Protein AF-U6N3C4-F1 (afdb_monomer)

Nearest PDB structures (foldseek):
  5prn-assembly1_A  TM=5.596E-01  e=6.646E+00  Pseudogemmobacter blasticus
  7prn-assembly1_A  TM=5.660E-01  e=7.927E+00  Pseudogemmobacter blasticus
  8prn-assembly1_A  TM=5.061E-01  e=7.048E+00  Pseudogemmobacter blasticus

Organism: NCBI:txid51315

pLDDT: mean 79.76, std 24.14, range [25.44, 98.75]

Radius of gyration: 31.4 Å; Cα contacts (8 Å, |Δi|>4): 634; chains: 1; bounding box: 82×65×113 Å

Secondary structure (DSSP, 8-state):
--SSHHHHHHHHHHT--EE-----HHHHHHHHHHHHHHHHHTT-EEE---STTTHHHHHHHHHHHHHHHHHHSS--SEEEEEEEEEE----HHHHHHHHHHHTSGGGG-TTHHHHHS-GGGGG--S-PPPPP---S-EEETTTEEEE--TTHHHHHHHHHHHHHHTTSTT-TT-EEEEEEE-TT-HHHHHHHHHHHHHHHHHHHSHHHHHHHHHTT-SPPTTPPPPHHHHHH-EEEEEEEEEETTEEEEEEEEESSS-IIIIIHHHHHHHHHHHHHH-GGGS-S--EEE-HHHHTSHHHHHHHHHTT-EEEEEEEEHHHHHHHHHHHHHHHHHHS----TT------------------------------------------------------------------

Foldseek 3Di:
DPPVVVVLVVCLVVLHEAEDQALALVVLLVLQVPCQVSFQVSLYEHAYNLALLAPFLQQQQLVQQVVQCVVPVAGFQEKEKEWADWFFDDAPVNLVSLLVRVPDCLLVDLQSCLCRRAPCNVVCPDDQADEDDFQAWDQDPVQGTWGDDSSFSSNSNQNVNLCRLVVNSNHSSHYYTYTYRQPNDPVSSVVVSVVVVVVVVLSNDPVSVVVCVVVVVHHDHVDHDDPVSFFQIKTKMWMWGAHPFAIKIKMKMARTGHRRPGLRVQSRVQLSCLCVPVVVQFASDTGYHYSCNTRNPSSLVSSVVVPIDTDMDGDGPVNVVVVVVVVVVVVVVPDPPPPPPDDDDDDDDDDDDDDDDDDDDDDDDDYDDDDDDDDDDDDDDDDDDDDDDDDDDDDDDDDDDDDDDDD

Mean predicted aligned error: 13.17 Å

InterPro domains:
  IPR051276 Saccharopine dehydrogenase-like oxidoreductase [PTHR12286] (2-313)

Solvent-accessible surface area (backbone atoms only — not comparable to full-atom values): 23406 Å² total; per-residue (Å²): 117,94,71,60,57,68,58,53,49,52,23,47,75,71,56,36,69,40,75,41,56,56,81,53,60,70,46,51,23,47,48,25,74,76,40,18,64,63,14,38,80,59,68,12,36,40,30,42,29,27,17,51,84,28,42,46,60,32,43,25,51,51,50,44,33,51,51,30,28,73,75,66,76,42,41,30,55,42,39,41,34,31,40,66,44,80,38,61,60,67,28,20,56,55,52,54,56,48,58,70,46,74,78,41,71,59,70,76,38,75,50,40,43,34,68,48,42,40,91,69,44,75,78,54,86,54,85,73,59,87,67,74,76,53,77,50,81,46,78,39,95,91,58,32,24,26,23,56,36,92,58,32,58,54,33,43,17,48,44,53,27,31,28,55,74,57,71,36,65,44,44,82,70,48,38,56,41,45,29,26,34,30,55,87,38,66,67,58,30,51,51,53,46,52,52,49,53,50,50,51,50,40,60,68,37,70,69,50,35,50,50,34,46,75,70,64,75,45,56,50,82,88,37,67,56,52,72,66,44,37,56,67,3,20,32,32,34,41,28,46,30,54,47,97,69,21,42,31,42,14,33,29,30,30,84,70,20,6,38,76,51,60,42,15,52,50,43,35,50,39,47,50,45,29,54,76,76,38,47,91,70,27,46,92,67,48,10,55,35,37,50,46,48,37,32,36,66,50,30,52,54,48,42,41,76,71,65,34,46,70,48,73,47,79,47,44,46,72,58,52,53,52,51,51,52,50,50,51,54,50,52,58,69,68,47,80,81,75,75,90,80,82,88,80,86,89,78,88,83,92,82,83,87,82,85,81,89,84,90,79,89,79,80,87,80,85,86,78,91,86,80,92,83,89,82,90,84,90,91,83,90,81,92,85,91,87,85,85,89,82,85,88,82,90,79,90,80,85,87,85,85,80,79,90,78,91,130

Sequence (407 aa):
MLYGEPVARACVEARTHYCDLTAEMPFVAMLHARHGLAAKERGVKLISFCGFDSIPSDLCVFMIQNKAIELTGKPCKEVKLAVRSIRGGVSGATIESALNVMGHSSMSNPYYLLQHAADNSQTLGQQLPVQPRVCALHYDQDFGYSTFFVMSRVNENVVRWTNALLGYRYGPSFVYYEMLACSFNLLTAAVVLVCTYTSLLAVGCPVSRLLLRLLRLLPAAGEGPSVRTLRSGCFRMEAVGRCSAGTLRAAVGSSWGDPGYSETAKMIAETALAVALELSCCSKLTGTLSPAAAAGEPLI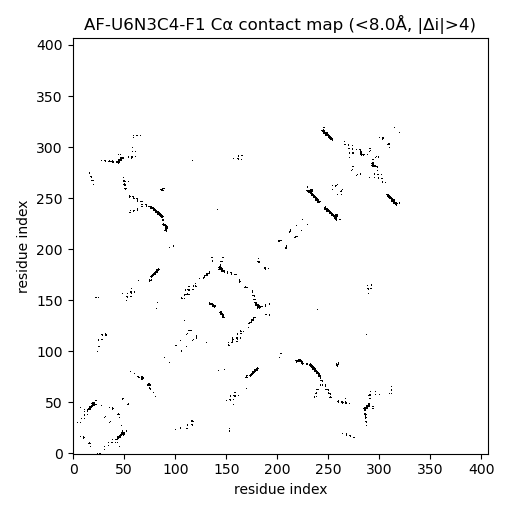RRLRAKGLQVEVNLEPAAAAAAAQQQQQQQEEALTPRATLQLLLPAASQAAAAQLPARRSSSSSSSSNSSGSSSSSSSKHAGCSTSRSSSVLLEKEERPLLLQQKSK

Structure (mmCIF, N/CA/C/O backbone):
data_AF-U6N3C4-F1
#
_entry.id   AF-U6N3C4-F1
#
loop_
_atom_site.group_PDB
_atom_site.id
_atom_site.type_symbol
_atom_site.label_atom_id
_atom_site.label_alt_id
_atom_site.label_comp_id
_atom_site.label_asym_id
_atom_site.label_entity_id
_atom_site.label_seq_id
_atom_site.pdbx_PDB_ins_code
_atom_site.Cartn_x
_atom_site.Cartn_y
_atom_site.Cartn_z
_atom_site.occupancy
_atom_site.B_iso_or_equiv
_atom_site.auth_seq_id
_atom_site.auth_comp_id
_atom_site.auth_asym_id
_atom_site.auth_atom_id
_atom_site.pdbx_PDB_model_num
ATOM 1 N N . MET A 1 1 ? 8.497 7.021 -13.443 1.00 57.22 1 MET A N 1
ATOM 2 C CA . MET A 1 1 ? 7.926 6.989 -14.818 1.00 57.22 1 MET A CA 1
ATOM 3 C C . MET A 1 1 ? 8.869 6.455 -15.896 1.00 57.22 1 MET A C 1
ATOM 5 O O . MET A 1 1 ? 8.383 5.990 -16.915 1.00 57.22 1 MET A O 1
ATOM 9 N N . LEU A 1 2 ? 10.192 6.537 -15.722 1.00 62.38 2 LEU A N 1
ATOM 10 C CA . LEU A 1 2 ? 11.150 6.431 -16.833 1.00 62.38 2 LEU A CA 1
ATOM 11 C C . LEU A 1 2 ? 11.337 5.022 -17.429 1.00 62.38 2 LEU A C 1
ATOM 13 O O . LEU A 1 2 ? 11.741 4.919 -18.580 1.00 62.38 2 LEU A O 1
ATOM 17 N N . TYR A 1 3 ? 11.052 3.952 -16.675 1.00 77.06 3 TYR A N 1
ATOM 18 C CA . TYR A 1 3 ? 11.472 2.594 -17.070 1.00 77.06 3 TYR A CA 1
ATOM 19 C C . TYR A 1 3 ? 10.393 1.505 -16.972 1.00 77.06 3 TYR A C 1
ATOM 21 O O . TYR A 1 3 ? 10.577 0.429 -17.530 1.00 77.06 3 TYR A O 1
ATOM 29 N N . GLY A 1 4 ? 9.276 1.744 -16.276 1.00 85.38 4 GLY A N 1
ATOM 30 C CA . GLY A 1 4 ? 8.285 0.691 -16.003 1.00 85.38 4 GLY A CA 1
ATOM 31 C C . GLY A 1 4 ? 7.328 0.395 -17.164 1.00 85.38 4 GLY A C 1
ATOM 32 O O . GLY A 1 4 ? 6.893 -0.742 -17.334 1.00 85.38 4 GLY A O 1
ATOM 33 N N . GLU A 1 5 ? 7.014 1.398 -17.989 1.00 93.88 5 GLU A N 1
ATOM 34 C CA . GLU A 1 5 ? 5.996 1.279 -19.045 1.00 93.88 5 GLU A CA 1
ATOM 35 C C . GLU A 1 5 ? 6.304 0.182 -20.079 1.00 93.88 5 GLU A C 1
ATOM 37 O O . GLU A 1 5 ? 5.401 -0.607 -20.362 1.00 93.88 5 GLU A O 1
ATOM 42 N N . PRO A 1 6 ? 7.535 0.051 -20.624 1.00 95.69 6 PRO A N 1
ATOM 43 C CA . PRO A 1 6 ? 7.812 -0.971 -21.632 1.00 95.69 6 PRO A CA 1
ATOM 44 C C . PRO A 1 6 ? 7.551 -2.398 -21.135 1.00 95.69 6 PRO A C 1
ATOM 46 O O . PRO A 1 6 ? 7.073 -3.227 -21.905 1.00 95.69 6 PRO A O 1
ATOM 49 N N . VAL A 1 7 ? 7.814 -2.670 -19.850 1.00 95.44 7 VAL A N 1
ATOM 50 C CA . VAL A 1 7 ? 7.564 -3.980 -19.231 1.00 95.44 7 VAL A CA 1
ATOM 51 C C . VAL A 1 7 ? 6.063 -4.225 -19.094 1.00 95.44 7 VAL A C 1
ATOM 53 O O . VAL A 1 7 ? 5.571 -5.261 -19.533 1.00 95.44 7 VAL A O 1
ATOM 56 N N . ALA A 1 8 ? 5.319 -3.254 -18.554 1.00 96.56 8 ALA A N 1
ATOM 57 C CA . ALA A 1 8 ? 3.867 -3.361 -18.424 1.00 96.56 8 ALA A CA 1
ATOM 58 C C . ALA A 1 8 ? 3.185 -3.548 -19.791 1.00 96.56 8 ALA A C 1
ATOM 60 O O . ALA A 1 8 ? 2.315 -4.408 -19.939 1.00 96.56 8 ALA A O 1
ATOM 61 N N . ARG A 1 9 ? 3.623 -2.802 -20.814 1.00 97.31 9 ARG A N 1
ATOM 62 C CA . ARG A 1 9 ? 3.142 -2.943 -22.193 1.00 97.31 9 ARG A CA 1
ATOM 63 C C . ARG A 1 9 ? 3.395 -4.346 -22.741 1.00 97.31 9 ARG A C 1
ATOM 65 O O .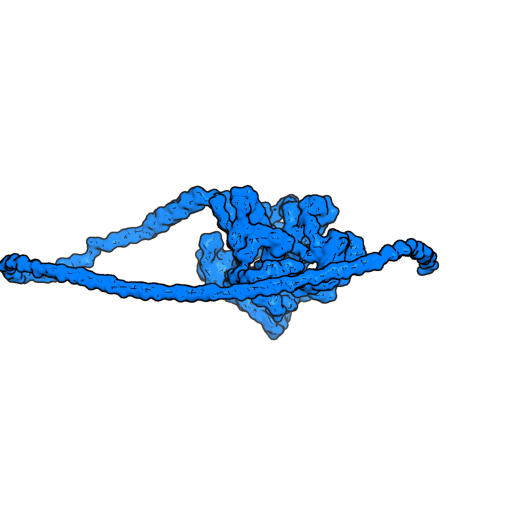 ARG A 1 9 ? 2.460 -4.968 -23.238 1.00 97.31 9 ARG A O 1
ATOM 72 N N . ALA A 1 10 ? 4.618 -4.862 -22.606 1.00 97.75 10 ALA A N 1
ATOM 73 C CA . ALA A 1 10 ? 4.964 -6.209 -23.060 1.00 97.75 10 ALA A CA 1
ATOM 74 C C . ALA A 1 10 ? 4.112 -7.287 -22.364 1.00 97.75 10 ALA A C 1
ATOM 76 O O . ALA A 1 10 ? 3.636 -8.216 -23.014 1.00 97.75 10 ALA A O 1
ATOM 77 N N . CYS A 1 11 ? 3.846 -7.132 -21.063 1.00 98.00 11 CYS A N 1
ATOM 78 C CA . CYS A 1 11 ? 2.936 -8.001 -20.317 1.00 98.00 11 CYS A CA 1
ATOM 79 C C . CYS A 1 11 ? 1.514 -7.991 -20.908 1.00 98.00 11 CYS A C 1
ATOM 81 O O . CYS A 1 11 ? 0.949 -9.054 -21.165 1.00 98.00 11 CYS A O 1
ATOM 83 N N . VAL A 1 12 ? 0.945 -6.816 -21.207 1.00 98.38 12 VAL A N 1
ATOM 84 C CA . VAL A 1 12 ? -0.378 -6.718 -21.859 1.00 98.38 12 VAL A CA 1
ATOM 85 C C . VAL A 1 12 ? -0.370 -7.342 -23.256 1.00 98.38 12 VAL A C 1
ATOM 87 O O . VAL A 1 12 ? -1.299 -8.071 -23.624 1.00 98.38 12 VAL A O 1
ATOM 90 N N . GLU A 1 13 ? 0.680 -7.088 -24.037 1.00 98.00 13 GLU A N 1
ATOM 91 C CA . GLU A 1 13 ? 0.858 -7.644 -25.380 1.00 98.00 13 GLU A CA 1
ATOM 92 C C . GLU A 1 13 ? 0.892 -9.181 -25.356 1.00 98.00 13 GLU A C 1
ATOM 94 O O . GLU A 1 13 ? 0.198 -9.818 -26.152 1.00 98.00 13 GLU A O 1
ATOM 99 N N . ALA A 1 14 ? 1.595 -9.760 -24.380 1.00 98.31 14 ALA A N 1
ATOM 100 C CA . ALA A 1 14 ? 1.763 -11.200 -24.192 1.00 98.31 14 ALA A CA 1
ATOM 101 C C . ALA A 1 14 ? 0.632 -11.894 -23.405 1.00 98.31 14 ALA A C 1
ATOM 103 O O . ALA A 1 14 ? 0.667 -13.112 -23.250 1.00 98.31 14 ALA A O 1
ATOM 104 N N . ARG A 1 15 ? -0.376 -11.151 -22.921 1.00 98.00 15 ARG A N 1
ATOM 105 C CA . ARG A 1 15 ? -1.434 -11.652 -22.015 1.00 98.00 15 ARG A CA 1
ATOM 106 C C . ARG A 1 15 ? -0.902 -12.199 -20.682 1.00 98.00 15 ARG A C 1
ATOM 108 O O . ARG A 1 15 ? -1.433 -13.161 -20.133 1.00 98.00 15 ARG A O 1
ATOM 115 N N . THR A 1 16 ? 0.114 -11.542 -20.139 1.00 97.88 16 THR A N 1
ATOM 116 C CA . THR A 1 16 ? 0.759 -11.889 -18.869 1.00 97.88 16 THR A CA 1
ATOM 117 C C . THR A 1 16 ? 0.435 -10.839 -17.812 1.00 97.88 16 THR A C 1
ATOM 119 O O . THR A 1 16 ? 0.453 -9.642 -18.092 1.00 97.88 16 THR A O 1
ATOM 122 N N . HIS A 1 17 ? 0.145 -11.267 -16.583 1.00 98.25 17 HIS A N 1
ATOM 123 C CA . HIS A 1 17 ? -0.052 -10.348 -15.459 1.00 98.25 17 HIS A CA 1
ATOM 124 C C . HIS A 1 17 ? 1.246 -9.608 -15.100 1.00 98.25 17 HIS A C 1
ATOM 126 O O . HIS A 1 17 ? 2.346 -10.120 -15.291 1.00 98.25 17 HIS A O 1
ATOM 132 N N . TYR A 1 18 ? 1.107 -8.404 -14.557 1.00 98.12 18 TYR A N 1
ATOM 133 C CA . TYR A 1 18 ? 2.212 -7.538 -14.158 1.00 98.12 18 TYR A CA 1
ATOM 134 C C . TYR A 1 18 ? 2.000 -7.068 -12.722 1.00 98.12 18 TYR A C 1
ATOM 136 O O . TYR A 1 18 ? 0.869 -6.763 -12.334 1.00 98.12 18 TYR A O 1
ATOM 144 N N . CYS A 1 19 ? 3.085 -6.964 -11.956 1.00 97.50 19 CYS A N 1
ATOM 145 C CA . CYS A 1 19 ? 3.073 -6.271 -10.679 1.00 97.50 19 CYS A CA 1
ATOM 146 C C . CYS A 1 19 ? 4.313 -5.397 -10.476 1.00 97.50 19 CYS A C 1
ATOM 148 O O . CYS A 1 19 ? 5.416 -5.780 -10.866 1.00 97.50 19 CYS A O 1
ATOM 150 N N . ASP A 1 20 ? 4.136 -4.261 -9.805 1.00 96.50 20 ASP A N 1
ATOM 151 C CA . ASP A 1 20 ? 5.221 -3.401 -9.334 1.00 96.50 20 ASP A CA 1
ATOM 152 C C . ASP A 1 20 ? 4.954 -2.847 -7.933 1.00 96.50 20 ASP A C 1
ATOM 154 O O . ASP A 1 20 ? 3.867 -2.991 -7.377 1.00 96.50 20 ASP A O 1
ATOM 158 N N . LEU A 1 21 ? 5.968 -2.198 -7.368 1.00 93.75 21 LEU A N 1
ATOM 159 C CA . LEU A 1 21 ? 5.951 -1.567 -6.048 1.00 93.75 21 LEU A CA 1
ATOM 160 C C . LEU A 1 21 ? 6.009 -0.033 -6.124 1.00 93.75 21 LEU A C 1
ATOM 162 O O . LEU A 1 21 ? 6.457 0.606 -5.178 1.00 93.75 21 LEU A O 1
ATOM 166 N N . THR A 1 22 ? 5.614 0.567 -7.254 1.00 91.81 22 THR A N 1
ATOM 167 C CA . THR A 1 22 ? 5.703 2.025 -7.425 1.00 91.81 22 THR A CA 1
ATOM 168 C C . THR A 1 22 ? 4.873 2.767 -6.376 1.00 91.81 22 THR A C 1
ATOM 170 O O . THR A 1 22 ? 3.770 2.341 -6.052 1.00 91.81 22 THR A O 1
ATOM 173 N N . ALA A 1 23 ? 5.372 3.907 -5.898 1.00 88.38 23 ALA A N 1
ATOM 174 C CA . ALA A 1 23 ? 4.594 4.886 -5.132 1.00 88.38 23 ALA A CA 1
ATOM 175 C C . ALA A 1 23 ? 4.130 6.073 -6.006 1.00 88.38 23 ALA A C 1
ATOM 177 O O . ALA A 1 23 ? 3.531 7.037 -5.526 1.00 88.38 23 ALA A O 1
ATOM 178 N N . GLU A 1 24 ? 4.413 6.032 -7.311 1.00 91.25 24 GLU A N 1
ATOM 179 C CA . GLU A 1 24 ? 4.150 7.125 -8.243 1.00 91.25 24 GLU A CA 1
ATOM 180 C C . GLU A 1 24 ? 2.722 7.032 -8.810 1.00 91.25 24 GLU A C 1
ATOM 182 O O . GLU A 1 24 ? 2.494 6.466 -9.880 1.00 91.25 24 GLU A O 1
ATOM 187 N N . MET A 1 25 ? 1.741 7.643 -8.138 1.00 94.31 25 MET A N 1
ATOM 188 C CA . MET A 1 25 ? 0.352 7.680 -8.635 1.00 94.31 25 MET A CA 1
ATOM 189 C C . MET A 1 25 ? 0.207 8.137 -10.103 1.00 94.31 25 MET A C 1
ATOM 191 O O . MET A 1 25 ? -0.587 7.539 -10.832 1.00 94.31 25 MET A O 1
ATOM 195 N N . PRO A 1 26 ? 0.967 9.140 -10.591 1.00 93.31 26 PRO A N 1
ATOM 196 C CA . PRO A 1 26 ? 0.911 9.549 -11.995 1.00 93.31 26 PRO A CA 1
ATOM 197 C C . PRO A 1 26 ? 1.369 8.470 -12.988 1.00 93.31 26 PRO A C 1
ATOM 199 O O . PRO A 1 26 ? 0.867 8.410 -14.108 1.00 93.31 26 PRO A O 1
ATOM 202 N N . PHE A 1 27 ? 2.299 7.596 -12.591 1.00 93.50 27 PHE A N 1
ATOM 203 C CA . PHE A 1 27 ? 2.705 6.464 -13.423 1.00 93.50 27 PHE A CA 1
ATOM 204 C C . PHE A 1 27 ? 1.566 5.445 -13.552 1.00 93.50 27 PHE A C 1
ATOM 206 O O . PHE A 1 27 ? 1.288 4.981 -14.653 1.00 93.50 27 PHE A O 1
ATOM 213 N N . VAL A 1 28 ? 0.845 5.167 -12.462 1.00 96.00 28 VAL A N 1
ATOM 214 C CA . VAL A 1 28 ? -0.323 4.269 -12.485 1.00 96.00 28 VAL A CA 1
ATOM 215 C C . VAL A 1 28 ? -1.469 4.858 -13.311 1.00 96.00 28 VAL A C 1
ATOM 217 O O . VAL A 1 28 ? -2.075 4.145 -14.108 1.00 96.00 28 VAL A O 1
ATOM 220 N N . ALA A 1 29 ? -1.719 6.165 -13.195 1.00 95.38 29 ALA A N 1
ATOM 221 C CA . ALA A 1 29 ? -2.663 6.881 -14.055 1.00 95.38 29 ALA A CA 1
ATOM 222 C C . ALA A 1 29 ? -2.288 6.775 -15.545 1.00 95.38 29 ALA A C 1
ATOM 224 O O . ALA A 1 29 ? -3.147 6.535 -16.392 1.00 95.38 29 ALA A O 1
ATOM 225 N N . MET A 1 30 ? -0.998 6.891 -15.873 1.00 95.50 30 MET A N 1
ATOM 226 C CA . MET A 1 30 ? -0.506 6.693 -17.237 1.00 95.50 30 MET A CA 1
ATOM 227 C C . MET A 1 30 ? -0.721 5.249 -17.715 1.00 95.50 30 MET A C 1
ATOM 229 O O . MET A 1 30 ? -1.258 5.058 -18.808 1.00 95.50 30 MET A O 1
ATOM 233 N N . LEU A 1 31 ? -0.376 4.241 -16.901 1.00 96.56 31 LEU A N 1
ATOM 234 C CA . LEU A 1 31 ? -0.612 2.832 -17.242 1.00 96.56 31 LEU A CA 1
ATOM 235 C C . LEU A 1 31 ? -2.097 2.558 -17.490 1.00 96.56 31 LEU A C 1
ATOM 237 O O . LEU A 1 31 ? -2.447 1.857 -18.440 1.00 96.56 31 LEU A O 1
ATOM 241 N N . HIS A 1 32 ? -2.971 3.139 -16.669 1.00 96.75 32 HIS A N 1
ATOM 242 C CA . HIS A 1 32 ? -4.412 3.039 -16.846 1.00 96.75 32 HIS A CA 1
ATOM 243 C C . HIS A 1 32 ? -4.857 3.646 -18.177 1.00 96.75 32 HIS A C 1
ATOM 245 O O . HIS A 1 32 ? -5.503 2.968 -18.973 1.00 96.75 32 HIS A O 1
ATOM 251 N N . ALA A 1 33 ? -4.455 4.888 -18.451 1.00 96.50 33 ALA A N 1
ATOM 252 C CA . ALA A 1 33 ? -4.845 5.599 -19.662 1.00 96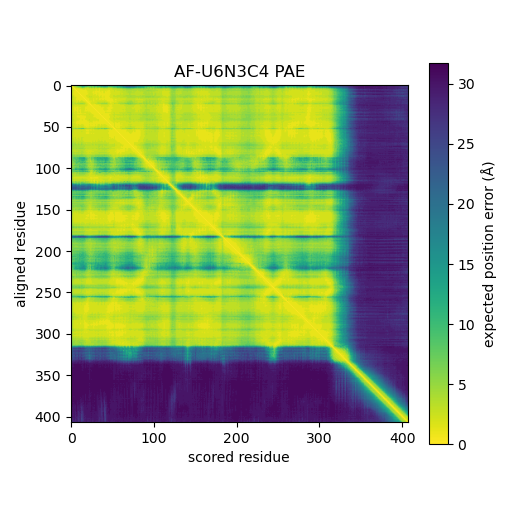.50 33 ALA A CA 1
ATOM 253 C C . ALA A 1 33 ? -4.347 4.914 -20.946 1.00 96.50 33 ALA A C 1
ATOM 255 O O . ALA A 1 33 ? -5.077 4.853 -21.932 1.00 96.50 33 ALA A O 1
ATOM 256 N N . ARG A 1 34 ? -3.113 4.391 -20.952 1.00 96.75 34 ARG A N 1
ATOM 257 C CA . ARG A 1 34 ? -2.501 3.798 -22.155 1.00 96.75 34 ARG A CA 1
ATOM 258 C C . ARG A 1 34 ? -2.820 2.321 -22.349 1.00 96.75 34 ARG A C 1
ATOM 260 O O . ARG A 1 34 ? -2.896 1.856 -23.484 1.00 96.75 34 ARG A O 1
ATOM 267 N N . HIS A 1 35 ? -2.964 1.569 -21.260 1.00 97.25 35 HIS A N 1
ATOM 268 C CA . HIS A 1 35 ? -3.010 0.107 -21.308 1.00 97.25 35 HIS A CA 1
ATOM 269 C C . HIS A 1 35 ? -4.177 -0.507 -20.529 1.00 97.25 35 HIS A C 1
ATOM 271 O O . HIS A 1 35 ? -4.405 -1.709 -20.651 1.00 97.25 35 HIS A O 1
ATOM 277 N N . GLY A 1 36 ? -4.942 0.279 -19.765 1.00 96.50 36 GLY A N 1
ATOM 278 C CA . GLY A 1 36 ? -6.023 -0.214 -18.909 1.00 96.50 36 GLY A CA 1
ATOM 279 C C . GLY A 1 36 ? -7.119 -0.954 -19.676 1.00 96.50 36 GLY A C 1
ATOM 280 O O . GLY A 1 36 ? -7.472 -2.070 -19.293 1.00 96.50 36 GLY A O 1
ATOM 281 N N . LEU A 1 37 ? -7.607 -0.381 -20.784 1.00 96.81 37 LEU A N 1
ATOM 282 C CA . LEU A 1 37 ? -8.637 -1.007 -21.623 1.00 96.81 37 LEU A CA 1
ATOM 283 C C . LEU A 1 37 ? -8.129 -2.304 -22.270 1.00 96.81 37 LEU A C 1
ATOM 285 O O . LEU A 1 37 ? -8.737 -3.357 -22.102 1.00 96.81 37 LEU A O 1
ATOM 289 N N . ALA A 1 38 ? -6.964 -2.256 -22.922 1.00 97.94 38 ALA A N 1
ATOM 290 C CA . ALA A 1 38 ? -6.364 -3.430 -23.554 1.00 97.94 38 ALA A CA 1
ATOM 291 C C . ALA A 1 38 ? -6.075 -4.552 -22.541 1.00 97.94 38 ALA A C 1
ATOM 293 O O . ALA A 1 38 ? -6.277 -5.729 -22.836 1.00 97.94 38 ALA A O 1
ATOM 294 N N . ALA A 1 39 ? -5.632 -4.205 -21.327 1.00 98.12 39 ALA A N 1
ATOM 295 C CA . ALA A 1 39 ? -5.443 -5.170 -20.252 1.00 98.12 39 ALA A CA 1
ATOM 296 C C . ALA A 1 39 ? -6.774 -5.816 -19.834 1.00 98.12 39 ALA A C 1
ATOM 298 O O . ALA A 1 39 ? -6.823 -7.034 -19.664 1.00 98.12 39 ALA A O 1
ATOM 299 N N . LYS A 1 40 ? -7.862 -5.041 -19.732 1.00 97.19 40 LYS A N 1
ATOM 300 C CA . LYS A 1 40 ? -9.200 -5.564 -19.412 1.00 97.19 40 LYS A CA 1
ATOM 301 C C . LYS A 1 40 ? -9.706 -6.552 -20.450 1.00 97.19 40 LY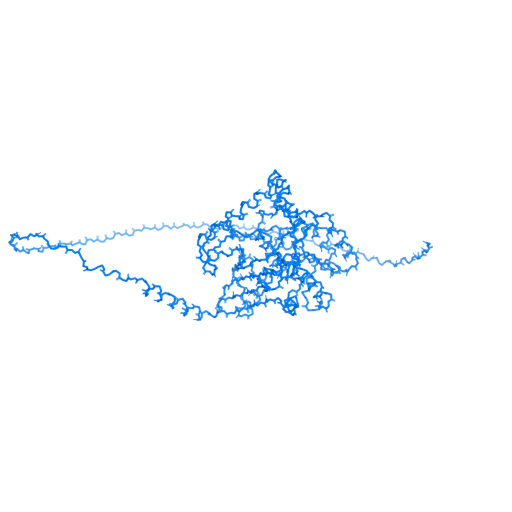S A C 1
ATOM 303 O O . LYS A 1 40 ? -10.052 -7.674 -20.087 1.00 97.19 40 LYS A O 1
ATOM 308 N N . GLU A 1 41 ? -9.683 -6.159 -21.721 1.00 97.88 41 GLU A N 1
ATOM 309 C CA . GLU A 1 41 ? -10.132 -6.987 -22.851 1.00 97.88 41 GLU A CA 1
ATOM 310 C C . GLU A 1 41 ? -9.358 -8.306 -22.953 1.00 97.88 41 GLU A C 1
ATOM 312 O O . GLU A 1 41 ? -9.897 -9.333 -23.358 1.00 97.88 41 GLU A O 1
ATOM 317 N N . ARG A 1 42 ? -8.082 -8.294 -22.555 1.00 98.06 42 ARG A N 1
ATOM 318 C CA . ARG A 1 42 ? -7.194 -9.461 -22.599 1.00 98.06 42 ARG A CA 1
ATOM 319 C C . ARG A 1 42 ? -7.179 -10.285 -21.314 1.00 98.06 42 ARG A C 1
ATOM 321 O O . ARG A 1 42 ? -6.430 -11.255 -21.243 1.00 98.06 42 ARG A O 1
ATOM 328 N N . GLY A 1 43 ? -7.954 -9.905 -20.300 1.00 97.62 43 GLY A N 1
ATOM 329 C CA . GLY A 1 43 ? -7.973 -10.600 -19.013 1.00 97.62 43 GLY A CA 1
ATOM 330 C C . GLY A 1 43 ? -6.724 -10.377 -18.146 1.00 97.62 43 GLY A C 1
ATOM 331 O O . GLY A 1 43 ? -6.490 -11.115 -17.192 1.00 97.62 43 GLY A O 1
ATOM 332 N N . VAL A 1 44 ? -5.904 -9.374 -18.463 1.00 98.44 44 VAL A N 1
ATOM 333 C CA . VAL A 1 44 ? -4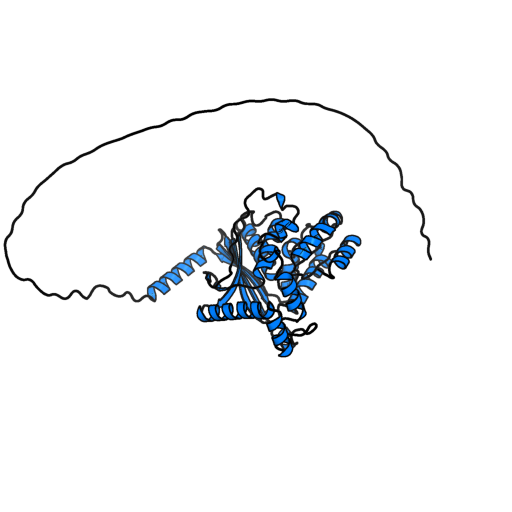.633 -9.079 -17.789 1.00 98.44 44 VAL A CA 1
ATOM 334 C C . VAL A 1 44 ? -4.861 -8.206 -16.555 1.00 98.44 44 VAL A C 1
ATOM 336 O O . VAL A 1 44 ? -5.754 -7.364 -16.508 1.00 98.44 44 VAL A O 1
ATOM 339 N N . LYS A 1 45 ? -4.009 -8.391 -15.545 1.00 98.50 45 LYS A N 1
ATOM 340 C CA . LYS A 1 45 ? -3.985 -7.614 -14.298 1.00 98.50 45 LYS A CA 1
ATOM 341 C C . LYS A 1 45 ? -2.680 -6.831 -14.268 1.00 98.50 45 LYS A C 1
ATOM 343 O O . LYS A 1 45 ? -1.623 -7.444 -14.402 1.00 98.50 45 LYS A O 1
ATOM 348 N N . LEU A 1 46 ? -2.766 -5.519 -14.099 1.00 98.38 46 LEU A N 1
ATOM 349 C CA . LEU A 1 46 ? -1.639 -4.615 -13.888 1.00 98.38 46 LEU A CA 1
ATOM 350 C C . LEU A 1 46 ? -1.719 -4.121 -12.442 1.00 98.38 46 LEU A C 1
ATOM 352 O O . LEU A 1 46 ? -2.544 -3.265 -12.131 1.00 98.38 46 LEU A O 1
ATOM 356 N N . ILE A 1 47 ? -0.934 -4.714 -11.546 1.00 98.50 47 ILE A N 1
ATOM 357 C CA . ILE A 1 47 ? -1.067 -4.510 -10.100 1.00 98.50 47 ILE A CA 1
ATOM 358 C C . ILE A 1 47 ? 0.056 -3.598 -9.613 1.00 98.50 47 ILE A C 1
ATOM 360 O O . ILE A 1 47 ? 1.219 -3.989 -9.600 1.00 98.50 47 ILE A O 1
ATOM 364 N N . SER A 1 48 ? -0.276 -2.382 -9.205 1.00 97.94 48 SER A N 1
ATOM 365 C CA . SER A 1 48 ? 0.718 -1.427 -8.697 1.00 97.94 48 SER A CA 1
ATOM 366 C C . SER A 1 48 ? 0.644 -1.302 -7.180 1.00 97.94 48 SER A C 1
ATOM 368 O O . SER A 1 48 ? -0.321 -1.752 -6.564 1.00 97.94 48 SER A O 1
ATOM 370 N N . PHE A 1 49 ? 1.653 -0.666 -6.580 1.00 97.56 49 PHE A N 1
ATOM 371 C CA . PHE A 1 49 ? 1.767 -0.454 -5.130 1.00 97.56 49 PHE A CA 1
ATOM 372 C C . PHE A 1 49 ? 1.961 -1.744 -4.309 1.00 97.56 49 PHE A C 1
ATOM 374 O O . PHE A 1 49 ? 1.581 -1.816 -3.140 1.00 97.56 49 PHE A O 1
ATOM 381 N N . CYS A 1 50 ? 2.587 -2.771 -4.891 1.00 97.81 50 CYS A N 1
ATOM 382 C CA . CYS A 1 50 ? 2.833 -4.071 -4.257 1.00 97.81 50 CYS A CA 1
ATOM 383 C C . CYS A 1 50 ? 4.005 -4.068 -3.252 1.00 97.81 50 CYS A C 1
ATOM 385 O O . CYS A 1 50 ? 4.718 -5.062 -3.131 1.00 97.81 50 CYS A O 1
ATOM 387 N N . GLY A 1 51 ? 4.234 -2.962 -2.545 1.00 96.31 51 GLY A N 1
ATOM 388 C CA . GLY A 1 51 ? 5.303 -2.818 -1.552 1.00 96.31 51 GLY A CA 1
ATOM 389 C C . GLY A 1 51 ? 4.791 -2.397 -0.179 1.00 96.31 51 GLY A C 1
ATOM 390 O O . GLY A 1 51 ? 3.590 -2.183 0.006 1.00 96.31 51 GLY A O 1
ATOM 391 N N . PHE A 1 52 ? 5.717 -2.247 0.775 1.00 95.06 52 PHE A N 1
ATOM 392 C CA . PHE A 1 52 ? 5.403 -1.785 2.133 1.00 95.06 52 PHE A CA 1
ATOM 393 C C . PHE A 1 52 ? 4.677 -0.447 2.145 1.00 95.06 52 PHE A C 1
ATOM 395 O O . PHE A 1 52 ? 3.845 -0.234 3.020 1.00 95.06 52 PHE A O 1
ATOM 402 N N . ASP A 1 53 ? 4.971 0.415 1.174 1.00 90.31 53 ASP A N 1
ATOM 403 C CA . ASP A 1 53 ? 4.364 1.733 1.082 1.00 90.31 53 ASP A CA 1
ATOM 404 C C . ASP A 1 53 ? 2.844 1.643 1.213 1.00 90.31 53 ASP A C 1
ATOM 406 O O . ASP A 1 53 ? 2.306 2.322 2.079 1.00 90.31 53 ASP A O 1
ATOM 410 N N . SER A 1 54 ? 2.171 0.741 0.481 1.00 96.94 54 SER A N 1
ATOM 411 C CA . SER A 1 54 ? 0.700 0.694 0.462 1.00 96.94 54 SER A CA 1
ATOM 412 C C . SER A 1 54 ? 0.051 -0.653 0.799 1.00 96.94 54 SER A C 1
ATOM 414 O O . SER A 1 54 ? -1.104 -0.636 1.218 1.00 96.94 54 SER A O 1
ATOM 416 N N . ILE A 1 55 ? 0.723 -1.810 0.675 1.00 98.31 55 ILE A N 1
ATOM 417 C CA . ILE A 1 55 ? 0.101 -3.117 0.998 1.00 98.31 55 ILE A CA 1
ATOM 418 C C . ILE A 1 55 ? -0.438 -3.185 2.436 1.00 98.31 55 ILE A C 1
ATOM 420 O O . ILE A 1 55 ? -1.580 -3.615 2.606 1.00 98.31 55 ILE A O 1
ATOM 424 N N . PRO A 1 56 ? 0.313 -2.780 3.478 1.00 98.06 56 PRO A N 1
ATOM 425 C CA . PRO A 1 56 ? -0.184 -2.796 4.850 1.00 98.06 56 PRO A CA 1
ATOM 426 C C . PRO A 1 56 ? -1.480 -2.001 5.017 1.00 98.06 56 PRO A C 1
ATOM 428 O O . PRO A 1 56 ? -2.442 -2.511 5.588 1.00 98.06 56 PRO A O 1
ATOM 431 N N . SER A 1 57 ? -1.530 -0.785 4.472 1.00 98.38 57 SER A N 1
ATOM 432 C CA . SER A 1 57 ? -2.712 0.073 4.524 1.00 98.38 57 SER A CA 1
ATOM 433 C C . SER A 1 57 ? -3.893 -0.511 3.762 1.00 98.38 57 SER A C 1
ATOM 435 O O . SER A 1 57 ? -4.994 -0.621 4.308 1.00 98.38 57 SER A O 1
ATOM 437 N N . ASP A 1 58 ? -3.651 -0.940 2.524 1.00 98.62 58 ASP A N 1
ATOM 438 C CA . ASP A 1 58 ? -4.671 -1.487 1.636 1.00 98.62 58 ASP A CA 1
ATOM 439 C C . ASP A 1 58 ? -5.292 -2.770 2.216 1.00 98.62 58 ASP A C 1
ATOM 441 O O . ASP A 1 58 ? -6.517 -2.902 2.296 1.00 98.62 58 ASP A O 1
ATOM 445 N N . LEU A 1 59 ? -4.459 -3.685 2.729 1.00 98.75 59 LEU A N 1
ATOM 446 C CA . LEU A 1 59 ? -4.919 -4.935 3.337 1.00 98.75 59 LEU A CA 1
ATOM 447 C C . LEU A 1 59 ? -5.587 -4.732 4.700 1.00 98.75 59 LEU A C 1
ATOM 449 O O . LEU A 1 59 ? -6.595 -5.385 4.965 1.00 98.75 59 LEU A O 1
ATOM 453 N N . CYS A 1 60 ? -5.088 -3.834 5.559 1.00 98.69 60 CYS A N 1
ATOM 454 C CA . CYS A 1 60 ? -5.742 -3.523 6.836 1.00 98.69 60 CYS A CA 1
ATOM 455 C C . CYS A 1 60 ? -7.188 -3.061 6.627 1.00 98.69 60 CYS A C 1
ATOM 457 O O . CYS A 1 60 ? -8.109 -3.576 7.267 1.00 98.69 60 CYS A O 1
ATOM 459 N N . VAL A 1 61 ? -7.403 -2.121 5.701 1.00 98.75 61 VAL A N 1
ATOM 460 C CA . VAL A 1 61 ? -8.745 -1.603 5.406 1.00 98.75 61 VAL A CA 1
ATOM 461 C C . VAL A 1 61 ? -9.607 -2.672 4.738 1.00 98.75 61 VAL A C 1
ATOM 463 O O . VAL A 1 61 ? -10.759 -2.846 5.133 1.00 98.75 61 VAL A O 1
ATOM 466 N N . PHE A 1 62 ? -9.057 -3.436 3.790 1.00 98.75 62 PHE A N 1
ATOM 467 C CA . PHE A 1 62 ? -9.765 -4.549 3.152 1.00 98.75 62 PHE A CA 1
ATOM 468 C C . PHE A 1 62 ? -10.256 -5.587 4.172 1.00 98.75 62 PHE A C 1
ATOM 470 O O . PHE A 1 62 ? -11.418 -5.997 4.127 1.00 98.75 62 PHE A O 1
ATOM 477 N N . MET A 1 63 ? -9.408 -5.972 5.131 1.00 98.75 63 MET A N 1
ATOM 478 C CA . MET A 1 63 ? -9.768 -6.910 6.198 1.00 98.75 63 MET A CA 1
ATOM 479 C C . MET A 1 63 ? -10.855 -6.349 7.120 1.00 98.75 63 MET A C 1
ATOM 481 O O . MET A 1 63 ? -11.839 -7.045 7.374 1.00 98.75 63 MET A O 1
ATOM 485 N N . ILE A 1 64 ? -10.724 -5.097 7.584 1.00 98.69 64 ILE A N 1
ATOM 486 C CA . ILE A 1 64 ? -11.750 -4.451 8.425 1.00 98.69 64 ILE A CA 1
ATOM 487 C C . ILE A 1 64 ? -13.086 -4.404 7.695 1.00 98.69 64 ILE A C 1
ATOM 489 O O . ILE A 1 64 ? -14.108 -4.779 8.263 1.00 98.69 64 ILE A O 1
ATOM 493 N N . GLN A 1 65 ? -13.088 -3.967 6.437 1.00 98.62 65 GLN A N 1
ATOM 494 C CA . GLN A 1 65 ? -14.327 -3.791 5.691 1.00 98.62 65 GLN A CA 1
ATOM 495 C C . GLN A 1 65 ? -15.007 -5.123 5.391 1.00 98.62 65 GLN A C 1
ATOM 497 O O . GLN A 1 65 ? -16.220 -5.245 5.564 1.00 98.62 65 GLN A O 1
ATOM 502 N N . ASN A 1 66 ? -14.242 -6.152 5.022 1.00 98.25 66 ASN A N 1
ATOM 503 C CA . ASN A 1 66 ? -14.802 -7.488 4.846 1.00 98.25 66 ASN A CA 1
ATOM 504 C C . ASN A 1 66 ? -15.369 -8.044 6.148 1.00 98.25 66 ASN A C 1
ATOM 506 O O . ASN A 1 66 ? -16.482 -8.567 6.127 1.00 98.25 66 ASN A O 1
ATOM 510 N N . LYS A 1 67 ? -14.663 -7.876 7.273 1.00 98.44 67 LYS A N 1
ATOM 511 C CA . LYS A 1 67 ? -15.149 -8.369 8.563 1.00 98.44 67 LYS A CA 1
ATOM 512 C C . LYS A 1 67 ? -16.385 -7.605 9.046 1.00 98.44 67 LYS A C 1
ATOM 514 O O . LYS A 1 67 ? -17.317 -8.219 9.551 1.00 98.44 67 LYS A O 1
ATOM 519 N N . ALA A 1 68 ? -16.443 -6.289 8.842 1.00 98.38 68 ALA A N 1
ATOM 520 C CA . ALA A 1 68 ? -17.617 -5.477 9.164 1.00 98.38 68 ALA A CA 1
ATOM 521 C C . ALA A 1 68 ? -18.852 -5.911 8.361 1.00 98.38 68 ALA A C 1
ATOM 523 O O . ALA A 1 68 ? -19.929 -6.097 8.934 1.00 98.38 68 ALA A O 1
ATOM 524 N N . ILE A 1 69 ? -18.686 -6.128 7.051 1.00 98.12 69 ILE A N 1
ATOM 525 C CA . ILE A 1 69 ? -19.762 -6.591 6.166 1.00 98.12 69 ILE A CA 1
ATOM 526 C C . ILE A 1 69 ? -20.207 -8.007 6.545 1.00 98.12 69 ILE A C 1
ATOM 528 O O . ILE A 1 69 ? -21.405 -8.253 6.610 1.00 98.12 69 ILE A O 1
ATOM 532 N N . GLU A 1 70 ? -19.274 -8.917 6.835 1.00 97.62 70 GLU A N 1
ATOM 533 C CA . GLU A 1 70 ? -19.580 -10.277 7.303 1.00 97.62 70 GLU A CA 1
ATOM 534 C C . GLU A 1 70 ? -20.428 -10.256 8.585 1.00 97.62 70 GLU A C 1
ATOM 536 O O . GLU A 1 70 ? -21.417 -10.975 8.683 1.00 97.62 70 GLU A O 1
ATOM 541 N N . LEU A 1 71 ? -20.067 -9.405 9.551 1.00 97.31 71 LEU A N 1
ATOM 542 C CA . LEU A 1 71 ? -20.719 -9.350 10.862 1.00 97.31 71 LEU A CA 1
ATOM 543 C C . LEU A 1 71 ? -22.043 -8.575 10.867 1.00 97.31 71 LEU A C 1
ATOM 545 O O . LEU A 1 71 ? -22.918 -8.866 11.678 1.00 97.31 71 LEU A O 1
ATOM 549 N N . THR A 1 72 ? -22.177 -7.543 10.029 1.00 96.88 72 THR A N 1
ATOM 550 C CA . THR A 1 72 ? -23.270 -6.555 10.149 1.00 96.88 72 THR A CA 1
ATOM 551 C C . THR A 1 72 ? -24.037 -6.301 8.852 1.00 96.88 72 THR A C 1
ATOM 553 O O . THR A 1 72 ? -25.003 -5.537 8.842 1.00 96.88 72 THR A O 1
ATOM 556 N N . GLY A 1 73 ? -23.595 -6.884 7.735 1.00 97.44 73 GLY A N 1
ATOM 557 C CA . GLY A 1 73 ? -24.104 -6.587 6.395 1.00 97.44 73 GLY A CA 1
ATOM 558 C C . GLY A 1 73 ? -23.720 -5.199 5.868 1.00 97.44 73 GLY A C 1
ATOM 559 O O . GLY A 1 73 ? -24.137 -4.835 4.769 1.00 97.44 73 GLY A O 1
ATOM 560 N N . LYS A 1 74 ? -22.948 -4.401 6.624 1.00 97.19 74 LYS A N 1
ATOM 561 C CA . LYS A 1 74 ? -22.560 -3.030 6.264 1.00 97.19 74 LYS A CA 1
ATOM 562 C C . LYS A 1 74 ? -21.064 -2.779 6.510 1.00 97.19 74 LYS A C 1
ATOM 564 O O . LYS A 1 74 ? -20.509 -3.306 7.471 1.00 97.19 74 LYS A O 1
ATOM 569 N N . PRO A 1 75 ? -20.407 -1.957 5.673 1.00 97.75 75 PRO A N 1
ATOM 570 C CA . PRO A 1 75 ? -19.033 -1.531 5.913 1.00 97.75 75 PRO A CA 1
ATOM 571 C C . PRO A 1 75 ? -18.936 -0.531 7.076 1.00 97.75 75 PRO A C 1
ATOM 573 O O . PRO A 1 75 ? -19.910 0.136 7.442 1.00 97.75 75 PRO A O 1
ATOM 576 N N . CYS A 1 76 ? -17.729 -0.372 7.615 1.00 97.75 76 CYS A N 1
ATOM 577 C CA . CYS A 1 76 ? -17.378 0.758 8.469 1.00 97.75 76 CYS A CA 1
ATOM 578 C C . CYS A 1 76 ? -17.446 2.056 7.649 1.00 97.75 76 CYS A C 1
ATOM 580 O O . CYS A 1 76 ? -16.876 2.135 6.559 1.00 97.75 76 CYS A O 1
ATOM 582 N N . LYS A 1 77 ? -18.102 3.094 8.187 1.00 96.06 77 LYS A N 1
ATOM 583 C CA . LYS A 1 77 ? -18.174 4.421 7.540 1.00 96.06 77 LYS A CA 1
ATOM 584 C C . LYS A 1 77 ? -16.819 5.127 7.501 1.00 96.06 77 LYS A C 1
ATOM 586 O O . LYS A 1 77 ? -16.528 5.858 6.560 1.00 96.06 77 LYS A O 1
ATOM 591 N N . GLU A 1 78 ? -16.014 4.893 8.528 1.00 97.00 78 GLU A N 1
ATOM 592 C CA . GLU A 1 78 ? -14.692 5.470 8.699 1.00 97.00 78 GLU A CA 1
ATOM 593 C C . GLU A 1 78 ? -13.732 4.386 9.186 1.00 97.00 78 GLU A C 1
ATOM 595 O O . GLU A 1 78 ? -14.085 3.560 10.037 1.00 97.00 78 GLU A O 1
ATOM 600 N N . VAL A 1 79 ? -12.525 4.396 8.631 1.00 98.38 79 VAL A N 1
ATOM 601 C CA . VAL A 1 79 ? -11.384 3.638 9.140 1.00 98.38 79 VAL A CA 1
ATOM 602 C C . VAL A 1 79 ? -10.212 4.599 9.246 1.00 98.38 79 VAL A C 1
ATOM 604 O O . VAL A 1 79 ? -9.979 5.392 8.346 1.00 98.38 79 VAL A O 1
ATOM 607 N N . LYS A 1 80 ? -9.440 4.517 10.318 1.00 97.62 80 LYS A N 1
ATOM 608 C CA . LYS A 1 80 ? -8.186 5.263 10.464 1.00 97.62 80 LYS A CA 1
ATOM 609 C C . LYS A 1 80 ? -7.044 4.294 10.676 1.00 97.62 80 LYS A C 1
ATOM 611 O O . LYS A 1 80 ? -7.264 3.216 11.224 1.00 97.62 80 LYS A O 1
ATOM 616 N N . LEU A 1 81 ? -5.842 4.661 10.255 1.00 98.00 81 LEU A N 1
ATOM 617 C CA . LEU A 1 81 ? -4.655 3.830 10.426 1.00 98.00 81 LEU A CA 1
ATOM 618 C C . LEU A 1 81 ? -3.521 4.625 11.060 1.00 98.00 81 LEU A C 1
ATOM 620 O O . LEU A 1 81 ? -3.284 5.774 10.699 1.00 98.00 81 LEU A O 1
ATOM 624 N N . ALA A 1 82 ? -2.786 3.985 11.963 1.00 97.06 82 ALA A N 1
ATOM 625 C CA . ALA A 1 82 ? -1.550 4.516 12.501 1.00 97.06 82 ALA A CA 1
ATOM 626 C C . ALA A 1 82 ? -0.361 3.591 12.235 1.00 97.06 82 ALA A C 1
ATOM 628 O O . ALA A 1 82 ? -0.410 2.382 12.478 1.00 97.06 82 ALA A O 1
ATOM 629 N N . VAL A 1 83 ? 0.756 4.188 11.825 1.00 96.19 83 VAL A N 1
ATOM 630 C CA . VAL A 1 83 ? 2.073 3.554 11.917 1.00 96.19 83 VAL A CA 1
ATOM 631 C C . VAL A 1 83 ? 2.486 3.580 13.390 1.00 96.19 83 VAL A C 1
ATOM 633 O O . VAL A 1 83 ? 2.729 4.648 13.951 1.00 96.19 83 VAL A O 1
ATOM 636 N N . ARG A 1 84 ? 2.517 2.411 14.039 1.00 94.81 84 ARG A N 1
ATOM 637 C CA . ARG A 1 84 ? 2.837 2.248 15.471 1.00 94.81 84 ARG A CA 1
ATOM 638 C C . ARG A 1 84 ? 4.333 2.125 15.714 1.00 94.81 84 ARG A C 1
ATOM 640 O O . ARG A 1 84 ? 4.842 2.593 16.727 1.00 94.81 84 ARG A O 1
ATOM 647 N N . SER A 1 85 ? 5.033 1.483 14.790 1.00 92.44 85 SER A N 1
ATOM 648 C CA . SER A 1 85 ? 6.486 1.395 14.802 1.00 92.44 85 SER A CA 1
ATOM 649 C C . SER A 1 85 ? 7.005 1.263 13.381 1.00 92.44 85 SER A C 1
ATOM 651 O O . SER A 1 85 ? 6.382 0.628 12.529 1.00 92.44 85 SER A O 1
ATOM 653 N N . ILE A 1 86 ? 8.157 1.874 13.133 1.00 92.44 86 ILE A N 1
ATOM 654 C CA . ILE A 1 86 ? 8.888 1.740 11.883 1.00 92.44 86 ILE A CA 1
ATOM 655 C C . ILE A 1 86 ? 10.380 1.840 12.188 1.00 92.44 86 ILE A C 1
ATOM 657 O O . ILE A 1 86 ? 10.856 2.814 12.771 1.00 92.44 86 ILE A O 1
ATOM 661 N N . ARG A 1 87 ? 11.122 0.795 11.836 1.00 91.19 87 ARG A N 1
ATOM 662 C CA . ARG A 1 87 ? 12.577 0.740 11.912 1.00 91.19 87 ARG A CA 1
ATOM 663 C C . ARG A 1 87 ? 13.089 0.153 10.613 1.00 91.19 87 ARG A C 1
ATOM 665 O O . ARG A 1 87 ? 12.823 -1.003 10.300 1.00 91.19 87 ARG A O 1
ATOM 672 N N . GLY A 1 88 ? 13.843 0.954 9.882 1.00 87.62 88 GLY A N 1
ATOM 673 C CA . GLY A 1 88 ? 14.378 0.582 8.588 1.00 87.62 88 GLY A CA 1
ATOM 674 C C . GLY A 1 88 ? 15.374 1.608 8.082 1.00 87.62 88 GLY A C 1
ATOM 675 O O . GLY A 1 88 ? 15.685 2.581 8.773 1.00 87.62 88 GLY A O 1
ATOM 676 N N . GLY A 1 89 ? 15.885 1.371 6.884 1.00 83.75 89 GLY A N 1
ATOM 677 C CA . GLY A 1 89 ? 16.730 2.314 6.171 1.00 83.75 89 GLY A CA 1
ATOM 678 C C . GLY A 1 89 ? 16.109 2.761 4.856 1.00 83.75 89 GLY A C 1
ATOM 679 O O . GLY A 1 89 ? 15.109 2.227 4.389 1.00 83.75 89 GLY A O 1
ATOM 680 N N . VAL A 1 90 ? 16.734 3.761 4.251 1.00 84.00 90 VAL A N 1
ATOM 681 C CA . VAL A 1 90 ? 16.328 4.352 2.975 1.00 84.00 90 VAL A CA 1
ATOM 682 C C . VAL A 1 90 ? 17.546 4.306 2.053 1.00 84.00 90 VAL A C 1
ATOM 684 O O . VAL A 1 90 ? 18.663 4.505 2.525 1.00 84.00 90 VAL A O 1
ATOM 687 N N . SER A 1 91 ? 17.361 4.013 0.765 1.00 82.31 91 SER A N 1
ATOM 688 C CA . SER A 1 91 ? 18.428 4.086 -0.244 1.00 82.31 91 SER A CA 1
ATOM 689 C C . SER A 1 91 ? 18.440 5.447 -0.925 1.00 82.31 91 SER A C 1
ATOM 691 O O . SER A 1 91 ? 17.446 6.182 -0.910 1.00 82.31 91 SER A O 1
ATOM 693 N N . GLY A 1 92 ? 19.538 5.748 -1.621 1.00 80.31 92 GLY A N 1
ATOM 694 C CA . GLY A 1 92 ? 19.604 6.922 -2.490 1.00 80.31 92 GLY A CA 1
ATOM 695 C C . GLY A 1 92 ? 18.504 6.917 -3.560 1.00 80.31 92 GLY A C 1
ATOM 696 O O . GLY A 1 92 ? 17.927 7.961 -3.851 1.00 80.31 92 GLY A O 1
ATOM 697 N N . ALA A 1 93 ? 18.140 5.739 -4.084 1.00 77.38 93 ALA A N 1
ATOM 698 C CA . ALA A 1 93 ? 17.077 5.601 -5.080 1.00 77.38 93 ALA A CA 1
ATOM 699 C C . ALA A 1 93 ? 15.693 5.957 -4.513 1.00 77.38 93 ALA A C 1
ATOM 701 O O . ALA A 1 93 ? 14.903 6.613 -5.191 1.00 77.38 93 ALA A O 1
ATOM 702 N N . THR A 1 94 ? 15.409 5.596 -3.257 1.00 80.12 94 THR A N 1
ATOM 703 C CA . THR A 1 94 ? 14.160 5.996 -2.590 1.00 80.12 94 THR A CA 1
ATOM 704 C C . THR A 1 94 ? 14.081 7.510 -2.409 1.00 80.12 94 THR A C 1
ATOM 706 O O . THR A 1 94 ? 13.016 8.085 -2.606 1.00 80.12 94 THR A O 1
ATOM 709 N N . ILE A 1 95 ? 15.198 8.174 -2.091 1.00 81.31 95 ILE A N 1
ATOM 710 C CA . ILE A 1 95 ? 15.238 9.639 -1.972 1.00 81.31 95 ILE A CA 1
ATOM 711 C C . ILE A 1 95 ? 14.936 10.301 -3.321 1.00 81.31 95 ILE A C 1
ATOM 713 O O . ILE A 1 95 ? 14.100 11.200 -3.381 1.00 81.31 95 ILE A O 1
ATOM 717 N N . GLU A 1 96 ? 15.568 9.847 -4.406 1.00 78.62 96 GLU A N 1
ATOM 718 C CA . GLU A 1 96 ? 15.299 10.373 -5.753 1.00 78.62 96 GLU A CA 1
ATOM 719 C C . GLU A 1 96 ? 13.847 10.128 -6.184 1.00 78.62 96 GLU A C 1
ATOM 721 O O . GLU A 1 96 ? 13.182 11.027 -6.701 1.00 78.62 96 GLU A O 1
ATOM 726 N N . SER A 1 97 ? 13.314 8.934 -5.906 1.00 77.88 97 SER A N 1
ATOM 727 C CA . SER A 1 97 ? 11.908 8.620 -6.167 1.00 77.88 97 SER A CA 1
ATOM 728 C C . SER A 1 97 ? 10.971 9.544 -5.389 1.00 77.88 97 SER A C 1
ATOM 730 O O . SER A 1 97 ? 10.012 10.064 -5.957 1.00 77.88 97 SER A O 1
ATOM 732 N N . ALA A 1 98 ? 11.249 9.790 -4.106 1.00 80.00 98 ALA A N 1
ATOM 733 C CA . ALA A 1 98 ? 10.451 10.695 -3.288 1.00 80.00 98 ALA A CA 1
ATOM 734 C C . ALA A 1 98 ? 10.474 12.122 -3.854 1.00 80.00 98 ALA A C 1
ATOM 736 O O . ALA A 1 98 ? 9.427 12.756 -3.956 1.00 80.00 98 ALA A O 1
ATOM 737 N N . LEU A 1 99 ? 11.641 12.612 -4.282 1.00 80.69 99 LEU A N 1
ATOM 738 C CA . LEU A 1 99 ? 11.798 13.948 -4.864 1.00 80.69 99 LEU A CA 1
ATOM 739 C C . LEU A 1 99 ? 11.017 14.129 -6.168 1.00 80.69 99 LEU A C 1
ATOM 741 O O . LEU A 1 99 ? 10.388 15.172 -6.351 1.00 80.69 99 LEU A O 1
ATOM 745 N N . ASN A 1 100 ? 10.995 13.112 -7.032 1.00 77.25 100 ASN A N 1
ATOM 746 C CA . ASN A 1 100 ? 10.219 13.147 -8.275 1.00 77.25 100 ASN A CA 1
ATOM 747 C C . ASN A 1 100 ? 8.709 13.276 -8.024 1.00 77.25 100 ASN A C 1
ATOM 749 O O . ASN A 1 100 ? 7.992 13.877 -8.823 1.00 77.25 100 ASN A O 1
ATOM 753 N N . VAL A 1 101 ? 8.221 12.737 -6.905 1.00 77.00 101 VAL A N 1
ATOM 754 C CA . VAL A 1 101 ? 6.796 12.765 -6.550 1.00 77.00 101 VAL A CA 1
ATOM 755 C C . VAL A 1 101 ? 6.431 14.003 -5.718 1.00 77.00 101 VAL A C 1
ATOM 757 O O . VAL A 1 101 ? 5.318 14.515 -5.844 1.00 77.00 101 VAL A O 1
ATOM 760 N N . MET A 1 102 ? 7.360 14.529 -4.910 1.00 70.88 102 MET A N 1
ATOM 761 C CA . MET A 1 102 ? 7.126 15.586 -3.909 1.00 70.88 102 MET A CA 1
ATOM 762 C C . MET A 1 102 ? 6.645 16.931 -4.489 1.00 70.88 102 MET A C 1
ATOM 764 O O . MET A 1 102 ? 6.072 17.733 -3.754 1.00 70.88 102 MET A O 1
ATOM 768 N N . GLY A 1 103 ? 6.815 17.169 -5.793 1.00 69.06 103 GLY A N 1
ATOM 769 C CA . GLY A 1 103 ? 6.327 18.368 -6.493 1.00 69.06 103 GLY A CA 1
ATOM 770 C C . GLY A 1 103 ? 5.105 18.153 -7.391 1.00 69.06 103 GLY A C 1
ATOM 771 O O . GLY A 1 103 ? 4.597 19.112 -7.970 1.00 69.06 103 GLY A O 1
ATOM 772 N N . HIS A 1 104 ? 4.627 16.917 -7.544 1.00 82.50 104 HIS A N 1
ATOM 773 C CA . HIS A 1 104 ? 3.541 16.622 -8.473 1.00 82.50 104 HIS A CA 1
ATOM 774 C C . HIS A 1 104 ? 2.167 16.925 -7.849 1.00 82.50 104 HIS A C 1
ATOM 776 O O . HIS A 1 104 ? 1.915 16.626 -6.679 1.00 82.50 104 HIS A O 1
ATOM 782 N N . SER A 1 105 ? 1.234 17.467 -8.641 1.00 81.81 105 SER A N 1
ATOM 783 C CA . SER A 1 105 ? -0.113 17.866 -8.184 1.00 81.81 105 SER A CA 1
ATOM 784 C C . SER A 1 105 ? -0.926 16.714 -7.577 1.00 81.81 105 SER A C 1
ATOM 786 O O . SER A 1 105 ? -1.796 16.937 -6.732 1.00 81.81 105 SER A O 1
ATOM 788 N N . SER A 1 106 ? -0.591 15.474 -7.939 1.00 86.06 106 SER A N 1
ATOM 789 C CA . SER A 1 106 ? -1.165 14.251 -7.368 1.00 86.06 106 SER A CA 1
ATOM 790 C C . SER A 1 106 ? -1.027 14.180 -5.848 1.00 86.06 106 SER A C 1
ATOM 792 O O . SER A 1 106 ? -1.936 13.695 -5.186 1.00 86.06 106 SER A O 1
ATOM 794 N N . MET A 1 107 ? 0.053 14.718 -5.271 1.00 87.06 107 MET A N 1
ATOM 795 C CA . MET A 1 107 ? 0.275 14.698 -3.819 1.00 87.06 107 MET A CA 1
ATOM 796 C C . MET A 1 107 ? -0.656 15.631 -3.040 1.00 87.06 107 MET A C 1
ATOM 798 O O . MET A 1 107 ? -0.736 15.537 -1.814 1.00 87.06 107 MET A O 1
ATOM 802 N N . SER A 1 108 ? -1.347 16.542 -3.722 1.00 87.38 108 SER A N 1
ATOM 803 C CA . SER A 1 108 ? -2.303 17.469 -3.112 1.00 87.38 108 SER A CA 1
ATOM 804 C C . SER A 1 108 ? -3.755 17.045 -3.327 1.00 87.38 108 SER A C 1
ATOM 806 O O . SER A 1 108 ? -4.642 17.602 -2.677 1.00 87.38 108 SER A O 1
ATOM 808 N N . ASN A 1 109 ? -4.015 16.063 -4.193 1.00 90.81 109 ASN A N 1
ATOM 809 C CA . ASN A 1 109 ? -5.354 15.592 -4.527 1.00 90.81 109 ASN A CA 1
ATOM 810 C C . ASN A 1 109 ? -5.659 14.266 -3.793 1.00 90.81 109 ASN A C 1
ATOM 812 O O . ASN A 1 109 ? -5.004 13.260 -4.062 1.00 90.81 109 ASN A O 1
ATOM 816 N N . PRO A 1 110 ? -6.651 14.227 -2.878 1.00 91.56 110 PRO A N 1
ATOM 817 C CA . PRO A 1 110 ? -6.975 13.019 -2.113 1.00 91.56 110 PRO A CA 1
ATOM 818 C C . PRO A 1 110 ? -7.695 11.940 -2.942 1.00 91.56 110 PRO A C 1
ATOM 820 O O . PRO A 1 110 ? -7.938 10.849 -2.433 1.00 91.56 110 PRO A O 1
ATOM 823 N N . TYR A 1 111 ? -8.050 12.248 -4.193 1.00 92.38 111 TYR A N 1
ATOM 824 C CA . TYR A 1 111 ? -8.798 11.385 -5.107 1.00 92.38 111 TYR A CA 1
ATOM 825 C C . TYR A 1 111 ? -8.116 11.233 -6.472 1.00 92.38 111 TYR A C 1
ATOM 827 O O . TYR A 1 111 ? -8.768 10.869 -7.447 1.00 92.38 111 TYR A O 1
ATOM 835 N N . TYR A 1 112 ? -6.814 11.502 -6.563 1.00 94.12 112 TYR A N 1
ATOM 836 C CA . TYR A 1 112 ? -6.065 11.461 -7.817 1.00 94.12 112 TYR A CA 1
ATOM 837 C C . TYR A 1 112 ? -6.187 10.107 -8.533 1.00 94.12 112 TYR A C 1
ATOM 839 O O . TYR A 1 112 ? -6.559 10.061 -9.703 1.00 94.12 112 TYR A O 1
ATOM 847 N N . LEU A 1 113 ? -5.932 8.991 -7.836 1.00 94.81 113 LEU A N 1
ATOM 848 C CA . LEU A 1 113 ? -6.047 7.657 -8.446 1.00 94.81 113 LEU A CA 1
ATOM 849 C C . LEU A 1 113 ? -7.488 7.327 -8.843 1.00 94.81 113 LEU A C 1
ATOM 851 O O . LEU A 1 113 ? -7.720 6.741 -9.893 1.00 94.81 113 LEU A O 1
ATOM 855 N N . LEU A 1 114 ? -8.467 7.745 -8.043 1.00 92.25 114 LEU A N 1
ATOM 856 C CA . LEU A 1 114 ? -9.876 7.555 -8.376 1.00 92.25 114 LEU A CA 1
ATOM 857 C C . LEU A 1 114 ? -10.261 8.316 -9.653 1.00 92.25 114 LEU A C 1
ATOM 859 O O . LEU A 1 114 ? -11.001 7.787 -10.472 1.00 92.25 114 LEU A O 1
ATOM 863 N N . GLN A 1 115 ? -9.748 9.532 -9.840 1.00 91.50 115 GLN A N 1
ATOM 864 C CA . GLN A 1 115 ? -10.052 10.374 -11.000 1.00 91.50 115 GLN A CA 1
ATOM 865 C C . GLN A 1 115 ? -9.327 9.932 -12.276 1.00 91.50 115 GLN A C 1
ATOM 867 O O . GLN A 1 115 ? -9.849 10.140 -13.368 1.00 91.50 115 GLN A O 1
ATOM 872 N N . HIS A 1 116 ? -8.137 9.338 -12.151 1.00 92.81 116 HIS A N 1
ATOM 873 C CA . HIS A 1 116 ? -7.260 9.073 -13.298 1.00 92.81 116 HIS A CA 1
ATOM 874 C C . HIS A 1 116 ? -6.948 7.593 -13.557 1.00 92.81 116 HIS A C 1
ATOM 876 O O . HIS A 1 116 ? -6.363 7.278 -14.591 1.00 92.81 116 HIS A O 1
ATOM 882 N N . ALA A 1 117 ? -7.306 6.688 -12.644 1.00 91.88 117 ALA A N 1
ATOM 883 C CA . ALA A 1 117 ? -6.996 5.260 -12.736 1.00 91.88 117 ALA A CA 1
ATOM 884 C C . ALA A 1 117 ? -8.204 4.342 -12.460 1.00 91.88 117 ALA A C 1
ATOM 886 O O . ALA A 1 117 ? -8.031 3.156 -12.166 1.00 91.88 117 ALA A O 1
ATOM 887 N N . ALA A 1 118 ? -9.433 4.863 -12.533 1.00 88.25 118 ALA A N 1
ATOM 888 C CA . ALA A 1 118 ? -10.659 4.079 -12.395 1.00 88.25 118 ALA A CA 1
ATOM 889 C C . ALA A 1 118 ? -11.715 4.478 -13.439 1.00 88.25 118 ALA A C 1
ATOM 891 O O . ALA A 1 118 ? -12.081 5.648 -13.549 1.00 88.25 118 ALA A O 1
ATOM 892 N N . ASP A 1 119 ? -12.274 3.485 -14.137 1.00 84.00 119 ASP A N 1
ATOM 893 C CA . ASP A 1 119 ? -13.348 3.683 -15.127 1.00 84.00 119 ASP A CA 1
ATOM 894 C C . ASP A 1 119 ? -14.607 4.293 -14.493 1.00 84.00 119 ASP A C 1
ATOM 896 O O . ASP A 1 119 ? -15.295 5.111 -15.093 1.00 84.00 119 ASP A O 1
ATOM 900 N N . ASN A 1 120 ? -14.883 3.924 -13.240 1.00 70.31 120 ASN A N 1
ATOM 901 C CA . ASN A 1 120 ? -16.088 4.309 -12.502 1.00 70.31 120 ASN A CA 1
ATOM 902 C C . ASN A 1 120 ? -15.948 5.672 -11.797 1.00 70.31 120 ASN A C 1
ATOM 904 O O . ASN A 1 120 ? -16.667 5.956 -10.830 1.00 70.31 120 ASN A O 1
ATOM 908 N N . SER A 1 121 ? -15.021 6.518 -12.251 1.00 61.56 121 SER A N 1
ATOM 909 C CA . SER A 1 121 ? -14.830 7.875 -11.725 1.00 61.56 121 SER A CA 1
ATOM 910 C C . SER A 1 121 ? -16.086 8.741 -11.905 1.00 61.56 121 SER A C 1
ATOM 912 O O . SER A 1 121 ? -16.417 9.538 -11.030 1.00 61.56 121 SER A O 1
ATOM 914 N N . GLN A 1 122 ? -16.840 8.516 -12.989 1.00 52.44 122 GLN A N 1
ATOM 915 C CA . GLN A 1 122 ? -18.053 9.267 -13.345 1.00 52.44 122 GLN A CA 1
ATOM 916 C C . GLN A 1 122 ? -19.292 8.908 -12.510 1.00 52.44 122 GLN A C 1
ATOM 918 O O . GLN A 1 122 ? -20.241 9.686 -12.456 1.00 52.44 122 GLN A O 1
ATOM 923 N N . THR A 1 123 ? -19.297 7.763 -11.817 1.00 52.09 123 THR A N 1
ATOM 924 C CA . THR A 1 123 ? -20.435 7.341 -10.973 1.00 52.09 123 THR A CA 1
ATOM 925 C C . THR A 1 123 ? -20.634 8.222 -9.736 1.00 52.09 123 THR A C 1
ATOM 927 O O . THR A 1 123 ? -21.675 8.158 -9.087 1.00 52.09 123 THR A O 1
ATOM 930 N N . LEU A 1 124 ? -19.667 9.083 -9.415 1.00 52.62 124 LEU A N 1
ATOM 931 C CA . LEU A 1 124 ? -19.780 10.085 -8.363 1.00 52.62 124 LEU A CA 1
ATOM 932 C C . LEU A 1 124 ? -20.281 11.413 -8.946 1.00 52.62 124 LEU A C 1
ATOM 934 O O . LEU A 1 124 ? -19.605 12.434 -8.896 1.00 52.62 124 LEU A O 1
ATOM 938 N N . GLY A 1 125 ? -21.531 11.423 -9.415 1.00 49.62 125 GLY A N 1
ATOM 939 C CA . GLY A 1 125 ? -22.333 12.656 -9.458 1.00 49.62 125 GLY A CA 1
ATOM 940 C C . GLY A 1 125 ? -22.628 13.222 -8.053 1.00 49.62 125 GLY A C 1
ATOM 941 O O . GLY A 1 125 ? -23.287 14.248 -7.918 1.00 49.62 125 GLY A O 1
ATOM 942 N N . GLN A 1 126 ? -22.156 12.545 -7.000 1.00 58.22 126 GLN A N 1
ATOM 943 C CA . GLN A 1 126 ? -22.199 12.958 -5.603 1.00 58.22 126 GLN A CA 1
ATOM 944 C C . GLN A 1 126 ? -20.888 13.650 -5.216 1.00 58.22 126 GLN A C 1
ATOM 946 O O . GLN A 1 126 ? -19.807 13.179 -5.569 1.00 58.22 126 GLN A O 1
ATOM 951 N N . GLN A 1 127 ? -20.978 14.741 -4.445 1.00 69.12 127 GLN A N 1
ATOM 952 C CA . GLN A 1 127 ? -19.816 15.357 -3.801 1.00 69.12 127 GLN A CA 1
ATOM 953 C C . GLN A 1 127 ? -19.036 14.289 -3.0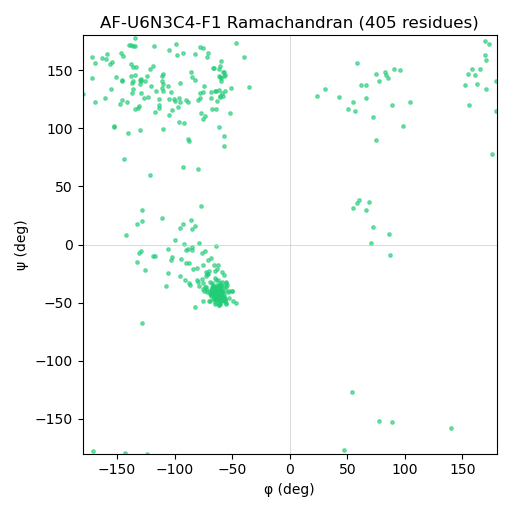29 1.00 69.12 127 GLN A C 1
ATOM 955 O O . GLN A 1 127 ? -19.526 13.729 -2.048 1.00 69.12 127 GLN A O 1
ATOM 960 N N . LEU A 1 128 ? -17.820 14.010 -3.497 1.00 79.94 128 LEU A N 1
ATOM 961 C CA . LEU A 1 128 ? -16.862 13.167 -2.799 1.00 79.94 128 LEU A CA 1
ATOM 962 C C . LEU A 1 128 ? -16.715 13.651 -1.346 1.00 79.94 128 LEU A C 1
ATOM 964 O O . LEU A 1 128 ? -16.593 14.861 -1.131 1.00 79.94 128 LEU A O 1
ATOM 968 N N . PRO A 1 129 ? -16.715 12.747 -0.348 1.00 85.56 129 PRO A N 1
ATOM 969 C CA . PRO A 1 129 ? -16.617 13.147 1.049 1.00 85.56 129 PRO A CA 1
ATOM 970 C C . PRO A 1 129 ? -15.353 13.976 1.303 1.00 85.56 129 PRO A C 1
ATOM 972 O O . PRO A 1 129 ? -14.294 13.734 0.717 1.00 85.56 129 PRO A O 1
ATOM 975 N N . VAL A 1 130 ? -15.439 14.957 2.196 1.00 87.62 130 VAL A N 1
ATOM 976 C CA . VAL A 1 130 ? -14.240 15.668 2.652 1.00 87.62 130 VAL A CA 1
ATOM 977 C C . VAL A 1 130 ? -13.404 14.698 3.474 1.00 87.62 130 VAL A C 1
ATOM 979 O O . VAL A 1 130 ? -13.921 14.006 4.347 1.00 87.62 130 VAL A O 1
ATOM 982 N N . GLN A 1 131 ? -12.112 14.631 3.170 1.00 89.94 131 GLN A N 1
ATOM 983 C CA . GLN A 1 131 ? -11.205 13.688 3.808 1.00 89.94 131 GLN A CA 1
ATOM 984 C C . GLN A 1 131 ? -10.350 14.396 4.853 1.00 89.94 131 GLN A C 1
ATOM 986 O O . GLN A 1 131 ? -9.768 15.439 4.530 1.00 89.94 131 GLN A O 1
ATOM 991 N N . PRO A 1 132 ? -10.255 13.849 6.079 1.00 90.31 132 PRO A N 1
ATOM 992 C CA . PRO A 1 132 ? -9.344 14.360 7.088 1.00 90.31 132 PRO A CA 1
ATOM 993 C C . PRO A 1 132 ? -7.908 14.356 6.571 1.00 90.31 132 PRO A C 1
ATOM 995 O O . PRO A 1 132 ? -7.517 13.500 5.778 1.00 90.31 132 PRO A O 1
ATOM 998 N N . ARG A 1 133 ? -7.112 15.319 7.035 1.00 86.69 133 ARG A N 1
ATOM 999 C CA . ARG A 1 133 ? -5.679 15.380 6.749 1.00 86.69 133 ARG A CA 1
ATOM 1000 C C . ARG A 1 133 ? -4.907 15.592 8.030 1.00 86.69 133 ARG A C 1
ATOM 1002 O O . ARG A 1 133 ? -5.035 16.630 8.676 1.00 86.69 133 ARG A O 1
ATOM 1009 N N . VAL A 1 134 ? -4.050 14.634 8.348 1.00 88.50 134 VAL A N 1
ATOM 1010 C CA . VAL A 1 134 ? -3.123 14.751 9.468 1.00 88.50 134 VAL A CA 1
ATOM 1011 C C . VAL A 1 134 ? -1.850 15.424 8.969 1.00 88.50 134 VAL A C 1
ATOM 1013 O O . VAL A 1 134 ? -0.931 14.770 8.494 1.00 88.50 134 VAL A O 1
ATOM 1016 N N . CYS A 1 135 ? -1.807 16.753 9.051 1.00 84.12 135 CYS A N 1
ATOM 1017 C CA . CYS A 1 135 ? -0.615 17.544 8.709 1.00 84.12 135 CYS A CA 1
ATOM 1018 C C . CYS A 1 135 ? 0.146 18.040 9.947 1.00 84.12 135 CYS A C 1
ATOM 1020 O O . CYS A 1 135 ? 1.268 18.526 9.833 1.00 84.12 135 CYS A O 1
ATOM 1022 N N . ALA A 1 136 ? -0.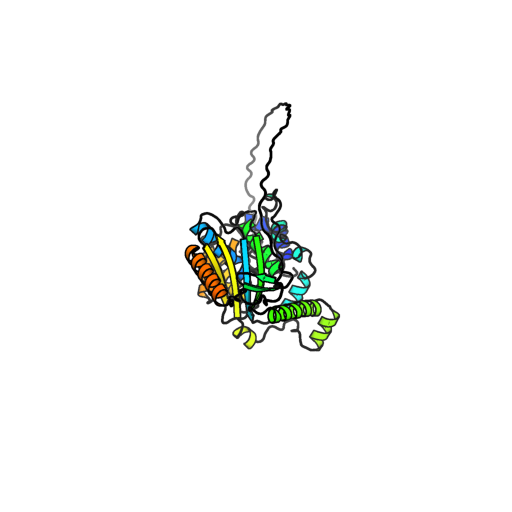463 17.959 11.125 1.00 87.88 136 ALA A N 1
ATOM 1023 C CA . ALA A 1 136 ? 0.084 18.496 12.358 1.00 87.88 136 ALA A CA 1
ATOM 1024 C C . ALA A 1 136 ? -0.097 17.505 13.506 1.00 87.88 136 ALA A C 1
ATOM 1026 O O . ALA A 1 136 ? -0.792 16.490 13.387 1.00 87.88 136 ALA A O 1
ATOM 1027 N N . LEU A 1 137 ? 0.543 17.839 14.620 1.00 91.81 137 LEU A N 1
ATOM 1028 C CA . LEU A 1 137 ? 0.377 17.139 15.875 1.00 91.81 137 LEU A CA 1
ATOM 1029 C C . LEU A 1 137 ? -1.085 17.221 16.323 1.00 91.81 137 LEU A C 1
ATOM 1031 O O . LEU A 1 137 ? -1.653 18.309 16.399 1.00 91.81 137 LEU A O 1
ATOM 1035 N N . HIS A 1 138 ? -1.678 16.076 16.632 1.00 91.00 138 HIS A N 1
ATOM 1036 C CA . HIS A 1 138 ? -3.009 15.992 17.218 1.00 91.00 138 HIS A CA 1
ATOM 1037 C C . HIS A 1 138 ? -3.084 14.800 18.172 1.00 91.00 138 HIS A C 1
ATOM 1039 O O . HIS A 1 138 ? -2.216 13.926 18.164 1.00 91.00 138 HIS A O 1
ATOM 1045 N N . TYR A 1 139 ? -4.114 14.775 19.012 1.00 92.56 139 TYR A N 1
ATOM 1046 C CA . TYR A 1 139 ? -4.403 13.639 19.875 1.00 92.56 139 TYR A CA 1
ATOM 1047 C C . TYR A 1 139 ? -5.510 12.788 19.250 1.00 92.56 139 TYR A C 1
ATOM 1049 O O . TYR A 1 139 ? -6.596 13.296 18.969 1.00 92.56 139 TYR A O 1
ATOM 1057 N N . ASP A 1 140 ? -5.230 11.506 19.035 1.00 92.88 140 ASP A N 1
ATOM 1058 C CA . ASP A 1 140 ? -6.189 10.514 18.562 1.00 92.88 140 ASP A CA 1
ATOM 1059 C C . ASP A 1 140 ? -6.600 9.582 19.712 1.00 92.88 140 ASP A C 1
ATOM 1061 O O . ASP A 1 140 ? -5.758 9.112 20.473 1.00 92.88 140 ASP A O 1
ATOM 1065 N N . GLN A 1 141 ? -7.894 9.282 19.831 1.00 92.19 141 GLN A N 1
ATOM 1066 C CA . GLN A 1 141 ? -8.427 8.477 20.940 1.00 92.19 141 GLN A CA 1
ATOM 1067 C C . GLN A 1 141 ? -7.924 7.026 20.959 1.00 92.19 141 GLN A C 1
ATOM 1069 O O . GLN A 1 141 ? -7.855 6.421 22.022 1.00 92.19 141 GLN A O 1
ATOM 1074 N N . ASP A 1 142 ? -7.597 6.454 19.798 1.00 92.81 142 ASP A N 1
ATOM 1075 C CA . ASP A 1 142 ? -7.150 5.062 19.690 1.00 92.81 142 ASP A CA 1
ATOM 1076 C C . ASP A 1 142 ? -5.622 4.948 19.690 1.00 92.81 142 ASP A C 1
ATOM 1078 O O . ASP A 1 142 ? -5.077 3.919 20.091 1.00 92.81 142 ASP A O 1
ATOM 1082 N N . PHE A 1 143 ? -4.924 5.992 19.233 1.00 92.94 143 PHE A N 1
ATOM 1083 C CA . PHE A 1 143 ? -3.480 5.938 19.000 1.00 92.94 143 PHE A CA 1
ATOM 1084 C C . PHE A 1 143 ? -2.644 6.888 19.863 1.00 92.94 143 PHE A C 1
ATOM 1086 O O . PHE A 1 143 ? -1.419 6.732 19.899 1.00 92.94 143 PHE A O 1
ATOM 1093 N N . GLY A 1 144 ? -3.279 7.804 20.597 1.00 92.56 144 GLY A N 1
ATOM 1094 C CA . GLY A 1 144 ? -2.622 8.838 21.390 1.00 92.56 144 GLY A CA 1
ATOM 1095 C C . GLY A 1 144 ? -2.111 9.993 20.527 1.00 92.56 144 GLY A C 1
ATOM 1096 O O . GLY A 1 144 ? -2.657 10.287 19.459 1.00 92.56 144 GLY A O 1
ATOM 1097 N N . TYR A 1 145 ? -1.045 10.659 20.978 1.00 93.88 145 TYR A N 1
ATOM 1098 C CA . TYR A 1 145 ? -0.436 11.740 20.207 1.00 93.88 145 TYR A CA 1
ATOM 1099 C C . TYR A 1 145 ? 0.114 11.214 18.884 1.00 93.88 145 TYR A C 1
ATOM 1101 O O . TYR A 1 145 ? 0.935 10.297 18.844 1.00 93.88 145 TYR A O 1
ATOM 1109 N N . SER A 1 146 ? -0.357 11.811 17.797 1.00 92.81 146 SER A N 1
ATOM 1110 C CA . SER A 1 146 ? -0.096 11.362 16.439 1.00 92.81 146 SER A CA 1
ATOM 1111 C C . SER A 1 146 ? 0.240 12.541 15.538 1.00 92.81 146 SER A C 1
ATOM 1113 O O . SER A 1 146 ? -0.160 13.682 15.782 1.00 92.81 146 SER A O 1
ATOM 1115 N N . THR A 1 147 ? 1.006 12.269 14.489 1.00 92.12 147 THR A N 1
ATOM 1116 C CA . THR A 1 147 ? 1.538 13.303 13.607 1.00 92.12 147 THR A CA 1
ATOM 1117 C C . THR A 1 147 ? 1.578 12.867 12.145 1.00 92.12 147 THR A C 1
ATOM 1119 O O . THR A 1 147 ? 1.140 11.769 11.798 1.00 92.12 147 THR A O 1
ATOM 1122 N N . PHE A 1 148 ? 2.070 13.752 11.278 1.00 89.50 148 PHE A N 1
ATOM 1123 C CA . PHE A 1 148 ? 2.162 13.523 9.840 1.00 89.50 148 PHE A CA 1
ATOM 1124 C C . PHE A 1 148 ? 3.002 12.280 9.510 1.00 89.50 148 PHE A C 1
ATOM 1126 O O . PHE A 1 148 ? 4.150 12.154 9.937 1.00 89.50 148 PHE A O 1
ATOM 1133 N N . PHE A 1 149 ? 2.431 11.389 8.699 1.00 90.88 149 PHE A N 1
ATOM 1134 C CA . PHE A 1 149 ? 3.137 10.267 8.091 1.00 90.88 149 PHE A CA 1
ATOM 1135 C C . PHE A 1 149 ? 3.400 10.558 6.611 1.00 90.88 149 PHE A C 1
ATOM 1137 O O . PHE A 1 149 ? 2.473 10.833 5.858 1.00 90.88 149 PHE A O 1
ATOM 1144 N N . VAL A 1 150 ? 4.662 10.470 6.180 1.00 87.00 150 VAL A N 1
ATOM 1145 C CA . VAL A 1 150 ? 5.099 10.905 4.837 1.00 87.00 150 VAL A CA 1
ATOM 1146 C C . VAL A 1 150 ? 4.331 10.218 3.702 1.00 87.00 150 VAL A C 1
ATOM 1148 O O . VAL A 1 150 ? 3.990 10.876 2.718 1.00 87.00 150 VAL A O 1
ATOM 1151 N N . MET A 1 151 ? 4.025 8.924 3.844 1.00 88.81 151 MET A N 1
ATOM 1152 C CA . MET A 1 151 ? 3.366 8.139 2.793 1.00 88.81 151 MET A CA 1
ATOM 1153 C C . MET A 1 151 ? 1.836 8.192 2.838 1.00 88.81 151 MET A C 1
ATOM 1155 O O . MET A 1 151 ? 1.197 7.698 1.907 1.00 88.81 151 MET A O 1
ATOM 1159 N N . SER A 1 152 ? 1.238 8.852 3.841 1.00 92.75 152 SER A N 1
ATOM 1160 C CA . SER A 1 152 ? -0.221 8.875 4.019 1.00 92.75 152 SER A CA 1
ATOM 1161 C C . SER A 1 152 ? -0.953 9.320 2.754 1.00 92.75 152 SER A C 1
ATOM 1163 O O . SER A 1 152 ? -1.931 8.711 2.343 1.00 92.75 152 SER A O 1
ATOM 1165 N N . ARG A 1 153 ? -0.418 10.323 2.051 1.00 92.19 153 ARG A N 1
ATOM 1166 C CA . ARG A 1 153 ? -1.023 10.892 0.835 1.00 92.19 153 ARG A CA 1
ATOM 1167 C C . ARG A 1 153 ? -1.157 9.889 -0.313 1.00 92.19 153 ARG A C 1
ATOM 1169 O O . ARG A 1 153 ? -2.127 9.960 -1.070 1.00 92.19 153 ARG A O 1
ATOM 1176 N N . VAL A 1 154 ? -0.184 8.990 -0.464 1.00 94.50 154 VAL A N 1
ATOM 1177 C CA . VAL A 1 154 ? -0.219 7.933 -1.487 1.00 94.50 154 VAL A CA 1
ATOM 1178 C C . VAL A 1 154 ? -1.191 6.849 -1.042 1.00 94.50 154 VAL A C 1
ATOM 1180 O O . VAL A 1 154 ? -2.100 6.485 -1.784 1.00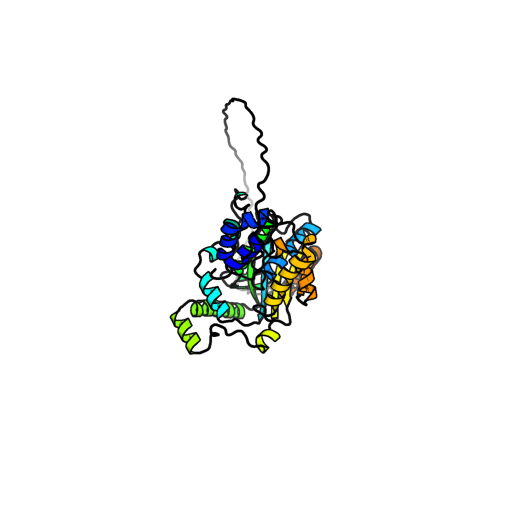 94.50 154 VAL A O 1
ATOM 1183 N N . ASN A 1 155 ? -1.063 6.393 0.199 1.00 96.75 155 ASN A N 1
ATOM 1184 C CA . ASN A 1 155 ? -1.832 5.264 0.705 1.00 96.75 155 ASN A CA 1
ATOM 1185 C C . ASN A 1 155 ? -3.324 5.565 0.833 1.00 96.75 155 ASN A C 1
ATOM 1187 O O . ASN A 1 155 ? -4.160 4.741 0.468 1.00 96.75 155 ASN A O 1
ATOM 1191 N N . GLU A 1 156 ? -3.672 6.778 1.263 1.00 96.69 156 GLU A N 1
ATOM 1192 C CA . GLU A 1 156 ? -5.052 7.252 1.300 1.00 96.69 156 GLU A CA 1
ATOM 1193 C C . GLU A 1 156 ? -5.692 7.228 -0.092 1.00 96.69 156 GLU A C 1
ATOM 1195 O O . GLU A 1 156 ? -6.848 6.829 -0.233 1.00 96.69 156 GLU A O 1
ATOM 1200 N N . ASN A 1 157 ? -4.938 7.603 -1.133 1.00 96.25 157 ASN A N 1
ATOM 1201 C CA . ASN A 1 157 ? -5.385 7.481 -2.519 1.00 96.25 157 ASN A CA 1
ATOM 1202 C C . ASN A 1 157 ? -5.559 6.011 -2.926 1.00 96.25 157 ASN A C 1
ATOM 1204 O O . ASN A 1 157 ? -6.572 5.683 -3.544 1.00 96.25 157 ASN A O 1
ATOM 1208 N N . VAL A 1 158 ? -4.614 5.130 -2.572 1.00 98.00 158 VAL A N 1
ATOM 1209 C CA . VAL A 1 158 ? -4.675 3.691 -2.893 1.00 98.00 158 VAL A CA 1
ATOM 1210 C C . VAL A 1 158 ? -5.896 3.035 -2.255 1.00 98.00 158 VAL A C 1
ATOM 1212 O O . VAL A 1 158 ? -6.658 2.384 -2.957 1.00 98.00 158 VAL A O 1
ATOM 1215 N N . VAL A 1 159 ? -6.162 3.268 -0.969 1.00 98.00 159 VAL A N 1
ATOM 1216 C CA . VAL A 1 159 ? -7.321 2.687 -0.266 1.00 98.00 159 VAL A CA 1
ATOM 1217 C C . VAL A 1 159 ? -8.650 3.141 -0.884 1.00 98.00 159 VAL A C 1
ATOM 1219 O O . VAL A 1 159 ? -9.580 2.347 -1.062 1.00 98.00 159 VAL A O 1
ATOM 1222 N N . ARG A 1 160 ? -8.762 4.423 -1.251 1.00 96.00 160 ARG A N 1
ATOM 1223 C CA . ARG A 1 160 ? -9.953 4.942 -1.948 1.00 96.00 160 ARG A CA 1
ATOM 1224 C C . ARG A 1 160 ? -10.090 4.372 -3.347 1.00 96.00 160 ARG A C 1
ATOM 1226 O O . ARG A 1 160 ? -11.202 4.082 -3.785 1.00 96.00 160 ARG A O 1
ATOM 1233 N N . TRP A 1 161 ? -8.970 4.211 -4.040 1.00 96.56 161 TRP A N 1
ATOM 1234 C CA . TRP A 1 161 ? -8.928 3.587 -5.350 1.00 96.56 161 TRP A CA 1
ATOM 1235 C C . TRP A 1 161 ? -9.368 2.123 -5.270 1.00 96.56 161 TRP A C 1
ATOM 1237 O O . TRP A 1 161 ? -10.250 1.728 -6.025 1.00 96.56 161 TRP A O 1
ATOM 1247 N N . THR A 1 162 ? -8.893 1.362 -4.281 1.00 97.94 162 THR A N 1
ATOM 1248 C CA . THR A 1 162 ? -9.380 0.013 -3.959 1.00 97.94 162 THR A CA 1
ATOM 1249 C C . THR A 1 162 ? -10.893 -0.008 -3.762 1.00 97.94 162 THR A C 1
ATOM 1251 O O . THR A 1 162 ? -11.564 -0.861 -4.339 1.00 97.94 162 THR A O 1
ATOM 1254 N N . ASN A 1 163 ? -11.459 0.943 -3.009 1.00 96.19 163 ASN A N 1
ATOM 1255 C CA . ASN A 1 163 ? -12.913 1.038 -2.843 1.00 96.19 163 ASN A CA 1
ATOM 1256 C C . ASN A 1 163 ? -13.637 1.206 -4.191 1.00 96.19 163 ASN A C 1
ATOM 1258 O O . ASN A 1 163 ? -14.600 0.493 -4.467 1.00 96.19 163 ASN A O 1
ATOM 1262 N N . ALA A 1 164 ? -13.158 2.113 -5.049 1.00 94.56 164 ALA A N 1
ATOM 1263 C CA . ALA A 1 164 ? -13.741 2.340 -6.372 1.00 94.56 164 ALA A CA 1
ATOM 1264 C C . ALA A 1 164 ? -13.616 1.109 -7.289 1.00 94.56 164 ALA A C 1
ATOM 1266 O O . ALA A 1 164 ? -14.586 0.737 -7.952 1.00 94.56 164 ALA A O 1
ATOM 1267 N N . LEU A 1 165 ? -12.456 0.440 -7.287 1.00 95.75 165 LEU A N 1
ATOM 1268 C CA . LEU A 1 165 ? -12.214 -0.797 -8.040 1.00 95.75 165 LEU A CA 1
ATOM 1269 C C . LEU A 1 165 ? -13.147 -1.933 -7.600 1.00 95.75 165 LEU A C 1
ATOM 1271 O O . LEU A 1 165 ? -13.621 -2.702 -8.432 1.00 95.75 165 LEU A O 1
ATOM 1275 N N . LEU A 1 166 ? -13.449 -2.014 -6.303 1.00 95.06 166 LEU A N 1
ATOM 1276 C CA . LEU A 1 166 ? -14.378 -2.985 -5.721 1.00 95.06 166 LEU A CA 1
ATOM 1277 C C . LEU A 1 166 ? -15.855 -2.561 -5.831 1.00 95.06 166 LEU A C 1
ATOM 1279 O O . LEU A 1 166 ? -16.702 -3.116 -5.131 1.00 95.06 166 LEU A O 1
ATOM 1283 N N . GLY A 1 167 ? -16.182 -1.580 -6.679 1.00 92.81 167 GLY A N 1
ATOM 1284 C CA . GLY A 1 167 ? -17.561 -1.139 -6.902 1.00 92.81 167 GLY A CA 1
ATOM 1285 C C . GLY A 1 167 ? -18.174 -0.417 -5.700 1.00 92.81 167 GLY A C 1
ATOM 1286 O O . GLY A 1 167 ? -19.351 -0.598 -5.409 1.00 92.81 167 GLY A O 1
ATOM 1287 N N . TYR A 1 168 ? -17.373 0.373 -4.982 1.00 93.50 168 TYR A N 1
ATOM 1288 C CA . TYR A 1 168 ? -17.768 1.110 -3.776 1.00 93.50 168 TYR A CA 1
ATOM 1289 C C . TYR A 1 168 ? -18.291 0.220 -2.640 1.00 93.50 168 TYR A C 1
ATOM 1291 O O . TYR A 1 168 ? -19.174 0.619 -1.878 1.00 93.50 168 TYR A O 1
ATOM 1299 N N . ARG A 1 169 ? -17.720 -0.982 -2.482 1.00 94.56 169 ARG A N 1
ATOM 1300 C CA . ARG A 1 169 ? -18.070 -1.938 -1.414 1.00 94.56 169 ARG A CA 1
ATOM 1301 C C . ARG A 1 169 ? -17.910 -1.363 0.001 1.00 94.56 169 ARG A C 1
ATOM 1303 O O . ARG A 1 169 ? -18.605 -1.807 0.910 1.00 94.56 169 ARG A O 1
ATOM 1310 N N . TYR A 1 170 ? -17.033 -0.377 0.202 1.00 95.44 170 TYR A N 1
ATOM 1311 C CA . TYR A 1 170 ? -16.856 0.309 1.493 1.00 95.44 170 TYR A CA 1
ATOM 1312 C C . TYR A 1 170 ? -17.858 1.462 1.691 1.00 95.44 170 TYR A C 1
ATOM 1314 O O . TYR A 1 170 ? -17.910 2.074 2.754 1.00 95.44 170 TYR A O 1
ATOM 1322 N N . GLY A 1 171 ? -18.671 1.747 0.673 1.00 92.06 171 GLY A N 1
ATOM 1323 C CA . GLY A 1 171 ? -19.600 2.867 0.601 1.00 92.06 171 GLY A CA 1
ATOM 1324 C C . GLY A 1 171 ? -19.010 4.082 -0.136 1.00 92.06 171 GLY A C 1
ATOM 1325 O O . GLY A 1 171 ? -17.797 4.308 -0.089 1.00 92.06 171 GLY A O 1
ATOM 1326 N N . PRO A 1 172 ? -19.846 4.896 -0.809 1.00 88.38 172 PRO A N 1
ATOM 1327 C CA . PRO A 1 172 ? -19.399 6.096 -1.528 1.00 88.38 172 PRO A CA 1
ATOM 1328 C C . PRO A 1 172 ? -18.970 7.230 -0.582 1.00 88.38 172 PRO A C 1
ATOM 1330 O O . PRO A 1 172 ? -18.135 8.055 -0.938 1.00 88.38 172 PRO A O 1
ATOM 1333 N N . SER A 1 173 ? -19.499 7.249 0.645 1.00 89.81 173 SER A N 1
ATOM 1334 C CA . SER A 1 173 ? -19.162 8.229 1.688 1.00 89.81 173 SER A CA 1
ATOM 1335 C C . SER A 1 173 ? -18.039 7.759 2.623 1.00 89.81 173 SER A C 1
ATOM 1337 O O . SER A 1 173 ? -17.912 8.281 3.726 1.00 89.81 173 SER A O 1
ATOM 1339 N N . PHE A 1 174 ? -17.264 6.745 2.224 1.00 94.88 174 PHE A N 1
ATOM 1340 C CA . PHE A 1 174 ? -16.214 6.160 3.055 1.00 94.88 174 PHE A CA 1
ATOM 1341 C C . PHE A 1 174 ? -15.086 7.162 3.355 1.00 94.88 174 PHE A C 1
ATOM 1343 O O . PHE A 1 174 ? -14.552 7.825 2.455 1.00 94.88 174 PHE A O 1
ATOM 1350 N N . VAL A 1 175 ? -14.704 7.245 4.629 1.00 96.00 175 VAL A N 1
ATOM 1351 C CA . VAL A 1 175 ? -13.628 8.110 5.124 1.00 96.00 175 VAL A CA 1
ATOM 1352 C C . VAL A 1 175 ? -12.437 7.266 5.567 1.00 96.00 175 VAL A C 1
ATOM 1354 O O . VAL A 1 175 ? -12.589 6.251 6.246 1.00 96.00 175 VAL A O 1
ATOM 1357 N N . TYR A 1 176 ? -11.244 7.698 5.165 1.00 97.25 176 TYR A N 1
ATOM 1358 C CA . TYR A 1 176 ? -9.989 7.043 5.519 1.00 97.25 176 TYR A CA 1
ATOM 1359 C C . TYR A 1 176 ? -8.873 8.065 5.687 1.00 97.25 176 TYR A C 1
ATOM 1361 O O . TYR A 1 176 ? -8.821 9.014 4.911 1.00 97.25 176 TYR A O 1
ATOM 1369 N N . TYR A 1 177 ? -7.997 7.888 6.670 1.00 96.31 177 TYR A N 1
ATOM 1370 C CA . TYR A 1 177 ? -6.805 8.719 6.840 1.00 96.31 177 TYR A CA 1
ATOM 1371 C C . TYR A 1 177 ? -5.726 7.981 7.633 1.00 96.31 177 TYR A C 1
ATOM 1373 O O . TYR A 1 177 ? -6.025 7.074 8.422 1.00 96.31 177 TYR A O 1
ATOM 1381 N N . GLU A 1 178 ? -4.471 8.385 7.428 1.00 95.62 178 GLU A N 1
ATOM 1382 C CA . GLU A 1 178 ? -3.323 7.785 8.106 1.00 95.62 178 GLU A CA 1
ATOM 1383 C C . GLU A 1 178 ? -2.558 8.776 8.975 1.00 95.62 178 GLU A C 1
ATOM 1385 O O . GLU A 1 178 ? -2.514 9.981 8.721 1.00 95.62 178 GLU A O 1
ATOM 1390 N N . MET A 1 179 ? -1.894 8.238 9.991 1.00 95.56 179 MET A N 1
ATOM 1391 C CA . MET A 1 179 ? -1.050 9.000 10.898 1.00 95.56 179 MET A CA 1
ATOM 1392 C C . MET A 1 179 ? 0.173 8.198 11.343 1.00 95.56 179 MET A C 1
ATOM 1394 O O . MET A 1 179 ? 0.218 6.971 11.257 1.00 95.56 179 MET A O 1
ATOM 1398 N N . LEU A 1 180 ? 1.174 8.901 11.858 1.00 94.69 180 LEU A N 1
ATOM 1399 C CA . LEU A 1 180 ? 2.276 8.308 12.604 1.00 94.69 180 LEU A CA 1
ATOM 1400 C C . LEU A 1 180 ? 1.958 8.439 14.093 1.00 94.69 180 LEU A C 1
ATOM 1402 O O . LEU A 1 180 ? 1.846 9.559 14.587 1.00 94.69 180 LEU A O 1
ATOM 1406 N N . ALA A 1 181 ? 1.820 7.324 14.810 1.00 93.75 181 ALA A N 1
ATOM 1407 C CA . ALA A 1 181 ? 1.626 7.370 16.256 1.00 93.75 181 ALA A CA 1
ATOM 1408 C C . ALA A 1 181 ? 2.963 7.641 16.956 1.00 93.75 181 ALA A C 1
ATOM 1410 O O . ALA A 1 181 ? 3.963 6.969 16.702 1.00 93.75 181 ALA A O 1
ATOM 1411 N N . CYS A 1 182 ? 2.988 8.613 17.862 1.00 86.94 182 CYS A N 1
ATOM 1412 C CA . CYS A 1 182 ? 4.199 9.095 18.518 1.00 86.94 182 CYS A CA 1
ATOM 1413 C C . CYS A 1 182 ? 4.108 8.938 20.034 1.00 86.94 182 CYS A C 1
ATOM 1415 O O . CYS A 1 182 ? 4.195 9.924 20.756 1.00 86.94 182 CYS A O 1
ATOM 1417 N N . SER A 1 183 ? 3.940 7.696 20.499 1.00 71.62 183 SER A N 1
ATOM 1418 C CA . SER A 1 183 ? 3.765 7.346 21.919 1.00 71.62 183 SER A CA 1
ATOM 1419 C C . SER A 1 183 ? 2.732 8.233 22.653 1.00 71.62 183 SER A C 1
ATOM 1421 O O . SER A 1 183 ? 2.022 9.043 22.064 1.00 71.62 183 SER A O 1
ATOM 1423 N N . PHE A 1 184 ? 2.549 8.047 23.960 1.00 69.06 184 PHE A N 1
ATOM 1424 C CA . PHE A 1 184 ? 1.567 8.833 24.724 1.00 69.06 184 PHE A CA 1
ATOM 1425 C C . PHE A 1 184 ? 2.121 10.186 25.212 1.00 69.06 184 PHE A C 1
ATOM 1427 O O . PHE A 1 184 ? 1.499 10.831 26.051 1.00 69.06 184 PHE A O 1
ATOM 1434 N N . ASN A 1 185 ? 3.276 10.642 24.702 1.00 83.00 185 ASN A N 1
ATOM 1435 C CA . ASN A 1 185 ? 3.942 11.860 25.171 1.00 83.00 185 ASN A CA 1
ATOM 1436 C C . ASN A 1 185 ? 3.960 12.967 24.100 1.00 83.00 185 ASN A C 1
ATOM 1438 O O . ASN A 1 185 ? 4.615 12.840 23.064 1.00 83.00 185 ASN A O 1
ATOM 1442 N N . LEU A 1 186 ? 3.305 14.093 24.408 1.00 88.25 186 LEU A N 1
ATOM 1443 C CA . LEU A 1 186 ? 3.243 15.291 23.565 1.00 88.25 186 LEU A CA 1
ATOM 1444 C C . LEU A 1 186 ? 4.634 15.795 23.148 1.00 88.25 186 LEU A C 1
ATOM 1446 O O . LEU A 1 186 ? 4.825 16.179 21.996 1.00 88.25 186 LEU A O 1
ATOM 1450 N N . LEU A 1 187 ? 5.612 15.773 24.060 1.00 89.38 187 LEU A N 1
ATOM 1451 C CA . LEU A 1 187 ? 6.970 16.244 23.782 1.00 89.38 187 LEU A CA 1
ATOM 1452 C C . LEU A 1 187 ? 7.652 15.370 22.727 1.00 89.38 187 LEU A C 1
ATOM 1454 O O . LEU A 1 187 ? 8.229 15.887 21.773 1.00 89.38 187 LEU A O 1
ATOM 1458 N N . THR A 1 188 ? 7.557 14.045 22.867 1.00 85.88 188 THR A N 1
ATOM 1459 C CA . THR A 1 188 ? 8.108 13.103 21.885 1.00 85.88 188 THR A CA 1
ATOM 1460 C C . THR A 1 188 ? 7.461 13.313 20.522 1.00 85.88 188 THR A C 1
ATOM 1462 O O . THR A 1 188 ? 8.160 13.378 19.513 1.00 85.88 188 THR A O 1
ATOM 1465 N N . ALA A 1 189 ? 6.143 13.491 20.489 1.00 88.19 189 ALA A N 1
ATOM 1466 C CA . ALA A 1 189 ? 5.410 13.731 19.256 1.00 88.19 189 ALA A CA 1
ATOM 1467 C C . ALA A 1 189 ? 5.779 15.068 18.585 1.00 88.19 189 ALA A C 1
ATOM 1469 O O . ALA A 1 189 ? 5.941 15.117 17.363 1.00 88.19 189 ALA A O 1
ATOM 1470 N N . ALA A 1 190 ? 5.997 16.130 19.366 1.00 90.31 190 ALA A N 1
ATOM 1471 C CA . ALA A 1 190 ? 6.488 17.410 18.861 1.00 90.31 190 ALA A CA 1
ATOM 1472 C C . ALA A 1 190 ? 7.906 17.292 18.275 1.00 90.31 190 ALA A C 1
ATOM 1474 O O . ALA A 1 190 ? 8.155 17.784 17.174 1.00 90.31 190 ALA A O 1
ATOM 1475 N N . VAL A 1 191 ? 8.816 16.586 18.957 1.00 90.56 191 VAL A N 1
ATOM 1476 C CA . VAL A 1 191 ? 10.178 16.331 18.456 1.00 90.56 191 VAL A CA 1
ATOM 1477 C C . VAL A 1 191 ? 10.139 15.537 17.152 1.00 90.56 191 VAL A C 1
ATOM 1479 O O . VAL A 1 191 ? 10.764 15.945 16.176 1.00 90.56 191 VAL A O 1
ATOM 1482 N N . VAL A 1 192 ? 9.363 14.449 17.092 1.00 89.94 192 VAL A N 1
ATOM 1483 C CA . VAL A 1 192 ? 9.213 13.640 15.870 1.00 89.94 192 VAL A CA 1
ATOM 1484 C C . VAL A 1 192 ? 8.680 14.485 14.715 1.00 89.94 192 VAL A C 1
ATOM 1486 O O . VAL A 1 192 ? 9.189 14.378 13.598 1.00 89.94 192 VAL A O 1
ATOM 1489 N N . LEU A 1 193 ? 7.706 15.362 14.970 1.00 90.44 193 LEU A N 1
ATOM 1490 C CA . LEU A 1 193 ? 7.162 16.252 13.949 1.00 90.44 193 LEU A CA 1
ATOM 1491 C C . LEU A 1 193 ? 8.211 17.230 13.408 1.00 90.44 193 LEU A C 1
ATOM 1493 O O . LEU A 1 193 ? 8.381 17.338 12.191 1.00 90.44 193 LEU A O 1
ATOM 1497 N N . VAL A 1 194 ? 8.923 17.920 14.304 1.00 91.38 194 VAL A N 1
ATOM 1498 C CA . VAL A 1 194 ? 9.972 18.878 13.930 1.00 91.38 194 VAL A CA 1
ATOM 1499 C C . VAL A 1 194 ? 11.081 18.172 13.156 1.00 91.38 194 VAL A C 1
ATOM 1501 O O . VAL A 1 194 ? 11.467 18.648 12.088 1.00 91.38 194 VAL A O 1
ATOM 1504 N N . CYS A 1 195 ? 11.553 17.017 13.634 1.00 89.88 195 CYS A N 1
ATOM 1505 C CA . CYS A 1 195 ? 12.552 16.217 12.931 1.00 89.88 195 CYS A CA 1
ATOM 1506 C C . CYS A 1 195 ? 12.062 15.809 11.538 1.00 89.88 195 CYS A C 1
ATOM 1508 O O . CYS A 1 195 ? 12.785 16.008 10.568 1.00 89.88 195 CYS A O 1
ATOM 1510 N N . THR A 1 196 ? 10.825 15.323 11.417 1.00 88.25 196 THR A N 1
ATOM 1511 C CA . THR A 1 196 ? 10.252 14.887 10.133 1.00 88.25 196 THR A CA 1
ATOM 1512 C C . THR A 1 196 ? 10.193 16.035 9.126 1.00 88.25 196 THR A C 1
ATOM 1514 O O . THR A 1 196 ? 10.710 15.901 8.017 1.00 88.25 196 THR A O 1
ATOM 1517 N N . TYR A 1 197 ? 9.629 17.189 9.501 1.00 89.62 197 TYR A N 1
ATOM 1518 C CA . TYR A 1 197 ? 9.559 18.341 8.593 1.00 89.62 197 TYR A CA 1
ATOM 1519 C C . TYR A 1 197 ? 10.933 18.926 8.266 1.00 89.62 197 TYR A C 1
ATOM 1521 O O . TYR A 1 197 ? 11.173 19.305 7.120 1.00 89.62 197 TYR A O 1
ATOM 1529 N N . THR A 1 198 ? 11.855 18.943 9.230 1.00 88.50 198 THR A N 1
ATOM 1530 C CA . THR A 1 198 ? 13.234 19.394 8.996 1.00 88.50 198 THR A CA 1
ATOM 1531 C C . THR A 1 198 ? 13.951 18.468 8.017 1.00 88.50 198 THR A C 1
ATOM 1533 O O . THR A 1 198 ? 14.590 18.947 7.084 1.00 88.50 198 THR A O 1
ATOM 1536 N N . SER A 1 199 ? 13.804 17.147 8.164 1.00 86.06 199 SER A N 1
ATOM 1537 C CA . SER A 1 199 ? 14.356 16.168 7.224 1.00 86.06 199 SER A CA 1
ATOM 1538 C C . SER A 1 199 ? 13.760 16.319 5.824 1.00 86.06 199 SER A C 1
ATOM 1540 O O . SER A 1 199 ? 14.509 16.319 4.848 1.00 86.06 199 SER A O 1
ATOM 1542 N N . LEU A 1 200 ? 12.440 16.508 5.708 1.00 86.81 200 LEU A N 1
ATOM 1543 C CA . LEU A 1 200 ? 11.784 16.751 4.418 1.00 86.81 200 LEU A CA 1
ATOM 1544 C C . LEU A 1 200 ? 12.296 18.033 3.753 1.00 86.81 200 LEU A C 1
ATOM 1546 O O . LEU A 1 200 ? 12.612 18.013 2.566 1.00 86.81 200 LEU A O 1
ATOM 1550 N N . LEU A 1 201 ? 12.438 19.125 4.509 1.00 87.50 201 LEU A N 1
ATOM 1551 C CA . LEU A 1 201 ? 12.972 20.387 3.997 1.00 87.50 201 LEU A CA 1
ATOM 1552 C C . LEU A 1 201 ? 14.439 20.251 3.566 1.00 87.50 201 LEU A C 1
ATOM 1554 O O . LEU A 1 201 ? 14.812 20.708 2.484 1.00 87.50 201 LEU A O 1
ATOM 1558 N N . ALA A 1 202 ? 15.263 19.587 4.379 1.00 86.38 202 ALA A N 1
ATOM 1559 C CA . ALA A 1 202 ? 16.682 19.385 4.103 1.00 86.38 202 ALA A CA 1
ATOM 1560 C C . ALA A 1 202 ? 16.920 18.510 2.862 1.00 86.38 202 ALA A C 1
ATOM 1562 O O . ALA A 1 202 ? 17.845 18.770 2.090 1.00 86.38 202 ALA A O 1
ATOM 1563 N N . VAL A 1 203 ? 16.070 17.503 2.638 1.00 84.38 203 VAL A N 1
ATOM 1564 C CA . VAL A 1 203 ? 16.083 16.692 1.413 1.00 84.38 203 VAL A CA 1
ATOM 1565 C C . VAL A 1 203 ? 15.498 17.474 0.233 1.00 84.38 203 VAL A C 1
ATOM 1567 O O . VAL A 1 203 ? 16.040 17.410 -0.870 1.00 84.38 203 VAL A O 1
ATOM 1570 N N . GLY A 1 204 ? 14.432 18.249 0.437 1.00 85.69 204 GLY A N 1
ATOM 1571 C CA . GLY A 1 204 ? 13.763 19.030 -0.606 1.00 85.69 204 GLY A CA 1
ATOM 1572 C C . GLY A 1 204 ? 14.623 20.154 -1.192 1.00 85.69 204 GLY A C 1
ATOM 1573 O O . GLY A 1 204 ? 14.611 20.358 -2.405 1.00 85.69 204 GLY A O 1
ATOM 1574 N N . CYS A 1 205 ? 15.431 20.832 -0.374 1.00 87.56 205 CYS A N 1
ATOM 1575 C CA . CYS A 1 205 ? 16.298 21.918 -0.831 1.00 87.56 205 CYS A CA 1
ATOM 1576 C C . CYS A 1 205 ? 17.591 21.385 -1.502 1.00 87.56 205 CYS A C 1
ATOM 1578 O O . CYS A 1 205 ? 18.340 20.623 -0.885 1.00 87.56 205 CYS A O 1
ATOM 1580 N N . PRO A 1 206 ? 17.904 21.781 -2.757 1.00 86.88 206 PRO A N 1
ATOM 1581 C CA . PRO A 1 206 ? 19.081 21.284 -3.480 1.00 86.88 206 PRO A CA 1
ATOM 1582 C C . PRO A 1 206 ? 20.417 21.574 -2.783 1.00 86.88 206 PRO A C 1
ATOM 1584 O O . PRO A 1 206 ? 21.312 20.731 -2.799 1.00 86.88 206 PRO A O 1
ATOM 1587 N N . VAL A 1 207 ? 20.546 22.743 -2.143 1.00 89.31 207 VAL A N 1
ATOM 1588 C CA . VAL A 1 207 ? 21.788 23.181 -1.480 1.00 89.31 207 VAL A CA 1
ATOM 1589 C C . VAL A 1 207 ? 22.069 22.344 -0.233 1.00 89.31 207 VAL A C 1
ATOM 1591 O O . VAL A 1 207 ? 23.167 21.809 -0.081 1.00 89.31 207 VAL A O 1
ATOM 1594 N N . SER A 1 208 ? 21.071 22.166 0.638 1.00 86.94 208 SER A N 1
ATOM 1595 C CA . SER A 1 208 ? 21.212 21.306 1.819 1.00 86.94 208 SER A CA 1
ATOM 1596 C C . SER A 1 208 ? 21.412 19.847 1.426 1.00 86.94 208 SER A C 1
ATOM 1598 O O . SER A 1 208 ? 22.226 19.165 2.041 1.00 86.94 208 SER A O 1
ATOM 1600 N N . ARG A 1 209 ? 20.743 19.367 0.370 1.00 86.56 209 ARG A N 1
ATOM 1601 C CA . ARG A 1 209 ? 20.937 18.006 -0.147 1.00 86.56 209 ARG A CA 1
ATOM 1602 C C . ARG A 1 209 ? 22.367 17.777 -0.631 1.00 86.56 209 ARG A C 1
ATOM 1604 O O . ARG A 1 209 ? 22.940 16.730 -0.333 1.00 86.56 209 ARG A O 1
ATOM 1611 N N . LEU A 1 210 ? 22.951 18.743 -1.345 1.00 85.19 210 LEU A N 1
ATOM 1612 C CA . LEU A 1 210 ? 24.352 18.685 -1.767 1.00 85.19 210 LEU A CA 1
ATOM 1613 C C . LEU A 1 210 ? 25.282 18.609 -0.551 1.00 85.19 210 LEU A C 1
ATOM 1615 O O . LEU A 1 210 ? 26.135 17.727 -0.497 1.00 85.19 210 LEU A O 1
ATOM 1619 N N . LEU A 1 211 ? 25.069 19.466 0.451 1.00 88.50 211 LEU A N 1
ATOM 1620 C CA . LEU A 1 211 ? 25.850 19.451 1.688 1.00 88.50 211 LEU A CA 1
ATOM 1621 C C . LEU A 1 211 ? 25.732 18.110 2.430 1.00 88.50 211 LEU A C 1
ATOM 1623 O O . LEU A 1 211 ? 26.742 17.530 2.813 1.00 88.50 211 LEU A O 1
ATOM 1627 N N . LEU A 1 212 ? 24.521 17.574 2.586 1.00 86.06 212 LEU A N 1
ATOM 1628 C CA . LEU A 1 212 ? 24.291 16.287 3.246 1.00 86.06 212 LEU A CA 1
ATOM 1629 C C . LEU A 1 212 ? 24.966 15.116 2.512 1.00 86.06 212 LEU A C 1
ATOM 1631 O O . LEU A 1 212 ? 25.462 14.195 3.162 1.00 86.06 212 LEU A O 1
ATOM 1635 N N . ARG A 1 213 ? 25.020 15.155 1.173 1.00 82.88 213 ARG A N 1
ATOM 1636 C CA . ARG A 1 213 ? 25.776 14.181 0.367 1.00 82.88 213 ARG A CA 1
ATOM 1637 C C . ARG A 1 213 ? 27.281 14.328 0.566 1.00 82.88 213 ARG A C 1
ATOM 1639 O O . ARG A 1 213 ? 27.957 13.324 0.767 1.00 82.88 213 ARG A O 1
ATOM 1646 N N . LEU A 1 214 ? 27.799 15.559 0.559 1.00 85.44 214 LEU A N 1
ATOM 1647 C CA . LEU A 1 214 ? 29.219 15.836 0.811 1.00 85.44 214 LEU A CA 1
ATOM 1648 C C . LEU A 1 214 ? 29.652 15.356 2.203 1.00 85.44 214 LEU A C 1
ATOM 1650 O O . LEU A 1 214 ? 30.723 14.775 2.350 1.00 85.44 214 LEU A O 1
ATOM 1654 N N . LEU A 1 215 ? 28.785 15.527 3.203 1.00 87.81 215 LEU A N 1
ATOM 1655 C CA . LEU A 1 215 ? 28.995 15.049 4.572 1.00 87.81 215 LEU A CA 1
ATOM 1656 C C . LEU A 1 215 ? 28.725 13.542 4.754 1.00 87.81 215 LEU A C 1
ATOM 1658 O O . LEU A 1 215 ? 28.844 13.045 5.871 1.00 87.81 215 LEU A O 1
ATOM 1662 N N . ARG A 1 216 ? 28.361 12.806 3.690 1.00 80.88 216 ARG A N 1
ATOM 1663 C CA . ARG A 1 216 ? 28.008 11.370 3.719 1.00 80.88 216 ARG A CA 1
ATOM 1664 C C . ARG A 1 216 ? 26.893 11.017 4.716 1.00 80.88 216 ARG A C 1
ATOM 1666 O O . ARG A 1 216 ? 26.861 9.918 5.262 1.00 80.88 216 ARG A O 1
ATOM 1673 N N . LEU A 1 217 ? 25.969 11.951 4.946 1.00 81.88 217 LEU A N 1
ATOM 1674 C CA . LEU A 1 217 ? 24.796 11.761 5.808 1.00 81.88 217 LEU A CA 1
ATOM 1675 C C . LEU A 1 217 ? 23.575 11.235 5.038 1.00 81.88 217 LEU A C 1
ATOM 1677 O O . LEU A 1 217 ? 22.624 10.754 5.649 1.00 81.88 217 LEU A O 1
ATOM 1681 N N . LEU A 1 218 ? 23.595 11.322 3.704 1.00 79.12 218 LEU A N 1
ATOM 1682 C CA . LEU A 1 218 ? 22.615 10.691 2.821 1.00 79.12 218 LEU A CA 1
ATOM 1683 C C . LEU A 1 218 ? 23.279 9.553 2.033 1.00 79.12 218 LEU A C 1
ATOM 1685 O O . LEU A 1 218 ? 24.406 9.742 1.570 1.00 79.12 218 LEU A O 1
ATOM 1689 N N . PRO A 1 219 ? 22.584 8.421 1.822 1.00 79.12 219 PRO A N 1
ATOM 1690 C CA . PRO A 1 219 ? 23.077 7.352 0.960 1.00 79.12 219 PRO A CA 1
ATOM 1691 C C . PRO A 1 219 ? 23.311 7.854 -0.469 1.00 79.12 219 PRO A C 1
ATOM 1693 O O . PRO A 1 219 ? 22.506 8.632 -1.002 1.00 79.12 219 PRO A O 1
ATOM 1696 N N . ALA A 1 220 ? 24.386 7.388 -1.106 1.00 75.19 220 ALA A N 1
ATOM 1697 C CA . ALA A 1 220 ? 24.629 7.678 -2.513 1.00 75.19 220 ALA A CA 1
ATOM 1698 C C . ALA A 1 220 ? 23.646 6.919 -3.426 1.00 75.19 220 ALA A C 1
ATOM 1700 O O . ALA A 1 220 ? 22.964 5.971 -3.024 1.00 75.19 220 ALA A O 1
ATOM 1701 N N . ALA A 1 221 ? 23.562 7.333 -4.692 1.00 71.25 221 ALA A N 1
ATOM 1702 C CA . ALA A 1 221 ? 22.802 6.589 -5.691 1.00 71.25 221 ALA A CA 1
ATOM 1703 C C . ALA A 1 221 ? 23.381 5.168 -5.835 1.00 71.25 221 ALA A C 1
ATOM 1705 O O . ALA A 1 221 ? 24.581 5.005 -6.031 1.00 71.25 221 ALA A O 1
ATOM 1706 N N . GLY A 1 222 ? 22.527 4.146 -5.718 1.00 74.50 222 GLY A N 1
ATOM 1707 C CA . GLY A 1 222 ? 22.935 2.735 -5.725 1.00 74.50 222 GLY A CA 1
ATOM 1708 C C . GLY A 1 222 ? 23.325 2.163 -4.356 1.00 74.50 222 GLY A C 1
ATOM 1709 O O . GLY A 1 222 ? 23.445 0.946 -4.232 1.00 74.50 222 GLY A O 1
ATOM 1710 N N . GLU A 1 223 ? 23.454 2.989 -3.314 1.00 80.12 223 GLU A N 1
ATOM 1711 C CA . GLU A 1 223 ? 23.687 2.512 -1.948 1.00 80.12 223 GLU A CA 1
ATOM 1712 C C . GLU A 1 223 ? 22.362 2.228 -1.234 1.00 80.12 223 GLU A C 1
ATOM 1714 O O . GLU A 1 223 ? 21.494 3.097 -1.097 1.00 80.12 223 GLU A O 1
ATOM 1719 N N . GLY A 1 224 ? 22.216 0.985 -0.776 1.00 83.00 224 GLY A N 1
ATOM 1720 C CA . GLY A 1 224 ? 21.109 0.533 0.058 1.00 83.00 224 GLY A CA 1
ATOM 1721 C C . GLY A 1 224 ? 21.473 0.478 1.545 1.00 83.00 224 GLY A C 1
ATOM 1722 O O . GLY A 1 224 ? 22.637 0.636 1.922 1.00 83.00 224 GLY A O 1
ATOM 1723 N N . PRO A 1 225 ? 20.487 0.223 2.415 1.00 85.88 225 PRO A N 1
ATOM 1724 C CA . PRO A 1 225 ? 20.740 0.024 3.835 1.00 85.88 225 PRO A CA 1
ATOM 1725 C C . PRO A 1 225 ? 21.655 -1.178 4.098 1.00 85.88 225 PRO A C 1
ATOM 1727 O O . PRO A 1 225 ? 21.653 -2.172 3.372 1.00 85.88 225 PRO A O 1
ATOM 1730 N N . SER A 1 226 ? 22.415 -1.105 5.192 1.00 88.75 226 SER A N 1
ATOM 1731 C CA . SER A 1 226 ? 23.310 -2.190 5.601 1.00 88.75 226 SER A CA 1
ATOM 1732 C C . SER A 1 226 ? 22.548 -3.496 5.871 1.00 88.75 226 SER A C 1
ATOM 1734 O O . SER A 1 226 ? 21.399 -3.478 6.314 1.00 88.75 226 SER A O 1
ATOM 1736 N N . VAL A 1 227 ? 23.216 -4.647 5.727 1.00 90.25 227 VAL A N 1
ATOM 1737 C CA . VAL A 1 227 ? 22.640 -5.966 6.069 1.00 90.25 227 VAL A CA 1
ATOM 1738 C C . VAL A 1 227 ? 22.128 -6.008 7.514 1.00 90.25 227 VAL A C 1
ATOM 1740 O O . VAL A 1 227 ? 21.104 -6.628 7.799 1.00 90.25 227 VAL A O 1
ATOM 1743 N N . ARG A 1 228 ? 22.807 -5.317 8.438 1.00 90.00 228 ARG A N 1
ATOM 1744 C CA . ARG A 1 228 ? 22.366 -5.200 9.832 1.00 90.00 228 ARG A CA 1
ATOM 1745 C C . ARG A 1 228 ? 21.049 -4.433 9.939 1.00 90.00 228 ARG A C 1
ATOM 1747 O O . ARG A 1 228 ? 20.152 -4.884 10.647 1.00 90.00 228 ARG A O 1
ATOM 1754 N N . THR A 1 229 ? 20.923 -3.308 9.238 1.00 89.81 229 THR A N 1
ATOM 1755 C CA . THR A 1 229 ? 19.679 -2.525 9.172 1.00 89.81 229 THR A CA 1
ATOM 1756 C C . THR A 1 229 ? 18.550 -3.361 8.579 1.00 89.81 229 THR A C 1
ATOM 1758 O O . THR A 1 229 ? 17.480 -3.430 9.171 1.00 89.81 229 THR A O 1
ATOM 1761 N N . LEU A 1 230 ? 18.820 -4.082 7.487 1.00 90.69 230 LEU A N 1
ATOM 1762 C CA . LEU A 1 230 ? 17.851 -4.969 6.843 1.00 90.69 230 LEU A CA 1
ATOM 1763 C C . LEU A 1 230 ? 17.322 -6.054 7.792 1.00 90.69 230 LEU A C 1
ATOM 1765 O O . LEU A 1 230 ? 16.117 -6.257 7.888 1.00 90.69 230 LEU A O 1
ATOM 1769 N N . ARG A 1 231 ? 18.216 -6.733 8.521 1.00 90.62 231 ARG A N 1
ATOM 1770 C CA . ARG A 1 231 ? 17.850 -7.838 9.428 1.00 90.62 231 ARG A CA 1
ATOM 1771 C C . ARG A 1 231 ? 17.201 -7.382 10.728 1.00 90.62 231 ARG A C 1
ATOM 1773 O O . ARG A 1 231 ? 16.391 -8.106 11.292 1.00 90.62 231 ARG A O 1
ATOM 1780 N N . SER A 1 232 ? 17.600 -6.217 11.232 1.00 92.31 232 SER A N 1
ATOM 1781 C CA . SER A 1 232 ? 17.047 -5.663 12.468 1.00 92.31 232 SER A CA 1
ATOM 1782 C C . SER A 1 232 ? 15.829 -4.778 12.224 1.00 92.31 232 SER A C 1
ATOM 1784 O O . SER A 1 232 ? 15.229 -4.321 13.187 1.00 92.31 232 SER A O 1
ATOM 1786 N N . GLY A 1 233 ? 15.430 -4.509 10.985 1.00 93.62 233 GLY A N 1
ATOM 1787 C CA . GLY A 1 233 ? 14.239 -3.712 10.731 1.00 93.62 233 GLY A CA 1
ATOM 1788 C C . GLY A 1 233 ? 12.970 -4.330 11.323 1.00 93.62 233 GLY A C 1
ATOM 1789 O O . GLY A 1 233 ? 12.920 -5.521 11.630 1.00 93.62 233 GLY A O 1
ATOM 1790 N N . CYS A 1 234 ? 11.961 -3.500 11.536 1.00 95.88 234 CYS A N 1
ATOM 1791 C CA . CYS A 1 234 ? 10.633 -3.934 11.946 1.00 95.88 234 CYS A CA 1
ATOM 1792 C C . CYS A 1 234 ? 9.609 -2.853 11.614 1.00 95.88 234 CYS A C 1
ATOM 1794 O O . CYS A 1 234 ? 9.949 -1.678 11.459 1.00 95.88 234 CYS A O 1
ATOM 1796 N N . PHE A 1 235 ? 8.341 -3.231 11.538 1.00 96.69 235 PHE A N 1
ATOM 1797 C CA . PHE A 1 235 ? 7.256 -2.270 11.430 1.00 96.69 235 PHE A CA 1
ATOM 1798 C C . PHE A 1 235 ? 5.955 -2.844 11.984 1.00 96.69 235 PHE A C 1
ATOM 1800 O O . PHE A 1 235 ? 5.758 -4.061 12.012 1.00 96.69 235 PHE A O 1
ATOM 1807 N N . ARG A 1 236 ? 5.043 -1.960 12.382 1.00 97.06 236 ARG A N 1
ATOM 1808 C CA . ARG A 1 236 ? 3.659 -2.311 12.702 1.00 97.06 236 ARG A CA 1
ATOM 1809 C C . ARG A 1 236 ? 2.736 -1.171 12.304 1.00 97.06 236 ARG A C 1
ATOM 1811 O O . ARG A 1 236 ? 2.916 -0.040 12.754 1.00 97.06 236 ARG A O 1
ATOM 1818 N N . MET A 1 237 ? 1.745 -1.485 11.482 1.00 97.81 237 MET A N 1
ATOM 1819 C CA . MET A 1 237 ? 0.666 -0.588 11.080 1.00 97.81 237 MET A CA 1
ATOM 1820 C C . MET A 1 237 ? -0.644 -1.163 11.591 1.00 97.81 237 MET A C 1
ATOM 1822 O O . MET A 1 237 ? -0.894 -2.354 11.428 1.00 97.81 237 MET A O 1
ATOM 1826 N N . GLU A 1 238 ? -1.456 -0.330 12.229 1.00 98.00 238 GLU A N 1
ATOM 1827 C CA . GLU A 1 238 ? -2.708 -0.743 12.856 1.00 98.00 238 GLU A CA 1
ATOM 1828 C C . GLU A 1 238 ? -3.843 0.161 12.390 1.00 98.00 238 GLU A C 1
ATOM 1830 O O . GLU A 1 238 ? -3.726 1.382 12.438 1.00 98.00 238 GLU A O 1
ATOM 1835 N N . ALA A 1 239 ? -4.940 -0.439 11.944 1.00 98.50 239 ALA A N 1
ATOM 1836 C CA . ALA A 1 239 ? -6.153 0.244 11.547 1.00 98.50 239 ALA A CA 1
ATOM 1837 C C . ALA A 1 239 ? -7.287 -0.022 12.534 1.00 98.50 239 ALA A C 1
ATOM 1839 O O . ALA A 1 239 ? -7.411 -1.121 13.073 1.00 98.50 239 ALA A O 1
ATOM 1840 N N . VAL A 1 240 ? -8.144 0.979 12.709 1.00 98.56 240 VAL A N 1
ATOM 1841 C CA . VAL A 1 240 ? -9.334 0.930 13.557 1.00 98.56 240 VAL A CA 1
ATOM 1842 C C . VAL A 1 240 ? -10.543 1.342 12.734 1.00 98.56 240 VAL A C 1
ATOM 1844 O O . VAL A 1 240 ? -10.556 2.420 12.139 1.00 98.56 240 VAL A O 1
ATOM 1847 N N . GLY A 1 241 ? -11.570 0.498 12.729 1.00 98.06 241 GLY A N 1
ATOM 1848 C CA . GLY A 1 241 ? -12.883 0.795 12.165 1.00 98.06 241 GLY A CA 1
ATOM 1849 C C . GLY A 1 241 ? -13.979 0.449 13.163 1.00 98.06 241 GLY A C 1
ATOM 1850 O O . GLY A 1 241 ? -13.888 -0.552 13.868 1.00 98.06 241 GLY A O 1
ATOM 1851 N N . ARG A 1 242 ? -15.026 1.269 13.233 1.00 96.75 242 ARG A N 1
ATOM 1852 C CA . ARG A 1 242 ? -16.167 1.034 14.129 1.00 96.75 242 ARG A CA 1
ATOM 1853 C C . ARG A 1 242 ? -17.405 0.660 13.322 1.00 96.75 242 ARG A C 1
ATOM 1855 O O . ARG A 1 242 ? -17.755 1.337 12.355 1.00 96.75 242 ARG A O 1
ATOM 1862 N N . CYS A 1 243 ? -18.074 -0.407 13.745 1.00 94.75 243 CYS A N 1
ATOM 1863 C CA . CYS A 1 243 ? -19.334 -0.884 13.177 1.00 94.75 243 CYS A CA 1
ATOM 1864 C C . CYS A 1 243 ? -20.327 -1.218 14.302 1.00 94.75 243 CYS A C 1
ATOM 1866 O O . CYS A 1 243 ? -19.993 -1.129 15.482 1.00 94.75 243 CYS A O 1
ATOM 1868 N N . SER A 1 244 ? -21.554 -1.619 13.964 1.00 93.44 244 SER A N 1
ATOM 1869 C CA . SER A 1 244 ? -22.576 -1.941 14.973 1.00 93.44 244 SER A CA 1
ATOM 1870 C C . SER A 1 244 ? -22.241 -3.163 15.839 1.00 93.44 244 SER A C 1
ATOM 1872 O O . SER A 1 244 ? -22.823 -3.309 16.907 1.00 93.44 244 SER A O 1
ATOM 1874 N N . ALA A 1 245 ? -21.311 -4.027 15.414 1.00 93.00 245 ALA A N 1
ATOM 1875 C CA . ALA A 1 245 ? -20.839 -5.158 16.218 1.00 93.00 245 ALA A CA 1
ATOM 1876 C C . ALA A 1 245 ? -19.781 -4.762 17.271 1.00 93.00 245 ALA A C 1
ATOM 1878 O O . ALA A 1 245 ? -19.571 -5.491 18.242 1.00 93.00 245 ALA A O 1
ATOM 1879 N N . GLY A 1 246 ? -19.111 -3.618 17.098 1.00 95.31 246 GLY A N 1
ATOM 1880 C CA . GLY A 1 246 ? -18.011 -3.176 17.953 1.00 95.31 246 GLY A CA 1
ATOM 1881 C C . GLY A 1 246 ? -16.870 -2.525 17.172 1.00 95.31 246 GLY A C 1
ATOM 1882 O O . GLY A 1 246 ? -17.048 -2.042 16.046 1.00 95.31 246 GLY A O 1
ATOM 1883 N N . THR A 1 247 ? -15.688 -2.522 17.786 1.00 97.81 247 THR A N 1
ATOM 1884 C CA . THR A 1 247 ? -14.463 -1.960 17.208 1.00 97.81 247 THR A CA 1
ATOM 1885 C C . THR A 1 247 ? -13.661 -3.072 16.543 1.00 97.81 247 THR A C 1
ATOM 1887 O O . THR A 1 247 ? -13.304 -4.060 17.175 1.00 97.81 247 THR A O 1
ATOM 1890 N N . LEU A 1 248 ? -13.370 -2.924 15.255 1.00 98.38 248 LEU A N 1
ATOM 1891 C CA . LEU A 1 248 ? -12.482 -3.810 14.513 1.00 98.38 248 LEU A CA 1
ATOM 1892 C C . LEU A 1 248 ? -11.081 -3.203 14.483 1.00 98.38 248 LEU A C 1
ATOM 1894 O O . LEU A 1 248 ? -10.912 -2.063 14.044 1.00 98.38 248 LEU A O 1
ATOM 1898 N N . ARG A 1 249 ? -10.086 -3.985 14.908 1.00 98.38 249 ARG A N 1
ATOM 1899 C CA . ARG A 1 249 ? -8.663 -3.642 14.823 1.00 98.38 249 ARG A CA 1
ATOM 1900 C C . ARG A 1 249 ? -7.973 -4.580 13.854 1.00 98.38 249 ARG A C 1
ATOM 1902 O O . ARG A 1 249 ? -7.980 -5.788 14.074 1.00 98.38 249 ARG A O 1
ATOM 1909 N N . ALA A 1 250 ? -7.380 -4.040 12.799 1.00 98.44 250 ALA A N 1
ATOM 1910 C CA . ALA A 1 250 ? -6.521 -4.806 11.905 1.00 98.44 250 ALA A CA 1
ATOM 1911 C C . ALA A 1 250 ? -5.075 -4.360 12.047 1.00 98.44 250 ALA A C 1
ATOM 1913 O O . ALA A 1 250 ? -4.819 -3.176 12.237 1.00 98.44 250 ALA A O 1
ATOM 1914 N N . ALA A 1 251 ? -4.132 -5.286 11.925 1.00 98.12 251 ALA A N 1
ATOM 1915 C CA . ALA A 1 251 ? -2.719 -4.954 11.926 1.00 98.12 251 ALA A CA 1
ATOM 1916 C C . ALA A 1 251 ? -1.964 -5.709 10.836 1.00 98.12 251 ALA A C 1
ATOM 1918 O O . ALA A 1 251 ? -2.210 -6.892 10.595 1.00 98.12 251 ALA A O 1
ATOM 1919 N N . VAL A 1 252 ? -1.018 -5.008 10.212 1.00 98.25 252 VAL A N 1
ATOM 1920 C CA . VAL A 1 252 ? 0.006 -5.579 9.338 1.00 98.25 252 VAL A CA 1
ATOM 1921 C C . VAL A 1 252 ? 1.376 -5.182 9.884 1.00 98.25 252 VAL A C 1
ATOM 1923 O O . VAL A 1 252 ? 1.641 -4.001 10.120 1.00 98.25 252 VAL A O 1
ATOM 1926 N N . GLY A 1 253 ? 2.255 -6.155 10.109 1.00 97.31 253 GLY A N 1
ATOM 1927 C CA . GLY A 1 253 ? 3.561 -5.910 10.711 1.00 97.31 253 GLY A CA 1
ATOM 1928 C C . GLY A 1 253 ? 4.596 -6.990 10.429 1.00 97.31 253 GLY A C 1
ATOM 1929 O O . GLY A 1 253 ? 4.272 -8.116 10.055 1.00 97.31 253 GLY A O 1
ATOM 1930 N N . SER A 1 254 ? 5.857 -6.646 10.668 1.00 96.81 254 SER A N 1
ATOM 1931 C CA . SER A 1 254 ? 6.970 -7.592 10.753 1.00 96.81 254 SER A CA 1
ATOM 1932 C C . SER A 1 254 ? 7.847 -7.239 11.947 1.00 96.81 254 SER A C 1
ATOM 1934 O O . SER A 1 254 ? 8.204 -6.078 12.152 1.00 96.81 254 SER A O 1
ATOM 1936 N N . SER A 1 255 ? 8.211 -8.247 12.739 1.00 93.44 255 SER A N 1
ATOM 1937 C CA . SER A 1 255 ? 9.148 -8.087 13.857 1.00 93.44 255 SER A CA 1
ATOM 1938 C C . SER A 1 255 ? 10.613 -8.156 13.425 1.00 93.44 255 SER A C 1
ATOM 1940 O O . SER A 1 255 ? 11.469 -7.666 14.158 1.00 93.44 255 SER A O 1
ATOM 1942 N N . TRP A 1 256 ? 10.897 -8.760 12.266 1.00 86.31 256 TRP A N 1
ATOM 1943 C CA . TRP A 1 256 ? 12.250 -9.092 11.813 1.00 86.31 256 TRP A CA 1
ATOM 1944 C C . TRP A 1 256 ? 12.368 -8.908 10.301 1.00 86.31 256 TRP A C 1
ATOM 1946 O O . TRP A 1 256 ? 12.412 -9.867 9.529 1.00 86.31 256 TRP A O 1
ATOM 1956 N N . GLY A 1 257 ? 12.410 -7.649 9.894 1.00 89.69 257 GLY A N 1
ATOM 1957 C CA . GLY A 1 257 ? 12.639 -7.254 8.521 1.00 89.69 257 GLY A CA 1
ATOM 1958 C C . GLY A 1 257 ? 12.405 -5.771 8.318 1.00 89.69 257 GLY A C 1
ATOM 1959 O O . GLY A 1 257 ? 11.420 -5.186 8.771 1.00 89.69 257 GLY A O 1
ATOM 1960 N N . ASP A 1 258 ? 13.351 -5.157 7.625 1.00 93.50 258 ASP A N 1
ATOM 1961 C CA . ASP A 1 258 ? 13.221 -3.802 7.131 1.00 93.50 258 ASP A CA 1
ATOM 1962 C C . ASP A 1 258 ? 12.009 -3.669 6.187 1.00 93.50 258 ASP A C 1
ATOM 1964 O O . ASP A 1 258 ? 11.882 -4.473 5.249 1.00 93.50 258 ASP A O 1
ATOM 1968 N N . PRO A 1 259 ? 11.149 -2.658 6.420 1.00 92.44 259 PRO A N 1
ATOM 1969 C CA . PRO A 1 259 ? 9.938 -2.441 5.642 1.00 92.44 259 PRO A CA 1
ATOM 1970 C C . PRO A 1 259 ? 10.233 -2.096 4.177 1.00 92.44 259 PRO A C 1
ATOM 1972 O O . PRO A 1 259 ? 9.645 -2.690 3.275 1.00 92.44 259 PRO A O 1
ATOM 1975 N N . GLY A 1 260 ? 11.166 -1.173 3.929 1.00 88.81 260 GLY A N 1
ATOM 1976 C CA . GLY A 1 260 ? 11.404 -0.593 2.603 1.00 88.81 260 GLY A CA 1
ATOM 1977 C C . GLY A 1 260 ? 12.031 -1.549 1.585 1.00 88.81 260 GLY A C 1
ATOM 1978 O O . GLY A 1 260 ? 11.873 -1.350 0.385 1.00 88.81 260 GLY A O 1
ATOM 1979 N N . TYR A 1 261 ? 12.718 -2.598 2.043 1.00 91.25 261 TYR A N 1
ATOM 1980 C CA . TYR A 1 261 ? 13.469 -3.513 1.182 1.00 91.25 261 TYR A CA 1
ATOM 1981 C C . TYR A 1 261 ? 13.104 -4.966 1.437 1.00 91.25 261 TYR A C 1
ATOM 1983 O O . TYR A 1 261 ? 12.533 -5.615 0.567 1.00 91.25 261 TYR A O 1
ATOM 1991 N N . SER A 1 262 ? 13.437 -5.504 2.613 1.00 92.31 262 SER A N 1
ATOM 1992 C CA . SER A 1 262 ? 13.334 -6.951 2.838 1.00 92.31 262 SER A CA 1
ATOM 1993 C C . SER A 1 262 ? 11.885 -7.432 2.880 1.00 92.31 262 SER A C 1
ATOM 1995 O O . SER A 1 262 ? 11.551 -8.436 2.254 1.00 92.31 262 SER A O 1
ATOM 1997 N N . GLU A 1 263 ? 11.010 -6.692 3.558 1.00 95.94 263 GLU A N 1
ATOM 1998 C CA . GLU A 1 263 ? 9.588 -7.019 3.629 1.00 95.94 263 GLU A CA 1
ATOM 1999 C C . GLU A 1 263 ? 8.860 -6.598 2.357 1.00 95.94 263 GLU A C 1
ATOM 2001 O O . GLU A 1 263 ? 8.024 -7.346 1.862 1.00 95.94 263 GLU A O 1
ATOM 2006 N N . THR A 1 264 ? 9.254 -5.478 1.748 1.00 95.69 264 THR A N 1
ATOM 2007 C CA . THR A 1 264 ? 8.768 -5.088 0.417 1.00 95.69 264 THR A CA 1
ATOM 2008 C C . THR A 1 264 ? 9.057 -6.160 -0.638 1.00 95.69 264 THR A C 1
ATOM 2010 O O . THR A 1 264 ? 8.169 -6.491 -1.420 1.00 95.69 264 THR A O 1
ATOM 2013 N N . ALA A 1 265 ? 10.249 -6.767 -0.635 1.00 95.94 265 ALA A N 1
ATOM 2014 C CA . ALA A 1 265 ? 10.592 -7.855 -1.551 1.00 95.94 265 ALA A CA 1
ATOM 2015 C C . ALA A 1 265 ? 9.678 -9.076 -1.361 1.00 95.94 265 ALA A C 1
ATOM 2017 O O . ALA A 1 265 ? 9.229 -9.663 -2.345 1.00 95.94 265 ALA A O 1
ATOM 2018 N N . LYS A 1 266 ? 9.346 -9.430 -0.110 1.00 97.00 266 LYS A N 1
ATOM 2019 C CA . LYS A 1 266 ? 8.350 -10.478 0.163 1.00 97.00 266 LYS A CA 1
ATOM 2020 C C . LYS A 1 266 ? 6.972 -10.066 -0.345 1.00 97.00 266 LYS A C 1
ATOM 2022 O O . LYS A 1 266 ? 6.308 -10.862 -0.991 1.00 97.00 266 LYS A O 1
ATOM 2027 N N . MET A 1 267 ? 6.548 -8.831 -0.091 1.00 98.38 267 MET A N 1
ATOM 2028 C CA . MET A 1 267 ? 5.226 -8.342 -0.479 1.00 98.38 267 MET A CA 1
ATOM 2029 C C . MET A 1 267 ? 4.991 -8.383 -1.992 1.00 98.38 267 MET A C 1
ATOM 2031 O O . MET A 1 267 ? 3.977 -8.930 -2.435 1.00 98.38 267 MET A O 1
ATOM 2035 N N . ILE A 1 268 ? 5.939 -7.884 -2.791 1.00 98.25 268 ILE A N 1
ATOM 2036 C CA . ILE A 1 268 ? 5.814 -7.921 -4.253 1.00 98.25 268 ILE A CA 1
ATOM 2037 C C . ILE A 1 268 ? 5.898 -9.356 -4.784 1.00 98.25 268 ILE A C 1
ATOM 2039 O O . ILE A 1 268 ? 5.087 -9.743 -5.625 1.00 98.25 268 ILE A O 1
ATOM 2043 N N . ALA A 1 269 ? 6.814 -10.174 -4.254 1.00 98.44 269 ALA A N 1
ATOM 2044 C CA . ALA A 1 269 ? 6.956 -11.566 -4.669 1.00 98.44 269 ALA A CA 1
ATOM 2045 C C . ALA A 1 269 ? 5.698 -12.384 -4.348 1.00 98.44 269 ALA A C 1
ATOM 2047 O O . ALA A 1 269 ? 5.207 -13.118 -5.201 1.00 98.44 269 ALA A O 1
ATOM 2048 N N . GLU A 1 270 ? 5.130 -12.232 -3.152 1.00 98.56 270 GLU A N 1
ATOM 2049 C CA . GLU A 1 270 ? 3.910 -12.944 -2.770 1.00 98.56 270 GLU A CA 1
ATOM 2050 C C . GLU A 1 270 ? 2.669 -12.414 -3.496 1.00 98.56 270 GLU A C 1
ATOM 2052 O O . GLU A 1 270 ? 1.743 -13.187 -3.736 1.00 98.56 270 GLU A O 1
ATOM 2057 N N . THR A 1 271 ? 2.663 -11.150 -3.936 1.00 98.62 271 THR A N 1
ATOM 2058 C CA . THR A 1 271 ? 1.629 -10.634 -4.850 1.00 98.62 271 THR A CA 1
ATOM 2059 C C . THR A 1 271 ? 1.719 -11.305 -6.218 1.00 98.62 271 THR A C 1
ATOM 2061 O O . THR A 1 271 ? 0.710 -11.797 -6.727 1.00 98.62 271 THR A O 1
ATOM 2064 N N . ALA A 1 272 ? 2.925 -11.400 -6.786 1.00 98.31 272 ALA A N 1
ATOM 2065 C CA . ALA A 1 272 ? 3.155 -12.105 -8.045 1.00 98.31 272 ALA A CA 1
ATOM 2066 C C . ALA A 1 272 ? 2.763 -13.587 -7.939 1.00 98.31 272 ALA A C 1
ATOM 2068 O O . ALA A 1 272 ? 2.046 -14.102 -8.795 1.00 98.31 272 ALA A O 1
ATOM 2069 N N . LEU A 1 273 ? 3.183 -14.265 -6.866 1.00 98.50 273 LEU A N 1
ATOM 2070 C CA . LEU A 1 273 ? 2.893 -15.681 -6.638 1.00 98.50 273 LEU A CA 1
ATOM 2071 C C . LEU A 1 273 ? 1.407 -15.944 -6.374 1.00 98.50 273 LEU A C 1
ATOM 2073 O O . LEU A 1 273 ? 0.895 -16.949 -6.861 1.00 98.50 273 LEU A O 1
ATOM 2077 N N . ALA A 1 274 ? 0.699 -15.053 -5.668 1.00 98.44 274 ALA A N 1
ATOM 2078 C CA . ALA A 1 274 ? -0.752 -15.162 -5.498 1.00 98.44 274 ALA A CA 1
ATOM 2079 C C . ALA A 1 274 ? -1.458 -15.200 -6.859 1.00 98.44 274 ALA A C 1
ATOM 2081 O O . ALA A 1 274 ? -2.291 -16.063 -7.112 1.00 98.44 274 ALA A O 1
ATOM 2082 N N . VAL A 1 275 ? -1.080 -14.300 -7.765 1.00 97.88 275 VAL A N 1
ATOM 2083 C CA . VAL A 1 275 ? -1.700 -14.209 -9.090 1.00 97.88 275 VAL A CA 1
ATOM 2084 C C . VAL A 1 275 ? -1.240 -15.335 -10.012 1.00 97.88 275 VAL A C 1
ATOM 2086 O O . VAL A 1 275 ? -2.049 -15.857 -10.769 1.00 97.88 275 VAL A O 1
ATOM 2089 N N . ALA A 1 276 ? 0.030 -15.733 -9.954 1.00 97.56 276 ALA A N 1
ATOM 2090 C CA . ALA A 1 276 ? 0.577 -16.770 -10.824 1.00 97.56 276 ALA A CA 1
ATOM 2091 C C . ALA A 1 276 ? 0.098 -18.183 -10.453 1.00 97.56 276 ALA A C 1
ATOM 2093 O O . ALA A 1 276 ? -0.109 -19.007 -11.340 1.00 97.56 276 ALA A O 1
ATOM 2094 N N . LEU A 1 277 ? -0.064 -18.471 -9.158 1.00 97.88 277 LEU A N 1
ATOM 2095 C CA . LEU A 1 277 ? -0.357 -19.821 -8.663 1.00 97.88 277 LEU A CA 1
ATOM 2096 C C . LEU A 1 277 ? -1.807 -19.999 -8.203 1.00 97.88 277 LEU A C 1
ATOM 2098 O O . LEU A 1 277 ? -2.308 -21.119 -8.189 1.00 97.88 277 LEU A O 1
ATOM 2102 N N . GLU A 1 278 ? -2.483 -18.917 -7.814 1.00 97.12 278 GLU A N 1
ATOM 2103 C CA . GLU A 1 278 ? -3.809 -18.958 -7.185 1.00 97.12 278 GLU A CA 1
ATOM 2104 C C . GLU A 1 278 ? -4.809 -18.032 -7.901 1.00 97.12 278 GLU A C 1
ATOM 2106 O O . GLU A 1 278 ? -5.756 -17.540 -7.286 1.00 97.12 278 GLU A O 1
ATOM 2111 N N . LEU A 1 279 ? -4.634 -17.810 -9.214 1.00 96.94 279 LEU A N 1
ATOM 2112 C CA . LEU A 1 279 ? -5.451 -16.885 -10.013 1.00 96.94 279 LEU A CA 1
ATOM 2113 C C . LEU A 1 279 ? -6.962 -17.106 -9.845 1.00 96.94 279 LEU A C 1
ATOM 2115 O O . LEU A 1 279 ? -7.718 -16.141 -9.755 1.00 96.94 279 LEU A O 1
ATOM 2119 N N . SER A 1 280 ? -7.403 -18.366 -9.777 1.00 96.56 280 SER A N 1
ATOM 2120 C CA . SER A 1 280 ? -8.813 -18.741 -9.596 1.00 96.56 280 SER A CA 1
ATOM 2121 C C . SER A 1 280 ? -9.398 -18.308 -8.249 1.00 96.56 280 SER A C 1
ATOM 2123 O O . SER A 1 280 ? -10.614 -18.181 -8.125 1.00 96.56 280 SER A O 1
ATOM 2125 N N . CYS A 1 281 ? -8.545 -18.096 -7.246 1.00 96.94 281 CYS A N 1
ATOM 2126 C CA . CYS A 1 281 ? -8.909 -17.625 -5.912 1.00 96.94 281 CYS A CA 1
ATOM 2127 C C . CYS A 1 281 ? -8.782 -16.098 -5.779 1.00 96.94 281 CYS A C 1
ATOM 2129 O O . CYS A 1 281 ? -9.244 -15.528 -4.789 1.00 96.94 281 CYS A O 1
ATOM 2131 N N . CYS A 1 282 ? -8.138 -15.433 -6.742 1.00 97.38 282 CYS A N 1
ATOM 2132 C CA . CYS A 1 282 ? -8.046 -13.981 -6.806 1.00 97.38 282 CYS A CA 1
ATOM 2133 C C . CYS A 1 282 ? -9.346 -13.354 -7.335 1.00 97.38 282 CYS A C 1
ATOM 2135 O O . CYS A 1 282 ? -10.247 -14.021 -7.848 1.00 97.38 282 CYS A O 1
ATOM 2137 N N . SER A 1 283 ? -9.438 -12.027 -7.236 1.00 96.44 283 SER A N 1
ATOM 2138 C CA . SER A 1 283 ? -10.557 -11.270 -7.800 1.00 96.44 283 SER A CA 1
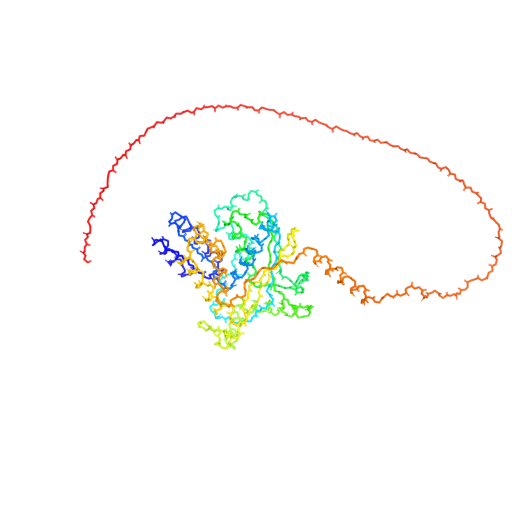ATOM 2139 C C . SER A 1 283 ? -10.682 -11.501 -9.309 1.00 96.44 283 SER A C 1
ATOM 2141 O O . SER A 1 283 ? -9.678 -11.647 -10.004 1.00 96.44 283 SER A O 1
ATOM 2143 N N . LYS A 1 284 ? -11.899 -11.453 -9.858 1.00 96.75 284 LYS A N 1
ATOM 2144 C CA . LYS A 1 284 ? -12.120 -11.514 -11.316 1.00 96.75 284 LYS A CA 1
ATOM 2145 C C . LYS A 1 284 ? -11.801 -10.198 -12.036 1.00 96.75 284 LYS A C 1
ATOM 2147 O O . LYS A 1 284 ? -11.819 -10.166 -13.260 1.00 96.75 284 LYS A O 1
ATOM 2152 N N . LEU A 1 285 ? -11.514 -9.123 -11.296 1.00 96.81 285 LEU A N 1
ATOM 2153 C CA . LEU A 1 285 ? -11.186 -7.814 -11.865 1.00 96.81 285 LEU A CA 1
ATOM 2154 C C . LEU A 1 285 ? -9.919 -7.868 -12.729 1.00 96.81 285 LEU A C 1
ATOM 2156 O O . LEU A 1 285 ? -8.966 -8.578 -12.406 1.00 96.81 285 LEU A O 1
ATOM 2160 N N . THR A 1 286 ? -9.890 -7.084 -13.801 1.00 97.50 286 THR A N 1
ATOM 2161 C CA . THR A 1 286 ? -8.774 -6.968 -14.753 1.00 97.50 286 THR A CA 1
ATOM 2162 C C . THR A 1 286 ? -8.508 -5.491 -15.062 1.00 97.50 286 THR A C 1
ATOM 2164 O O . THR A 1 286 ? -9.268 -4.611 -14.647 1.00 97.50 286 THR A O 1
ATOM 2167 N N . GLY A 1 287 ? -7.408 -5.195 -15.754 1.00 97.38 287 GLY A N 1
ATOM 2168 C CA . GLY A 1 287 ? -6.901 -3.834 -15.928 1.00 97.38 287 GLY A CA 1
ATOM 2169 C C . GLY A 1 287 ? -5.948 -3.417 -14.811 1.00 97.38 287 GLY A C 1
ATOM 2170 O O . GLY A 1 287 ? -5.276 -4.257 -14.213 1.00 97.38 287 GLY A O 1
ATOM 2171 N N . THR A 1 288 ? -5.874 -2.115 -14.541 1.00 97.69 288 THR A N 1
ATOM 2172 C CA . THR A 1 288 ? -5.063 -1.550 -13.453 1.00 97.69 288 THR A CA 1
ATOM 2173 C C . THR A 1 288 ? -5.743 -1.720 -12.105 1.00 97.69 288 THR A C 1
ATOM 2175 O O . THR A 1 288 ? -6.887 -1.292 -11.942 1.00 97.69 288 THR A O 1
ATOM 2178 N N . LEU A 1 289 ? -5.042 -2.319 -11.146 1.00 98.25 289 LEU A N 1
ATOM 2179 C CA . LEU A 1 289 ? -5.596 -2.717 -9.858 1.00 98.25 289 LEU A CA 1
ATOM 2180 C C . LEU A 1 289 ? -4.633 -2.406 -8.708 1.00 98.25 289 LEU A C 1
ATOM 2182 O O . LEU A 1 289 ? -3.416 -2.369 -8.891 1.00 98.25 289 LEU A O 1
ATOM 2186 N N . SER A 1 290 ? -5.191 -2.247 -7.511 1.00 98.44 290 SER A N 1
ATOM 2187 C CA . SER A 1 290 ? -4.442 -2.293 -6.256 1.00 98.44 290 SER A CA 1
ATOM 2188 C C . SER A 1 290 ? -4.225 -3.742 -5.789 1.00 98.44 290 SER A C 1
ATOM 2190 O O . SER A 1 290 ? -4.931 -4.651 -6.253 1.00 98.44 290 SER A O 1
ATOM 2192 N N . PRO A 1 291 ? -3.297 -3.994 -4.847 1.00 98.44 291 PRO A N 1
ATOM 2193 C CA . PRO A 1 291 ? -3.035 -5.339 -4.341 1.00 98.44 291 PRO A CA 1
ATOM 2194 C C . PRO A 1 291 ? -4.263 -5.980 -3.679 1.00 98.44 291 PRO A C 1
ATOM 2196 O O . PRO A 1 291 ? -4.571 -7.144 -3.963 1.00 98.44 291 PRO A O 1
ATOM 2199 N N . ALA A 1 292 ? -5.016 -5.236 -2.858 1.00 98.44 292 ALA A N 1
ATOM 2200 C CA . ALA A 1 292 ? -6.220 -5.765 -2.218 1.00 98.44 292 ALA A CA 1
ATOM 2201 C C . ALA A 1 292 ? -7.335 -6.053 -3.234 1.00 98.44 292 ALA A C 1
ATOM 2203 O O . ALA A 1 292 ? -7.983 -7.097 -3.151 1.00 98.44 292 ALA A O 1
ATOM 2204 N N . ALA A 1 293 ? -7.539 -5.174 -4.225 1.00 98.12 293 ALA A N 1
ATOM 2205 C CA . ALA A 1 293 ? -8.559 -5.379 -5.254 1.00 98.12 293 ALA A CA 1
ATOM 2206 C C . ALA A 1 293 ? -8.216 -6.529 -6.215 1.00 98.12 293 ALA A C 1
ATOM 2208 O O . ALA A 1 293 ? -9.119 -7.203 -6.716 1.00 98.12 293 ALA A O 1
ATOM 2209 N N . ALA A 1 294 ? -6.926 -6.755 -6.485 1.00 98.19 294 ALA A N 1
ATOM 2210 C CA . ALA A 1 294 ? -6.464 -7.799 -7.392 1.00 98.19 294 ALA A CA 1
ATOM 2211 C C . ALA A 1 294 ? -6.388 -9.176 -6.727 1.00 98.19 294 ALA A C 1
ATOM 2213 O O . ALA A 1 294 ? -6.946 -10.140 -7.259 1.00 98.19 294 ALA A O 1
ATOM 2214 N N . ALA A 1 295 ? -5.679 -9.265 -5.598 1.00 97.75 295 ALA A N 1
ATOM 2215 C CA . ALA A 1 295 ? -5.296 -10.528 -4.979 1.00 97.75 295 ALA A CA 1
ATOM 2216 C C . ALA A 1 295 ? -6.072 -10.829 -3.692 1.00 97.75 295 ALA A C 1
ATOM 2218 O O . ALA A 1 295 ? -6.403 -11.988 -3.480 1.00 97.75 295 ALA A O 1
ATOM 2219 N N . GLY A 1 296 ? -6.400 -9.824 -2.871 1.00 96.19 296 GLY A N 1
ATOM 2220 C CA . GLY A 1 296 ? -7.249 -9.980 -1.681 1.00 96.19 296 GLY A CA 1
ATOM 2221 C C . GLY A 1 296 ? -6.770 -11.061 -0.698 1.00 96.19 296 GLY A C 1
ATOM 2222 O O . GLY A 1 296 ? -5.615 -11.065 -0.271 1.00 96.19 296 GLY A O 1
ATOM 2223 N N . GLU A 1 297 ? -7.661 -11.991 -0.335 1.00 97.00 297 GLU A N 1
ATOM 2224 C CA . GLU A 1 297 ? -7.398 -13.037 0.670 1.00 97.00 297 GLU A CA 1
ATOM 2225 C C . GLU A 1 297 ? -6.224 -13.981 0.326 1.00 97.00 297 GLU A C 1
ATOM 2227 O O . GLU A 1 297 ? -5.434 -14.278 1.224 1.00 97.00 297 GLU A O 1
ATOM 2232 N N . PRO A 1 298 ? -6.030 -14.445 -0.930 1.00 98.25 298 PRO A N 1
ATOM 2233 C CA . PRO A 1 298 ? -4.796 -15.119 -1.338 1.00 98.25 298 PRO A CA 1
ATOM 2234 C C . PRO A 1 298 ? -3.514 -14.407 -0.893 1.00 98.25 298 PRO A C 1
ATOM 2236 O O . PRO A 1 298 ? -2.666 -15.031 -0.259 1.00 98.25 298 PRO A O 1
ATOM 2239 N N . LEU A 1 299 ? -3.386 -13.099 -1.142 1.00 98.62 299 LEU A N 1
ATOM 2240 C CA . LEU A 1 299 ? -2.199 -12.343 -0.734 1.00 98.62 299 LEU A CA 1
ATOM 2241 C C . LEU A 1 299 ? -2.051 -12.327 0.793 1.00 98.62 299 LEU A C 1
ATOM 2243 O O . LEU A 1 299 ? -0.972 -12.606 1.311 1.00 98.62 299 LEU A O 1
ATOM 2247 N N . ILE A 1 300 ? -3.145 -12.086 1.517 1.00 98.44 300 ILE A N 1
ATOM 2248 C CA . ILE A 1 300 ? -3.169 -12.106 2.985 1.00 98.44 300 ILE A CA 1
ATOM 2249 C C . ILE A 1 300 ? -2.646 -13.445 3.535 1.00 98.44 300 ILE A C 1
ATOM 2251 O O . ILE A 1 300 ? -1.742 -13.456 4.375 1.00 98.44 300 ILE A O 1
ATOM 2255 N N . ARG A 1 301 ? -3.164 -14.582 3.046 1.00 98.12 301 ARG A N 1
ATOM 2256 C CA . ARG A 1 301 ? -2.723 -15.920 3.485 1.00 98.12 301 ARG A CA 1
ATOM 2257 C C . ARG A 1 301 ? -1.240 -16.154 3.210 1.00 98.12 301 ARG A C 1
ATOM 2259 O O . ARG A 1 301 ? -0.538 -16.685 4.072 1.00 98.12 301 ARG A O 1
ATOM 2266 N N . ARG A 1 302 ? -0.753 -15.746 2.037 1.00 98.19 302 ARG A N 1
ATOM 2267 C CA . ARG A 1 302 ? 0.652 -15.921 1.646 1.00 98.19 302 ARG A CA 1
ATOM 2268 C C . ARG A 1 302 ? 1.600 -15.081 2.496 1.00 98.19 302 ARG A C 1
ATOM 2270 O O . ARG A 1 302 ? 2.606 -15.604 2.970 1.00 98.19 302 ARG A O 1
ATOM 2277 N N . LEU A 1 303 ? 1.253 -13.823 2.770 1.00 98.12 303 LEU A N 1
ATOM 2278 C CA . LEU A 1 303 ? 2.050 -12.958 3.645 1.00 98.12 303 LEU A CA 1
ATOM 2279 C C . LEU A 1 303 ? 2.130 -13.511 5.074 1.00 98.12 303 LEU A C 1
ATOM 2281 O O . LEU A 1 303 ? 3.226 -13.569 5.635 1.00 98.12 303 LEU A O 1
ATOM 2285 N N . ARG A 1 304 ? 1.013 -14.014 5.626 1.00 97.69 304 ARG A N 1
ATOM 2286 C CA . ARG A 1 304 ? 1.018 -14.729 6.919 1.00 97.69 304 ARG A CA 1
ATOM 2287 C C . ARG A 1 304 ? 1.960 -15.929 6.897 1.00 97.69 304 ARG A C 1
ATOM 2289 O O . ARG A 1 304 ? 2.779 -16.087 7.797 1.00 97.69 304 ARG A O 1
ATOM 2296 N N . ALA A 1 305 ? 1.892 -16.747 5.846 1.00 97.62 305 ALA A N 1
ATOM 2297 C CA . ALA A 1 305 ? 2.757 -17.918 5.690 1.00 97.62 305 ALA A CA 1
ATOM 2298 C C . ALA A 1 305 ? 4.253 -17.560 5.572 1.00 97.62 305 ALA A C 1
ATOM 2300 O O . ALA A 1 305 ? 5.109 -18.399 5.848 1.00 97.62 305 ALA A O 1
ATOM 2301 N N . LYS A 1 306 ? 4.583 -16.319 5.191 1.00 96.62 306 LYS A N 1
ATOM 2302 C CA . LYS A 1 306 ? 5.954 -15.778 5.172 1.00 96.62 306 LYS A CA 1
ATOM 2303 C C . LYS A 1 306 ? 6.336 -14.990 6.428 1.00 96.62 306 LYS A C 1
ATOM 2305 O O . LYS A 1 306 ? 7.373 -14.325 6.440 1.00 96.62 306 LYS A O 1
ATOM 2310 N N . GLY A 1 307 ? 5.543 -15.113 7.491 1.00 95.12 307 GLY A N 1
ATOM 2311 C CA . GLY A 1 307 ? 5.860 -14.589 8.816 1.00 95.12 307 GLY A CA 1
ATOM 2312 C C . GLY A 1 307 ? 5.470 -13.130 9.043 1.00 95.12 307 GLY A C 1
ATOM 2313 O O . GLY A 1 307 ? 5.838 -12.581 10.081 1.00 95.12 307 GLY A O 1
ATOM 2314 N N . LEU A 1 308 ? 4.730 -12.496 8.123 1.00 96.62 308 LEU A N 1
ATOM 2315 C CA . LEU A 1 308 ? 4.124 -11.196 8.412 1.00 96.62 308 LEU A CA 1
ATOM 2316 C C . LEU A 1 308 ? 2.932 -11.394 9.351 1.00 96.62 308 LEU A C 1
ATOM 2318 O O . LEU A 1 308 ? 2.095 -12.278 9.162 1.00 96.62 308 LEU A O 1
ATOM 2322 N N . GLN A 1 309 ? 2.832 -10.527 10.350 1.00 96.56 309 GLN A N 1
ATOM 2323 C CA . GLN A 1 309 ? 1.667 -10.430 11.218 1.00 96.56 309 GLN A CA 1
ATOM 2324 C C . GLN A 1 309 ? 0.576 -9.732 10.419 1.00 96.56 309 GLN A C 1
ATOM 2326 O O . GLN A 1 309 ? 0.715 -8.550 10.140 1.00 96.56 309 GLN A O 1
ATOM 2331 N N . VAL A 1 310 ? -0.461 -10.454 10.005 1.00 97.44 310 VAL A N 1
ATOM 2332 C CA . VAL A 1 310 ? -1.596 -9.899 9.254 1.00 97.44 310 VAL A CA 1
ATOM 2333 C C . VAL A 1 310 ? -2.868 -10.361 9.947 1.00 97.44 310 VAL A C 1
ATOM 2335 O O . VAL A 1 310 ? -3.300 -11.496 9.764 1.00 97.44 310 VAL A O 1
ATOM 2338 N N . GLU A 1 311 ? -3.454 -9.519 10.782 1.00 96.81 311 GLU A N 1
ATOM 2339 C CA . GLU A 1 311 ? -4.529 -9.907 11.699 1.00 96.81 311 GLU A CA 1
ATOM 2340 C C . GLU A 1 311 ? -5.688 -8.912 11.666 1.00 96.81 311 GLU A C 1
ATOM 2342 O O . GLU A 1 311 ? -5.498 -7.739 11.351 1.00 96.81 311 GLU A O 1
ATOM 2347 N N . VAL A 1 312 ? -6.894 -9.391 11.979 1.00 97.75 312 VAL A N 1
ATOM 2348 C CA . VAL A 1 312 ? -8.081 -8.563 12.204 1.00 97.75 312 VAL A CA 1
ATOM 2349 C C . VAL A 1 312 ? -8.883 -9.150 13.358 1.00 97.75 312 VAL A C 1
ATOM 2351 O O . VAL A 1 312 ? -9.275 -10.314 13.321 1.00 97.75 312 VAL A O 1
ATOM 2354 N N . ASN A 1 313 ? -9.113 -8.339 14.384 1.00 97.31 313 ASN A N 1
ATOM 2355 C CA . ASN A 1 313 ? -9.750 -8.733 15.633 1.00 97.31 313 ASN A CA 1
ATOM 2356 C C . ASN A 1 313 ? -10.968 -7.843 15.904 1.00 97.31 313 ASN A C 1
ATOM 2358 O O . ASN A 1 313 ? -10.962 -6.652 15.584 1.00 97.31 313 ASN A O 1
ATOM 2362 N N . LEU A 1 314 ? -12.012 -8.427 16.495 1.00 96.38 314 LEU A N 1
ATOM 2363 C CA . LEU A 1 314 ? -13.198 -7.712 16.962 1.00 96.38 314 LEU A CA 1
ATOM 2364 C C . LEU A 1 314 ? -13.103 -7.507 18.472 1.00 96.38 314 LEU A C 1
ATOM 2366 O O . LEU A 1 314 ? -13.015 -8.473 19.224 1.00 96.38 314 LEU A O 1
ATOM 2370 N N . GLU A 1 315 ? -13.210 -6.257 18.900 1.00 93.94 315 GLU A N 1
ATOM 2371 C CA . GLU A 1 315 ? -13.496 -5.860 20.273 1.00 93.94 315 GLU A CA 1
ATOM 2372 C C . GLU A 1 315 ? -15.012 -5.613 20.380 1.00 93.94 315 GLU A C 1
ATOM 2374 O O . GLU A 1 315 ? -15.512 -4.619 19.837 1.00 93.94 315 GLU A O 1
ATOM 2379 N N . PRO A 1 316 ? -15.780 -6.519 21.017 1.00 86.12 316 PRO A N 1
ATOM 2380 C CA . PRO A 1 316 ? -17.236 -6.417 21.054 1.00 86.12 316 PRO A CA 1
ATOM 2381 C C . PRO A 1 316 ? -17.709 -5.125 21.727 1.00 86.12 316 PRO A C 1
ATOM 2383 O O . PRO A 1 316 ? -17.139 -4.697 22.732 1.00 86.12 316 PRO A O 1
ATOM 2386 N N . ALA A 1 317 ? -18.811 -4.545 21.239 1.00 76.50 317 ALA A N 1
ATOM 2387 C CA . ALA A 1 317 ? -19.365 -3.298 21.784 1.00 76.50 317 ALA A CA 1
ATOM 2388 C C . ALA A 1 317 ? -19.650 -3.363 23.302 1.00 76.50 317 ALA A C 1
ATOM 2390 O O . ALA A 1 317 ? -19.404 -2.397 24.020 1.00 76.50 317 ALA A O 1
ATOM 2391 N N . ALA A 1 318 ? -20.101 -4.518 23.806 1.00 65.56 318 ALA A N 1
ATOM 2392 C CA . ALA A 1 318 ? -20.341 -4.734 25.235 1.00 65.56 318 ALA A CA 1
ATOM 2393 C C . ALA A 1 318 ? -19.048 -4.690 26.074 1.00 65.56 318 ALA A C 1
ATOM 2395 O O . ALA A 1 318 ? -19.049 -4.161 27.183 1.00 65.56 318 ALA A O 1
ATOM 2396 N N . ALA A 1 319 ? -17.936 -5.196 25.533 1.00 62.25 319 ALA A N 1
ATOM 2397 C CA . ALA A 1 319 ? -16.635 -5.165 26.198 1.00 62.25 319 ALA A CA 1
ATOM 2398 C C . ALA A 1 319 ? -16.025 -3.753 26.179 1.00 62.25 319 ALA A C 1
ATOM 2400 O O . ALA A 1 319 ? -15.447 -3.320 27.173 1.00 62.25 319 ALA A O 1
ATOM 2401 N N . ALA A 1 320 ? -16.215 -3.006 25.086 1.00 59.47 320 ALA A N 1
ATOM 2402 C CA . ALA A 1 320 ? -15.774 -1.616 24.979 1.00 59.47 320 ALA A CA 1
ATOM 2403 C C . ALA A 1 320 ? -16.521 -0.688 25.957 1.00 59.47 320 ALA A C 1
ATOM 2405 O O . ALA A 1 320 ? -15.896 0.158 26.593 1.00 59.47 320 ALA A O 1
ATOM 2406 N N . ALA A 1 321 ? -17.834 -0.886 26.134 1.00 59.25 321 ALA A N 1
ATOM 2407 C CA . ALA A 1 321 ? -18.629 -0.141 27.112 1.00 59.25 321 ALA A CA 1
ATOM 2408 C C . ALA A 1 321 ? -18.182 -0.420 28.559 1.00 59.25 321 ALA A C 1
ATOM 2410 O O . ALA A 1 321 ? -18.061 0.509 29.356 1.00 59.25 321 ALA A O 1
ATOM 2411 N N . ALA A 1 322 ? -17.869 -1.680 28.884 1.00 59.25 322 ALA A N 1
ATOM 2412 C CA . ALA A 1 322 ? -17.342 -2.056 30.195 1.00 59.25 322 ALA A CA 1
ATOM 2413 C C . ALA A 1 322 ? -15.942 -1.463 30.455 1.00 59.25 322 ALA A C 1
ATOM 2415 O O . ALA A 1 322 ? -15.683 -0.959 31.546 1.00 59.25 322 ALA A O 1
ATOM 2416 N N . ALA A 1 323 ? -15.061 -1.459 29.448 1.00 61.41 323 ALA A N 1
ATOM 2417 C CA . ALA A 1 323 ? -13.726 -0.868 29.553 1.00 61.41 323 ALA A CA 1
ATOM 2418 C C . ALA A 1 323 ? -13.774 0.663 29.717 1.00 61.41 323 ALA A C 1
ATOM 2420 O O . ALA A 1 323 ? -13.046 1.211 30.541 1.00 61.41 323 ALA A O 1
ATOM 2421 N N . GLN A 1 324 ? -14.667 1.352 28.996 1.00 60.91 324 GLN A N 1
ATOM 2422 C CA . GLN A 1 324 ? -14.871 2.799 29.140 1.00 60.91 324 GLN A CA 1
ATOM 2423 C C . GLN A 1 324 ? -15.441 3.173 30.512 1.00 60.91 324 GLN A C 1
ATOM 2425 O O . GLN A 1 324 ? -14.990 4.148 31.109 1.00 60.91 324 GLN A O 1
ATOM 2430 N N . GLN A 1 325 ? -16.381 2.385 31.045 1.00 62.53 325 GLN A N 1
ATOM 2431 C CA . GLN A 1 325 ? -16.891 2.583 32.405 1.00 62.53 325 GLN A CA 1
ATOM 2432 C C . GLN A 1 325 ? -15.800 2.369 33.460 1.00 62.53 325 GLN A C 1
ATOM 2434 O O . GLN A 1 325 ? -15.711 3.146 34.406 1.00 62.53 325 GLN A O 1
ATOM 2439 N N . GLN A 1 326 ? -14.931 1.369 33.285 1.00 64.94 326 GLN A N 1
ATOM 2440 C CA . GLN A 1 326 ? -13.791 1.149 34.180 1.00 64.94 326 GLN A CA 1
ATOM 2441 C C . GLN A 1 326 ? -12.752 2.275 34.100 1.00 64.94 326 GLN A C 1
ATOM 2443 O O . GLN A 1 326 ? -12.231 2.685 35.134 1.00 64.94 326 GLN A O 1
ATOM 2448 N N . GLN A 1 327 ? -12.480 2.812 32.906 1.00 65.44 327 GLN A N 1
ATOM 2449 C CA . GLN A 1 327 ? -11.587 3.961 32.731 1.00 65.44 327 GLN A CA 1
ATOM 2450 C C . GLN A 1 327 ? -12.150 5.232 33.374 1.00 65.44 327 GLN A C 1
ATOM 2452 O O . GLN A 1 327 ? -11.424 5.908 34.093 1.00 65.44 327 GLN A O 1
ATOM 2457 N N . GLN A 1 328 ? -13.445 5.514 33.193 1.00 64.50 328 GLN A N 1
ATOM 2458 C CA . GLN A 1 328 ? -14.107 6.649 33.847 1.00 64.50 328 GLN A CA 1
ATOM 2459 C C . GLN A 1 328 ? -14.102 6.511 35.373 1.00 64.50 328 GLN A C 1
ATOM 2461 O O . GLN A 1 328 ? -13.805 7.474 36.069 1.00 64.50 328 GLN A O 1
ATOM 2466 N N . GLN A 1 329 ? -14.346 5.308 35.901 1.00 65.94 329 GLN A N 1
ATOM 2467 C CA . GLN A 1 329 ? -14.269 5.047 37.342 1.00 65.94 329 GLN A CA 1
ATOM 2468 C C . GLN A 1 329 ? -12.839 5.175 37.888 1.00 65.94 329 GLN A C 1
ATOM 2470 O O . GLN A 1 329 ? -12.656 5.626 39.016 1.00 65.94 329 GLN A O 1
ATOM 2475 N N . GLN A 1 330 ? -11.818 4.804 37.108 1.00 62.72 330 GLN A N 1
ATOM 2476 C CA . GLN A 1 330 ? -10.415 4.999 37.485 1.00 62.72 330 GLN A CA 1
ATOM 2477 C C . GLN A 1 330 ? -9.996 6.472 37.426 1.00 62.72 330 GLN A C 1
ATOM 2479 O O . GLN A 1 330 ? -9.312 6.930 38.336 1.00 62.72 330 GLN A O 1
ATOM 2484 N N . GLU A 1 331 ? -10.424 7.233 36.418 1.00 59.56 331 GLU A N 1
ATOM 2485 C CA . GLU A 1 331 ? -10.171 8.678 36.348 1.00 59.56 331 GLU A CA 1
ATOM 2486 C C . GLU A 1 331 ? -10.893 9.439 37.469 1.00 59.56 331 GLU A C 1
ATOM 2488 O O . GLU A 1 331 ? -10.272 10.279 38.120 1.00 59.56 331 GLU A O 1
ATOM 2493 N N . GLU A 1 332 ? -12.147 9.090 37.784 1.00 61.03 332 GLU A N 1
ATOM 2494 C CA . GLU A 1 332 ? -12.872 9.644 38.939 1.00 61.03 332 GLU A CA 1
ATOM 2495 C C . GLU A 1 332 ? -12.208 9.283 40.278 1.00 61.03 332 GLU A C 1
ATOM 2497 O O . GLU A 1 332 ? -12.185 10.103 41.198 1.00 61.03 332 GLU A O 1
ATOM 2502 N N . ALA A 1 333 ? -11.626 8.084 40.395 1.00 55.22 333 ALA A N 1
ATOM 2503 C CA . ALA A 1 333 ? -10.883 7.666 41.584 1.00 55.22 333 ALA A CA 1
ATOM 2504 C C . ALA A 1 333 ? -9.511 8.358 41.720 1.00 55.22 333 ALA A C 1
ATOM 2506 O O . ALA A 1 333 ? -9.023 8.520 42.839 1.00 55.22 333 ALA A O 1
ATOM 2507 N N . LEU A 1 334 ? -8.891 8.774 40.607 1.00 49.41 334 LEU A N 1
ATOM 2508 C CA . LEU A 1 334 ? -7.624 9.518 40.589 1.00 49.41 334 LEU A CA 1
ATOM 2509 C C . LEU A 1 334 ? -7.797 11.040 40.702 1.00 49.41 334 LEU A C 1
ATOM 2511 O O . LEU A 1 334 ? -6.829 11.729 41.029 1.00 49.41 334 LEU A O 1
ATOM 2515 N N . THR A 1 335 ? -8.996 11.585 40.482 1.00 44.12 335 THR A N 1
ATOM 2516 C CA . THR A 1 335 ? -9.296 12.979 40.829 1.00 44.12 335 THR A CA 1
ATOM 2517 C C . THR A 1 335 ? -9.531 13.109 42.337 1.00 44.12 335 THR A C 1
ATOM 2519 O O . THR A 1 335 ? -10.536 12.599 42.837 1.00 44.12 335 THR A O 1
ATOM 2522 N N . PRO A 1 336 ? -8.671 13.805 43.109 1.00 44.50 336 PRO A N 1
ATOM 2523 C CA . PRO A 1 336 ? -8.998 14.092 44.494 1.00 44.50 336 PRO A CA 1
ATOM 2524 C C . PRO A 1 336 ? -10.238 14.987 44.494 1.00 44.50 336 PRO A C 1
ATOM 2526 O O . PRO A 1 336 ? -10.205 16.107 43.981 1.00 44.50 336 PRO A O 1
ATOM 2529 N N . ARG A 1 337 ? -11.343 14.493 45.068 1.00 45.97 337 ARG A N 1
ATOM 2530 C CA . ARG A 1 337 ? -12.480 15.333 45.453 1.00 45.97 337 ARG A CA 1
ATOM 2531 C C . ARG A 1 337 ? -11.946 16.392 46.412 1.00 45.97 337 ARG A C 1
ATOM 2533 O O . ARG A 1 337 ? -11.840 16.155 47.611 1.00 45.97 337 ARG A O 1
ATOM 2540 N N . ALA A 1 338 ? -11.581 17.552 45.877 1.00 40.19 338 ALA A N 1
ATOM 2541 C CA . ALA A 1 338 ? -11.389 18.746 46.668 1.00 40.19 338 ALA A CA 1
ATOM 2542 C C . ALA A 1 338 ? -12.742 19.045 47.311 1.00 40.19 338 ALA A C 1
ATOM 2544 O O . ALA A 1 338 ? -13.680 19.507 46.660 1.00 40.19 338 ALA A O 1
ATOM 2545 N N . THR A 1 339 ? -12.844 18.683 48.584 1.00 40.53 339 THR A N 1
ATOM 2546 C CA . THR A 1 339 ? -13.921 19.021 49.501 1.00 40.53 339 THR A CA 1
ATOM 2547 C C . THR A 1 339 ? -14.028 20.541 49.567 1.00 40.53 339 THR A C 1
ATOM 2549 O O . THR A 1 339 ? -13.440 21.194 50.424 1.00 40.53 339 THR A O 1
ATOM 2552 N N . LEU A 1 340 ? -14.762 21.125 48.625 1.00 36.12 340 LEU A N 1
ATOM 2553 C CA . LEU A 1 340 ? -15.074 22.546 48.578 1.00 36.12 340 LEU A CA 1
ATOM 2554 C C . LEU A 1 340 ? -16.227 22.803 49.556 1.00 36.12 340 LEU A C 1
ATOM 2556 O O . LEU A 1 340 ? -17.354 23.086 49.163 1.00 36.12 340 LEU A O 1
ATOM 2560 N N . GLN A 1 341 ? -15.961 22.593 50.849 1.00 41.72 341 GLN A N 1
ATOM 2561 C CA . GLN A 1 341 ? -16.942 22.837 51.908 1.00 41.72 341 GLN A CA 1
ATOM 2562 C C . GLN A 1 341 ? -16.389 23.418 53.213 1.00 41.72 341 GLN A C 1
ATOM 2564 O O . GLN A 1 341 ? -17.143 23.569 54.165 1.00 41.72 341 GLN A O 1
ATOM 2569 N N . LEU A 1 342 ? -15.124 23.829 53.276 1.00 41.66 342 LEU A N 1
ATOM 2570 C CA . LEU A 1 342 ? -14.595 24.524 54.451 1.00 41.66 342 LEU A CA 1
ATOM 2571 C C . LEU A 1 342 ? -13.666 25.648 54.008 1.00 41.66 342 LEU A C 1
ATOM 2573 O O . LEU A 1 342 ? -12.509 25.387 53.712 1.00 41.66 342 LEU A O 1
ATOM 2577 N N . LEU A 1 343 ? -14.208 26.870 53.930 1.00 34.50 343 LEU A N 1
ATOM 2578 C CA . LEU A 1 343 ? -13.543 28.155 54.214 1.00 34.50 343 LEU A CA 1
ATOM 2579 C C . LEU A 1 343 ? -14.508 29.312 53.886 1.00 34.50 343 LEU A C 1
ATOM 2581 O O . LEU A 1 343 ? -14.398 29.984 52.866 1.00 34.50 343 LEU A O 1
ATOM 2585 N N . LEU A 1 344 ? -15.461 29.554 54.786 1.00 32.62 344 LEU A N 1
ATOM 2586 C CA . LEU A 1 344 ? -16.043 30.883 54.984 1.00 32.62 344 LEU A CA 1
ATOM 2587 C C . LEU A 1 344 ? -15.701 31.285 56.425 1.00 32.62 344 LEU A C 1
ATOM 2589 O O . LEU A 1 344 ? -16.149 30.600 57.348 1.00 32.62 344 LEU A O 1
ATOM 2593 N N . PRO A 1 345 ? -14.877 32.322 56.657 1.00 37.72 345 PRO A N 1
ATOM 2594 C CA . PRO A 1 345 ? -14.612 32.785 58.005 1.00 37.72 345 PRO A CA 1
ATOM 2595 C C . PRO A 1 345 ? -15.816 33.573 58.527 1.00 37.72 345 PRO A C 1
ATOM 2597 O O . PRO A 1 345 ? -16.339 34.475 57.874 1.00 37.72 345 PRO A O 1
ATOM 2600 N N . ALA A 1 346 ? -16.238 33.218 59.735 1.00 37.38 346 ALA A N 1
ATOM 2601 C CA . ALA A 1 346 ? -17.181 33.978 60.529 1.00 37.38 346 ALA A CA 1
ATOM 2602 C C . ALA A 1 346 ? -16.543 35.305 60.972 1.00 37.38 346 ALA A C 1
ATOM 2604 O O . ALA A 1 346 ? -15.584 35.286 61.740 1.00 37.38 346 ALA A O 1
ATOM 2605 N N . ALA A 1 347 ? -17.090 36.446 60.538 1.00 30.72 347 ALA A N 1
ATOM 2606 C CA . ALA A 1 347 ? -16.941 37.714 61.254 1.00 30.72 347 ALA A CA 1
ATOM 2607 C C . ALA A 1 347 ? -18.005 38.759 60.861 1.00 30.72 347 ALA A C 1
ATOM 2609 O O . ALA A 1 347 ? -18.124 39.162 59.709 1.00 30.72 347 ALA A O 1
ATOM 2610 N N . SER A 1 348 ? -18.672 39.260 61.904 1.00 31.27 348 SER A N 1
ATOM 2611 C CA . SER A 1 348 ? -19.470 40.490 62.015 1.00 31.27 348 SER A CA 1
ATOM 2612 C C . SER A 1 348 ? -20.834 40.518 61.306 1.00 31.27 348 SER A C 1
ATOM 2614 O O . SER A 1 348 ? -20.933 40.626 60.093 1.00 31.27 348 SER A O 1
ATOM 2616 N N . GLN A 1 349 ? -21.923 40.507 62.073 1.00 30.22 349 GLN A N 1
ATOM 2617 C CA . GLN A 1 349 ? -22.444 41.704 62.740 1.00 30.22 349 GLN A CA 1
ATOM 2618 C C . GLN A 1 349 ? -23.527 41.304 63.750 1.00 30.22 349 GLN A C 1
ATOM 2620 O O . GLN A 1 349 ? -24.524 40.671 63.414 1.00 30.22 349 GLN A O 1
ATOM 2625 N N . ALA A 1 350 ? -23.311 41.690 65.003 1.00 31.48 350 ALA A N 1
ATOM 2626 C CA . ALA A 1 350 ? -24.372 41.856 65.978 1.00 31.48 350 ALA A CA 1
ATOM 2627 C C . ALA A 1 350 ? -24.859 43.307 65.881 1.00 31.48 350 ALA A C 1
ATOM 2629 O O . ALA A 1 350 ? -24.032 44.206 66.008 1.00 31.48 350 ALA A O 1
ATOM 2630 N N . ALA A 1 351 ? -26.159 43.517 65.655 1.00 29.92 351 ALA A N 1
ATOM 2631 C CA . ALA A 1 351 ? -27.012 44.508 66.331 1.00 29.92 351 ALA A CA 1
ATOM 2632 C C . ALA A 1 351 ? -28.295 44.803 65.527 1.00 29.92 351 ALA A C 1
ATOM 2634 O O . ALA A 1 351 ? -28.264 44.884 64.306 1.00 29.92 351 ALA A O 1
ATOM 2635 N N . ALA A 1 352 ? -29.374 45.055 66.277 1.00 30.12 352 ALA A N 1
ATOM 2636 C CA . ALA A 1 352 ? -30.700 45.548 65.878 1.00 30.12 352 ALA A CA 1
ATOM 2637 C C . ALA A 1 352 ? -31.606 44.514 65.170 1.00 30.12 352 ALA A C 1
ATOM 2639 O O . ALA A 1 352 ? -31.482 44.242 63.987 1.00 30.12 352 ALA A O 1
ATOM 2640 N N . ALA A 1 353 ? -32.427 43.753 65.897 1.00 31.61 353 ALA A N 1
ATOM 2641 C CA . ALA A 1 353 ? -33.695 44.159 66.517 1.00 31.61 353 ALA A CA 1
ATOM 2642 C C . ALA A 1 353 ? -34.802 44.527 65.503 1.00 31.61 353 ALA A C 1
ATOM 2644 O O . ALA A 1 353 ? -34.653 45.455 64.720 1.00 31.61 353 ALA A O 1
ATOM 2645 N N . GLN A 1 354 ? -35.945 43.849 65.686 1.00 30.05 354 GLN A N 1
ATOM 2646 C CA . GLN A 1 354 ? -37.315 44.156 65.232 1.00 30.05 354 GLN A CA 1
ATOM 2647 C C . GLN A 1 354 ? -37.844 43.460 63.952 1.00 30.05 354 GLN A C 1
ATOM 2649 O O . GLN A 1 354 ? -37.595 43.842 62.816 1.00 30.05 354 GLN A O 1
ATOM 2654 N N . LEU A 1 355 ? -38.667 42.434 64.216 1.00 27.73 355 LEU A N 1
ATOM 2655 C CA . LEU A 1 355 ? -39.877 41.989 63.488 1.00 27.73 355 LEU A CA 1
ATOM 2656 C C . LEU A 1 355 ? -40.840 43.163 63.141 1.00 27.73 355 LEU A C 1
ATOM 2658 O O . LEU A 1 355 ? -40.676 44.217 63.754 1.00 27.73 355 LEU A O 1
ATOM 2662 N N . PRO A 1 356 ? -41.947 42.995 62.359 1.00 42.12 356 PRO A N 1
ATOM 2663 C CA . PRO A 1 356 ? -42.448 41.813 61.627 1.00 42.12 356 PRO A CA 1
ATOM 2664 C C . PRO A 1 356 ? -42.999 42.073 60.189 1.00 42.12 356 PRO A C 1
ATOM 2666 O O . PRO A 1 356 ? -43.226 43.193 59.750 1.00 42.12 356 PRO A O 1
ATOM 2669 N N . ALA A 1 357 ? -43.285 40.958 59.501 1.00 33.03 357 ALA A N 1
ATOM 2670 C CA . ALA A 1 357 ? -44.354 40.667 58.527 1.00 33.03 357 ALA A CA 1
ATOM 2671 C C . ALA A 1 357 ? -45.054 41.794 57.727 1.00 33.03 357 ALA A C 1
ATOM 2673 O O . ALA A 1 357 ? -45.784 42.615 58.283 1.00 33.03 357 ALA A O 1
ATOM 2674 N N . ARG A 1 358 ? -45.098 41.635 56.390 1.00 29.00 358 ARG A N 1
ATOM 2675 C CA . ARG A 1 358 ? -46.294 41.987 55.600 1.00 29.00 358 ARG A CA 1
ATOM 2676 C C . ARG A 1 358 ? -46.416 41.219 54.278 1.00 29.00 358 ARG A C 1
ATOM 2678 O O . ARG A 1 358 ? -45.469 41.090 53.516 1.00 29.00 358 ARG A O 1
ATOM 2685 N N . ARG A 1 359 ? -47.639 40.732 54.047 1.00 30.67 359 ARG A N 1
ATOM 2686 C CA . ARG A 1 359 ? -48.197 40.176 52.802 1.00 30.67 359 ARG A CA 1
ATOM 2687 C C . ARG A 1 359 ? -48.324 41.248 51.709 1.00 30.67 359 ARG A C 1
ATOM 2689 O O . ARG A 1 359 ? -48.627 42.393 52.034 1.00 30.67 359 ARG A O 1
ATOM 2696 N N . SER A 1 360 ? -48.254 40.842 50.441 1.00 31.38 360 SER A N 1
ATOM 2697 C CA . SER A 1 360 ? -49.090 41.304 49.301 1.00 31.38 360 SER A CA 1
ATOM 2698 C C . SER A 1 360 ? -48.613 40.561 48.039 1.00 31.38 360 SER A C 1
ATOM 2700 O O . SER A 1 360 ? -47.421 40.523 47.773 1.00 31.38 360 SER A O 1
ATOM 2702 N N . SER A 1 361 ? -49.426 39.702 47.407 1.00 29.62 361 SER A N 1
ATOM 2703 C CA . SER A 1 361 ? -50.383 40.029 46.327 1.00 29.62 361 SER A CA 1
ATOM 2704 C C . SER A 1 361 ? -49.687 40.745 45.158 1.00 29.62 361 SER A C 1
ATOM 2706 O O . SER A 1 361 ? -49.133 41.815 45.343 1.00 29.62 361 SER A O 1
ATOM 2708 N N . SER A 1 362 ? -49.727 40.273 43.915 1.00 32.50 362 SER A N 1
ATOM 2709 C CA . SER A 1 362 ? -50.955 40.085 43.137 1.00 32.50 362 SER A CA 1
ATOM 2710 C C . SER A 1 362 ? -50.608 39.756 41.674 1.00 32.50 362 SER A C 1
ATOM 2712 O O . SER A 1 362 ? -49.527 40.111 41.217 1.00 32.50 362 SER A O 1
ATOM 2714 N N . SER A 1 363 ? -51.584 39.132 40.996 1.00 31.44 363 SER A N 1
ATOM 2715 C CA . SER A 1 363 ? -51.966 39.270 39.570 1.00 31.44 363 SER A CA 1
ATOM 2716 C C . SER A 1 363 ? -50.902 39.016 38.491 1.00 31.44 363 SER A C 1
ATOM 2718 O O . SER A 1 363 ? -49.889 39.696 38.430 1.00 31.44 363 SER A O 1
ATOM 2720 N N . SER A 1 364 ? -51.047 37.979 37.652 1.00 30.78 364 SER A N 1
ATOM 2721 C CA . SER A 1 364 ? -51.942 37.919 36.469 1.00 30.78 364 SER A CA 1
ATOM 2722 C C . SER A 1 364 ? -51.489 38.921 35.386 1.00 30.78 364 SER A C 1
ATOM 2724 O O . SER A 1 364 ? -51.145 40.047 35.696 1.00 30.78 364 SER A O 1
ATOM 2726 N N . SER A 1 365 ? -51.444 38.637 34.089 1.00 32.72 365 SER A N 1
ATOM 2727 C CA . SER A 1 365 ? -52.226 37.706 33.287 1.00 32.72 365 SER A CA 1
ATOM 2728 C C . SER A 1 365 ? -51.752 37.823 31.827 1.00 32.72 365 SER A C 1
ATOM 2730 O O . SER A 1 365 ? -51.531 38.925 31.344 1.00 32.72 365 SER A O 1
ATOM 2732 N N . SER A 1 366 ? -51.681 36.672 31.153 1.00 31.42 366 SER A N 1
ATOM 2733 C CA . SER A 1 366 ? -52.267 36.378 29.833 1.00 31.42 366 SER A CA 1
ATOM 2734 C C . SER A 1 366 ? -51.865 37.127 28.549 1.00 31.42 366 SER A C 1
ATOM 2736 O O . SER A 1 366 ? -52.022 38.338 28.431 1.00 31.42 366 SER A O 1
ATOM 2738 N N . SER A 1 367 ? -51.721 36.282 27.513 1.00 33.16 367 SER A N 1
ATOM 2739 C CA . SER A 1 367 ? -52.257 36.439 26.144 1.00 33.16 367 SER A CA 1
ATOM 2740 C C . SER A 1 367 ? -51.416 37.298 25.179 1.00 33.16 367 SER A C 1
ATOM 2742 O O . SER A 1 367 ? -50.792 38.259 25.593 1.00 33.16 367 SER A O 1
ATOM 2744 N N . ASN A 1 368 ? -51.338 37.039 23.872 1.00 33.00 368 ASN A N 1
ATOM 2745 C CA . ASN A 1 368 ? -51.968 36.032 23.023 1.00 33.00 368 ASN A CA 1
ATOM 2746 C C . ASN A 1 368 ? -51.287 36.038 21.635 1.00 33.00 368 ASN A C 1
ATOM 2748 O O . ASN A 1 368 ? -50.751 37.064 21.232 1.00 33.00 368 ASN A O 1
ATOM 2752 N N . SER A 1 369 ? -51.378 34.899 20.933 1.00 32.91 369 SER A N 1
ATOM 2753 C CA . SER A 1 369 ? -51.654 34.700 19.487 1.00 32.91 369 SER A CA 1
ATOM 2754 C C . SER A 1 369 ? -51.200 35.759 18.461 1.00 32.91 369 SER A C 1
ATOM 2756 O O . SER A 1 369 ? -51.555 36.926 18.557 1.00 32.91 369 SER A O 1
ATOM 2758 N N . SER A 1 370 ? -50.583 35.424 17.330 1.00 33.16 370 SER A N 1
ATOM 2759 C CA . SER A 1 370 ? -51.159 34.805 16.105 1.00 33.16 370 SER A CA 1
ATOM 2760 C C . SER A 1 370 ? -50.203 35.231 14.964 1.00 33.16 370 SER A C 1
ATOM 2762 O O . SER A 1 370 ? -49.551 36.260 15.095 1.00 33.16 370 SER A O 1
ATOM 2764 N N . GLY A 1 371 ? -49.922 34.484 13.899 1.00 30.14 371 GLY A N 1
ATOM 2765 C CA . GLY A 1 371 ? -50.791 33.981 12.833 1.00 30.14 371 GLY A CA 1
ATOM 2766 C C . GLY A 1 371 ? -49.897 33.828 11.583 1.00 30.14 371 GLY A C 1
ATOM 2767 O O . GLY A 1 371 ? -48.973 34.614 11.403 1.00 30.14 371 GLY A O 1
ATOM 2768 N N . SER A 1 372 ? -50.034 32.728 10.827 1.00 32.91 372 SER A N 1
ATOM 2769 C CA . SER A 1 372 ? -50.589 32.699 9.449 1.00 32.91 372 SER A CA 1
ATOM 2770 C C . SER A 1 372 ? -49.618 33.180 8.352 1.00 32.91 372 SER A C 1
ATOM 2772 O O . SER A 1 372 ? -48.980 34.202 8.524 1.00 32.91 372 SER A O 1
ATOM 2774 N N . SER A 1 373 ? -49.488 32.632 7.142 1.00 31.72 373 SER A N 1
ATOM 2775 C CA . SER A 1 373 ? -49.942 31.438 6.405 1.00 31.72 373 SER A CA 1
ATOM 2776 C C . SER A 1 373 ? -49.558 31.685 4.925 1.00 31.72 373 SER A C 1
ATOM 2778 O O . SER A 1 373 ? -49.222 32.816 4.579 1.00 31.72 373 SER A O 1
ATOM 2780 N N . SER A 1 374 ? -49.780 30.686 4.057 1.00 30.12 374 SER A N 1
ATOM 2781 C CA . SER A 1 374 ? -49.923 30.755 2.579 1.00 30.12 374 SER A CA 1
ATOM 2782 C C . SER A 1 374 ? -48.644 30.592 1.738 1.00 30.12 374 SER A C 1
ATOM 2784 O O . SER A 1 374 ? -47.583 31.043 2.141 1.00 30.12 374 SER A O 1
ATOM 2786 N N . SER A 1 375 ? -48.650 30.080 0.501 1.00 30.81 375 SER A N 1
ATOM 2787 C CA . SER A 1 375 ? -49.268 28.927 -0.201 1.00 30.81 375 SER A CA 1
ATOM 2788 C C . SER A 1 375 ? -49.015 29.126 -1.711 1.00 30.81 375 SER A C 1
ATOM 2790 O O . SER A 1 375 ? -48.844 30.268 -2.131 1.00 30.81 375 SER A O 1
ATOM 2792 N N . SER A 1 376 ? -49.166 28.058 -2.514 1.00 30.89 376 SER A N 1
ATOM 2793 C CA . SER A 1 376 ? -49.418 28.034 -3.984 1.00 30.89 376 SER A CA 1
ATOM 2794 C C . SER A 1 376 ? -48.195 28.182 -4.919 1.00 30.89 376 SER A C 1
ATOM 2796 O O . SER A 1 376 ? -47.251 28.876 -4.579 1.00 30.89 376 SER A O 1
ATOM 2798 N N . SER A 1 377 ? -48.106 27.608 -6.129 1.00 29.83 377 SER A N 1
ATOM 2799 C CA . SER A 1 377 ? -48.870 26.582 -6.863 1.00 29.83 377 SER A CA 1
ATOM 2800 C C . SER A 1 377 ? -48.131 26.206 -8.171 1.00 29.83 377 SER A C 1
ATOM 2802 O O . SER A 1 377 ? -47.298 26.949 -8.676 1.00 29.83 377 SER A O 1
ATOM 2804 N N . SER A 1 378 ? -48.514 25.043 -8.703 1.00 29.97 378 SER A N 1
ATOM 2805 C CA . SER A 1 378 ? -48.238 24.323 -9.967 1.00 29.97 378 SER A CA 1
ATOM 2806 C C . SER A 1 378 ? -48.142 25.059 -11.324 1.00 29.97 378 SER A C 1
ATOM 2808 O O . SER A 1 378 ? -48.813 26.074 -11.509 1.00 29.97 378 SER A O 1
ATOM 2810 N N . LYS A 1 379 ? -47.516 24.386 -12.321 1.00 29.92 379 LYS A N 1
ATOM 2811 C CA . LYS A 1 379 ? -47.958 24.114 -13.733 1.00 29.92 379 LYS A CA 1
ATOM 2812 C C . LYS A 1 379 ? -46.804 23.449 -14.539 1.00 29.92 379 LYS A C 1
ATOM 2814 O O . LYS A 1 379 ? -45.664 23.568 -14.123 1.00 29.92 379 LYS A O 1
ATOM 2819 N N . HIS A 1 380 ? -46.954 22.958 -15.774 1.00 31.45 380 HIS A N 1
ATOM 2820 C CA . HIS A 1 380 ? -47.548 21.728 -16.348 1.00 31.45 380 HIS A CA 1
ATOM 2821 C C . HIS A 1 380 ? -46.993 21.595 -17.803 1.00 31.45 380 HIS A C 1
ATOM 2823 O O . HIS A 1 380 ? -46.642 22.621 -18.379 1.00 31.45 380 HIS A O 1
ATOM 2829 N N . ALA A 1 381 ? -47.052 20.387 -18.402 1.00 29.80 381 ALA A N 1
ATOM 2830 C CA . ALA A 1 381 ? -46.981 20.028 -19.852 1.00 29.80 381 ALA A CA 1
ATOM 2831 C C . ALA A 1 381 ? -45.581 19.853 -20.506 1.00 29.80 381 ALA A C 1
ATOM 2833 O O . ALA A 1 381 ? -44.667 20.597 -20.190 1.00 29.80 381 ALA A O 1
ATOM 2834 N N . GLY A 1 382 ? -45.318 18.920 -21.441 1.00 26.59 382 GLY A N 1
ATOM 2835 C CA . GLY A 1 382 ? -46.115 17.875 -22.116 1.00 26.59 382 GLY A CA 1
ATOM 2836 C C . GLY A 1 382 ? -45.468 17.439 -23.463 1.00 26.59 382 GLY A C 1
ATOM 2837 O O . GLY A 1 382 ? -44.848 18.281 -24.097 1.00 26.59 382 GLY A O 1
ATOM 2838 N N . CYS A 1 383 ? -45.687 16.173 -23.890 1.00 25.44 383 CYS A N 1
ATOM 2839 C CA . CYS A 1 383 ? -45.558 15.572 -25.256 1.00 25.44 383 CYS A CA 1
ATOM 2840 C C . CYS A 1 383 ? -44.199 15.615 -26.006 1.00 25.44 383 CYS A C 1
ATOM 2842 O O . CYS A 1 383 ? -43.433 16.544 -25.841 1.00 25.44 383 CYS A O 1
ATOM 2844 N N . SER A 1 384 ? -43.820 14.773 -26.981 1.00 27.88 384 SER A N 1
ATOM 2845 C CA . SER A 1 384 ? -44.147 13.440 -27.547 1.00 27.88 384 SER A CA 1
ATOM 2846 C C . SER A 1 384 ? -43.501 13.424 -28.952 1.00 27.88 384 SER A C 1
ATOM 2848 O O . SER A 1 384 ? -43.651 14.430 -29.640 1.00 27.88 384 SER A O 1
ATOM 2850 N N . THR A 1 385 ? -42.855 12.343 -29.419 1.00 29.12 385 THR A N 1
ATOM 2851 C CA . THR A 1 385 ? -43.020 11.729 -30.772 1.00 29.12 385 THR A CA 1
ATOM 2852 C C . THR A 1 385 ? -41.914 10.728 -31.145 1.00 29.12 385 THR A C 1
ATOM 2854 O O . THR A 1 385 ? -40.783 10.772 -30.681 1.00 29.12 385 THR A O 1
ATOM 2857 N N . SER A 1 386 ? -42.343 9.789 -31.983 1.00 29.00 386 SER A N 1
ATOM 2858 C CA . SER A 1 386 ? -41.785 8.526 -32.475 1.00 29.00 386 SER A CA 1
ATOM 2859 C C . SER A 1 386 ? -41.106 8.602 -33.855 1.00 29.00 386 SER A C 1
ATOM 2861 O O . SER A 1 386 ? -41.494 9.468 -34.636 1.00 29.00 386 SER A O 1
ATOM 2863 N N . ARG A 1 387 ? -40.282 7.589 -34.204 1.00 27.86 387 ARG A N 1
ATOM 2864 C CA . ARG A 1 387 ? -40.155 6.833 -35.499 1.00 27.86 387 ARG A CA 1
ATOM 2865 C C . ARG A 1 387 ? -38.731 6.236 -35.588 1.00 27.86 387 ARG A C 1
ATOM 2867 O O . ARG A 1 387 ? -37.781 6.967 -35.363 1.00 27.86 387 ARG A O 1
ATOM 2874 N N . SER A 1 388 ? -38.489 4.923 -35.682 1.00 29.05 388 SER A N 1
ATOM 2875 C CA . SER A 1 388 ? -38.813 3.891 -36.700 1.00 29.05 388 SER A CA 1
ATOM 2876 C C . SER A 1 388 ? -37.764 3.734 -37.817 1.00 29.05 388 SER A C 1
ATOM 2878 O O . SER A 1 388 ? -37.599 4.644 -38.621 1.00 29.05 388 SER A O 1
ATOM 2880 N N . SER A 1 389 ? -37.231 2.498 -37.893 1.00 28.89 389 SER A N 1
ATOM 2881 C CA . SER A 1 389 ? -36.768 1.746 -39.087 1.00 28.89 389 SER A CA 1
ATOM 2882 C C . SER A 1 389 ? -35.419 2.197 -39.703 1.00 28.89 389 SER A C 1
ATOM 2884 O O . SER A 1 389 ? -35.096 3.370 -39.671 1.00 28.89 389 SER A O 1
ATOM 2886 N N . SER A 1 390 ? -34.533 1.383 -40.298 1.00 29.06 390 SER A N 1
ATOM 2887 C CA . SER A 1 390 ? -34.603 0.067 -40.966 1.00 29.06 390 SER A CA 1
ATOM 2888 C C . SER A 1 390 ? -33.133 -0.384 -41.247 1.00 29.06 390 SER A C 1
ATOM 2890 O O . SER A 1 390 ? -32.298 0.480 -41.479 1.00 29.06 390 SER A O 1
ATOM 2892 N N . VAL A 1 391 ? -32.756 -1.673 -41.156 1.00 29.44 391 VAL A N 1
ATOM 2893 C CA . VAL A 1 391 ? -32.480 -2.598 -42.297 1.00 29.44 391 VAL A CA 1
ATOM 2894 C C . VAL A 1 391 ? -30.989 -2.911 -42.605 1.00 29.44 391 VAL A C 1
ATOM 2896 O O . VAL A 1 391 ? -30.205 -2.020 -42.893 1.00 29.44 391 VAL A O 1
ATOM 2899 N N . LEU A 1 392 ? -30.700 -4.228 -42.569 1.00 27.75 392 LEU A N 1
ATOM 2900 C CA . LEU A 1 392 ? -29.799 -5.100 -43.365 1.00 27.75 392 LEU A CA 1
ATOM 2901 C C . LEU A 1 392 ? -28.374 -4.636 -43.750 1.00 27.75 392 LEU A C 1
ATOM 2903 O O . LEU A 1 392 ? -28.207 -3.684 -44.501 1.00 27.75 392 LEU A O 1
ATOM 2907 N N . LEU A 1 393 ? -27.362 -5.462 -43.445 1.00 29.69 393 LEU A N 1
ATOM 2908 C CA . LEU A 1 393 ? -26.810 -6.442 -44.405 1.00 29.69 393 LEU A CA 1
ATOM 2909 C C . LEU A 1 393 ? -25.658 -7.257 -43.790 1.00 29.69 393 LEU A C 1
ATOM 2911 O O . LEU A 1 393 ? -24.700 -6.717 -43.241 1.00 29.69 393 LEU A O 1
ATOM 2915 N N . GLU A 1 394 ? -25.775 -8.574 -43.940 1.00 29.00 394 GLU A N 1
ATOM 2916 C CA . GLU A 1 394 ? -24.704 -9.559 -43.834 1.00 29.00 394 GLU A CA 1
ATOM 2917 C C . GLU A 1 394 ? -23.552 -9.243 -44.798 1.00 29.00 394 GLU A C 1
ATOM 2919 O O . GLU A 1 394 ? -23.776 -8.833 -45.939 1.00 29.00 394 GLU A O 1
ATOM 2924 N N . LYS A 1 395 ? -22.323 -9.548 -44.372 1.00 29.62 395 LYS A N 1
ATOM 2925 C CA . LYS A 1 395 ? -21.283 -10.058 -45.270 1.00 29.62 395 LYS A CA 1
ATOM 2926 C C . LYS A 1 395 ? -20.292 -10.914 -44.483 1.00 29.62 395 LYS A C 1
ATOM 2928 O O . LYS A 1 395 ? -19.419 -10.406 -43.783 1.00 29.62 395 LYS A O 1
ATOM 2933 N N . GLU A 1 396 ? -20.468 -12.227 -44.604 1.00 30.97 396 GLU A N 1
ATOM 2934 C CA . GLU A 1 396 ? -19.370 -13.189 -44.550 1.00 30.97 396 GLU A CA 1
ATOM 2935 C C . GLU A 1 396 ? -18.333 -12.825 -45.620 1.00 30.97 396 GLU A C 1
ATOM 2937 O O . GLU A 1 396 ? -18.709 -12.684 -46.778 1.00 30.97 396 GLU A O 1
ATOM 2942 N N . GLU A 1 397 ? -17.046 -12.783 -45.269 1.00 32.91 397 GLU A N 1
ATOM 2943 C CA . GLU A 1 397 ? -15.975 -13.319 -46.120 1.00 32.91 397 GLU A CA 1
ATOM 2944 C C . GLU A 1 397 ? -14.855 -13.922 -45.249 1.00 32.91 397 GLU A C 1
ATOM 2946 O O . GLU A 1 397 ? -14.534 -13.452 -44.158 1.00 32.91 397 GLU A O 1
ATOM 2951 N N . ARG A 1 398 ? -14.330 -15.042 -45.747 1.00 33.12 398 ARG A N 1
ATOM 2952 C CA . ARG A 1 398 ? -13.396 -16.010 -45.148 1.00 33.12 398 ARG A CA 1
ATOM 2953 C C . ARG A 1 398 ? -11.931 -15.528 -45.087 1.00 33.12 398 ARG A C 1
ATOM 2955 O O . ARG A 1 398 ? -11.583 -14.544 -45.731 1.00 33.12 398 ARG A O 1
ATOM 2962 N N . PRO A 1 399 ? -11.050 -16.245 -44.351 1.00 36.19 399 PRO A N 1
ATOM 2963 C CA . PRO A 1 399 ? -9.703 -15.784 -44.016 1.00 36.19 399 PRO A CA 1
ATOM 2964 C C . PRO A 1 399 ? -8.662 -16.081 -45.106 1.00 36.19 399 PRO A C 1
ATOM 2966 O O . PRO A 1 399 ? -8.652 -17.159 -45.701 1.00 36.19 399 PRO A O 1
ATOM 2969 N N . LEU A 1 400 ? -7.715 -15.155 -45.287 1.00 31.02 400 LEU A N 1
ATOM 2970 C CA . LEU A 1 400 ? -6.485 -15.372 -46.049 1.00 31.02 400 LEU A CA 1
ATOM 2971 C C . LEU A 1 400 ? -5.359 -15.853 -45.121 1.00 31.02 400 LEU A C 1
ATOM 2973 O O . LEU A 1 400 ? -4.764 -15.088 -44.367 1.00 31.02 400 LEU A O 1
ATOM 2977 N N . LEU A 1 401 ? -5.071 -17.151 -45.213 1.00 31.91 401 LEU A N 1
ATOM 2978 C CA . LEU A 1 401 ? -3.787 -17.763 -44.875 1.00 31.91 401 LEU A CA 1
ATOM 2979 C C . LEU A 1 401 ? -2.736 -17.310 -45.893 1.00 31.91 401 LEU A C 1
ATOM 2981 O O . LEU A 1 401 ? -2.931 -17.564 -47.075 1.00 31.91 401 LEU A O 1
ATOM 2985 N N . LEU A 1 402 ? -1.602 -16.754 -45.454 1.00 34.00 402 LEU A N 1
ATOM 2986 C CA . LEU A 1 402 ? -0.351 -16.785 -46.224 1.00 34.00 402 LEU A CA 1
ATOM 2987 C C . LEU A 1 402 ? 0.883 -16.720 -45.304 1.00 34.00 402 LEU A C 1
ATOM 2989 O O . LEU A 1 402 ? 1.261 -15.681 -44.780 1.00 34.00 402 LEU A O 1
ATOM 2993 N N . GLN A 1 403 ? 1.461 -17.910 -45.135 1.00 32.12 403 GLN A N 1
ATOM 2994 C CA . GLN A 1 403 ? 2.883 -18.267 -45.191 1.00 32.12 403 GLN A CA 1
ATOM 2995 C C . GLN A 1 403 ? 3.945 -17.492 -44.390 1.00 32.12 403 GLN A C 1
ATOM 2997 O O . GLN A 1 403 ? 4.351 -16.376 -44.697 1.00 32.12 403 GLN A O 1
ATOM 3002 N N . GLN A 1 404 ? 4.540 -18.270 -43.479 1.00 35.00 404 GLN A N 1
ATOM 3003 C CA . GLN A 1 404 ? 5.944 -18.255 -43.076 1.00 35.00 404 GLN A CA 1
ATOM 3004 C C . GLN A 1 404 ? 6.913 -17.937 -44.229 1.00 35.00 404 GLN A C 1
ATOM 3006 O O . GLN A 1 404 ? 6.886 -18.589 -45.274 1.00 35.00 404 GLN A O 1
ATOM 3011 N N . LYS A 1 405 ? 7.891 -17.067 -43.959 1.00 37.22 405 LYS A N 1
ATOM 3012 C CA . LYS A 1 405 ? 9.237 -17.180 -44.531 1.00 37.22 405 LYS A CA 1
ATOM 3013 C C . LYS A 1 405 ? 10.280 -17.036 -43.430 1.00 37.22 405 LYS A C 1
ATOM 3015 O O . LYS A 1 405 ? 10.383 -16.006 -42.777 1.00 37.22 405 LYS A O 1
ATOM 3020 N N . SER A 1 406 ? 11.033 -18.117 -43.265 1.00 40.78 406 SER A N 1
ATOM 3021 C CA . SER A 1 406 ? 12.356 -18.164 -42.657 1.00 40.78 406 SER A CA 1
ATOM 3022 C C . SER A 1 406 ? 13.331 -17.308 -43.472 1.00 40.78 406 SER A C 1
ATOM 3024 O O . SER A 1 406 ? 13.373 -17.422 -44.701 1.00 40.78 406 SER A O 1
ATOM 3026 N N . LYS A 1 407 ? 14.107 -16.479 -42.773 1.00 47.97 407 LYS A N 1
ATOM 3027 C CA . LYS A 1 407 ? 15.565 -16.377 -42.884 1.00 47.97 407 LYS A CA 1
ATOM 3028 C C . LYS A 1 407 ? 16.119 -15.715 -41.633 1.00 47.97 407 LYS A C 1
ATOM 3030 O O . LYS A 1 407 ? 15.470 -14.756 -41.164 1.00 47.97 407 LYS A O 1
#